Protein AF-A0A800KU73-F1 (afdb_monomer_lite)

pLDDT: mean 90.61, std 8.07, range [37.19, 97.31]

Foldseek 3Di:
DPPPPPPPDQDDLVVLVVVLVVLLVVCVVLLLLLLVLVVVCVVVVFFDPVCVVCSVVLSVQVVCVSVVVDPDHGPLQCLAPVNQLVGTDLVVQPADPVHNDHSSVSSSVVVVVSVGPNVSSVVSVVSVVVSVVNVVVVVVVCCVVVVVVVCVVVVHADPVNVLVVLLVCCVDPCVVVVLVVLCVVAQEDAAEQQQQDAPSRLSNLCSSAVDPSHYYHYHHDVVPNPNVVVHRDNVSVVVVVVVDPDDDDDQEDADDAQLVLVVVCVQQVDPCSDPDPVDHDDRHGYPDDNQAWFKAAQNHTDRPDDDDDDDQDPVRDDDPVRVLVVVLVVVLVVVVVQQDQRIWTQHHPDSDIGRDDLVNDDDDDDDPVSVVVSQVVNVVVVHHDDD

Secondary structure (DSSP, 8-state):
------SSPP--HHHHHHHHHHHHHHHHHHHHHHHHHHHHHGGG--B-HHHHHHHHHHHHHHHHHHTTS-SSPP-TTTTSHHHHHHHB-GGGG--BTTB-S-HHHHHHHHHHHTT--HHHHHHHHHHHHHHHHHHHHHHHHHHHHHHHHHHHHTT---HHHHHHHHHHHHHSTTHHHHHHHHHHH-SEEEESSGGG--HHHHHHHHHHH-STT-EEEE---GGG---GGGT--HHHHHHHHHH-S------EESSS-HHHHHHHHHHHTSSS-SS-TT------EE-S-TTTTEEEETTEEPPS-----PPPPTTSS--HHHHHHHHHHHHHHHHHHHTSTTEEEE-TTT--EEE--GGG-----SSHHHHHHHHHHHHHTT-----

Radius of gyration: 32.21 Å; chains: 1; bounding box: 73×72×78 Å

Structure (mmCIF, N/CA/C/O backbone):
data_AF-A0A800KU73-F1
#
_entry.id   AF-A0A800KU73-F1
#
loop_
_atom_site.group_PDB
_atom_site.id
_atom_site.type_symbol
_atom_site.label_atom_id
_atom_site.label_alt_id
_atom_site.label_comp_id
_atom_site.label_asym_id
_atom_site.label_entity_id
_atom_site.label_seq_id
_atom_site.pdbx_PDB_ins_code
_atom_site.Cartn_x
_atom_site.Cartn_y
_atom_site.Cartn_z
_atom_site.occupancy
_atom_site.B_iso_or_equiv
_atom_site.auth_seq_id
_atom_site.auth_comp_id
_atom_site.auth_asym_id
_atom_site.auth_atom_id
_atom_site.pdbx_PDB_model_num
ATOM 1 N N . PRO A 1 1 ? 16.342 0.662 18.238 1.00 37.19 1 PRO A N 1
ATOM 2 C CA . PRO A 1 1 ? 14.878 0.897 18.251 1.00 37.19 1 PRO A CA 1
ATOM 3 C C . PRO A 1 1 ? 14.402 1.139 19.687 1.00 37.19 1 PRO A C 1
ATOM 5 O O . PRO A 1 1 ? 14.493 0.238 20.511 1.00 37.19 1 PRO A O 1
ATOM 8 N N . ALA A 1 2 ? 13.988 2.369 20.007 1.00 38.19 2 ALA A N 1
ATOM 9 C CA . ALA A 1 2 ? 13.292 2.635 21.264 1.00 38.19 2 ALA A CA 1
ATOM 10 C C . ALA A 1 2 ? 12.072 1.706 21.350 1.00 38.19 2 ALA A C 1
ATOM 12 O O . ALA A 1 2 ? 11.377 1.555 20.343 1.00 38.19 2 ALA A O 1
ATOM 13 N N . ASP A 1 3 ? 11.861 1.071 22.506 1.00 43.56 3 ASP A N 1
ATOM 14 C CA . ASP A 1 3 ? 10.713 0.206 22.779 1.00 43.56 3 ASP A CA 1
ATOM 15 C C . ASP A 1 3 ? 9.432 0.885 22.297 1.00 43.56 3 ASP A C 1
ATOM 17 O O . ASP A 1 3 ? 8.939 1.843 22.901 1.00 43.56 3 ASP A O 1
ATOM 21 N N . VAL A 1 4 ? 8.892 0.409 21.174 1.00 47.22 4 VAL A N 1
ATOM 22 C CA . VAL A 1 4 ? 7.571 0.823 20.719 1.00 47.22 4 VAL A CA 1
ATOM 23 C C . VAL A 1 4 ? 6.603 0.249 21.739 1.00 47.22 4 VAL A C 1
ATOM 25 O O . VAL A 1 4 ? 6.223 -0.919 21.668 1.00 47.22 4 VAL A O 1
ATOM 28 N N . LYS A 1 5 ? 6.242 1.058 22.737 1.00 52.06 5 LYS A N 1
ATOM 29 C CA . LYS A 1 5 ? 5.246 0.681 23.732 1.00 52.06 5 LYS A CA 1
ATOM 30 C C . LYS A 1 5 ? 3.903 0.544 23.014 1.00 52.06 5 LYS A C 1
ATOM 32 O O . LYS A 1 5 ? 3.234 1.533 22.723 1.00 52.06 5 LYS A O 1
ATOM 37 N N . VAL A 1 6 ? 3.537 -0.693 22.682 1.00 56.97 6 VAL A N 1
ATOM 38 C CA . VAL A 1 6 ? 2.250 -1.022 22.062 1.00 56.97 6 VAL A CA 1
ATOM 39 C C . VAL A 1 6 ? 1.168 -0.847 23.121 1.00 56.97 6 VAL A C 1
ATOM 41 O O . VAL A 1 6 ? 0.961 -1.721 23.962 1.00 56.97 6 VAL A O 1
ATOM 44 N N . LEU A 1 7 ? 0.515 0.313 23.092 1.00 59.16 7 LEU A N 1
ATOM 45 C CA . LEU A 1 7 ? -0.646 0.614 23.920 1.00 59.16 7 LEU A CA 1
ATOM 46 C C . LEU A 1 7 ? -1.942 0.108 23.261 1.00 59.16 7 LEU A C 1
ATOM 48 O O . LEU A 1 7 ? -2.046 0.121 22.030 1.00 59.16 7 LEU A O 1
ATOM 52 N N . PRO A 1 8 ? -2.956 -0.270 24.059 1.00 62.25 8 PRO A N 1
ATOM 53 C CA . PRO A 1 8 ? -2.925 -0.402 25.525 1.00 62.25 8 PRO A CA 1
ATOM 54 C C . PRO A 1 8 ? -2.061 -1.592 25.958 1.00 62.25 8 PRO A C 1
ATOM 56 O O . PRO A 1 8 ? -1.872 -2.491 25.144 1.00 62.25 8 PRO A O 1
ATOM 59 N N . ASP A 1 9 ? -1.548 -1.596 27.199 1.00 68.06 9 ASP A N 1
ATOM 60 C CA . ASP A 1 9 ? -0.853 -2.746 27.810 1.00 68.06 9 ASP A CA 1
ATOM 61 C C . ASP A 1 9 ? -1.743 -4.015 27.756 1.00 68.06 9 ASP A C 1
ATOM 63 O O . ASP A 1 9 ? -2.925 -3.933 27.421 1.00 68.06 9 ASP A O 1
ATOM 67 N N . TYR A 1 10 ? -1.189 -5.219 27.976 1.00 69.44 10 TYR A N 1
ATOM 68 C CA . TYR A 1 10 ? -2.030 -6.426 27.950 1.00 69.44 10 TYR A CA 1
ATOM 69 C C . TYR A 1 10 ? -3.083 -6.313 29.050 1.00 69.44 10 TYR A C 1
ATOM 71 O O . TYR A 1 10 ? -2.748 -6.204 30.227 1.00 69.44 10 TYR A O 1
ATOM 79 N N . GLU A 1 11 ? -4.343 -6.361 28.644 1.00 78.38 11 GLU A N 1
ATOM 80 C CA . GLU A 1 11 ? -5.481 -6.396 29.542 1.00 78.38 11 GLU A CA 1
ATOM 81 C C . GLU A 1 11 ? -6.250 -7.689 29.291 1.00 78.38 11 GLU A C 1
ATOM 83 O O . GLU A 1 11 ? -6.378 -8.146 28.151 1.00 78.38 11 GLU A O 1
ATOM 88 N N . ASP A 1 12 ? -6.774 -8.274 30.359 1.00 84.50 12 ASP A N 1
ATOM 89 C CA . ASP A 1 12 ? -7.602 -9.464 30.262 1.00 84.50 12 ASP A CA 1
ATOM 90 C C . ASP A 1 12 ? -8.946 -9.116 29.589 1.00 84.50 12 ASP A C 1
ATOM 92 O O . ASP A 1 12 ? -9.645 -8.169 29.974 1.00 84.50 12 ASP A O 1
ATOM 96 N N . LEU A 1 13 ? -9.282 -9.854 28.527 1.00 87.88 13 LEU A N 1
ATOM 97 C CA . LEU A 1 13 ? -10.498 -9.635 27.747 1.00 87.88 13 LEU A CA 1
ATOM 98 C C . LEU A 1 13 ? -11.762 -9.987 28.543 1.00 87.88 13 LEU A C 1
ATOM 100 O O . LEU A 1 13 ? -12.761 -9.272 28.437 1.00 87.88 13 LEU A O 1
ATOM 104 N N . GLU A 1 14 ? -11.731 -11.068 29.324 1.00 89.25 14 GLU A N 1
ATOM 105 C CA . GLU A 1 14 ? -12.862 -11.499 30.147 1.00 89.25 14 GLU A CA 1
ATOM 106 C C . GLU A 1 14 ? -13.101 -10.510 31.286 1.00 89.25 14 GLU A C 1
ATOM 108 O O . GLU A 1 14 ? -14.248 -10.126 31.540 1.00 89.25 14 GLU A O 1
ATOM 113 N N . GLN A 1 15 ? -12.024 -10.017 31.903 1.00 89.81 15 GLN A N 1
ATOM 114 C CA . GLN A 1 15 ? -12.104 -8.983 32.929 1.00 89.81 15 GLN A CA 1
ATOM 115 C C . GLN A 1 15 ? -12.723 -7.696 32.372 1.00 89.81 15 GLN A C 1
ATOM 117 O O . GLN A 1 15 ? -13.691 -7.194 32.940 1.00 89.81 15 GLN A O 1
ATOM 122 N N . ASN A 1 16 ? -12.250 -7.203 31.223 1.00 89.94 16 ASN A N 1
ATOM 123 C CA . ASN A 1 16 ? -12.811 -6.009 30.583 1.00 89.94 16 ASN A CA 1
ATOM 124 C C . ASN A 1 16 ? -14.285 -6.183 30.180 1.00 89.94 16 ASN A C 1
ATOM 126 O O . ASN A 1 16 ? -15.074 -5.240 30.270 1.00 89.94 16 ASN A O 1
ATOM 130 N N . LEU A 1 17 ? -14.681 -7.382 29.740 1.00 91.06 17 LEU A N 1
ATOM 131 C CA . LEU A 1 17 ? -16.079 -7.683 29.432 1.00 91.06 17 LEU A CA 1
ATOM 132 C C . LEU A 1 17 ? -16.945 -7.673 30.702 1.00 91.06 17 LEU A C 1
ATOM 134 O O . LEU A 1 17 ? -18.062 -7.153 30.684 1.00 91.06 17 LEU A O 1
ATOM 138 N N . SER A 1 18 ? -16.431 -8.230 31.801 1.00 92.44 18 SER A N 1
ATOM 139 C CA . SER A 1 18 ? -17.083 -8.218 33.114 1.00 92.44 18 SER A CA 1
ATOM 140 C C . SER A 1 18 ? -17.219 -6.797 33.670 1.00 92.44 18 SER A C 1
ATOM 142 O O . SER A 1 18 ? -18.284 -6.415 34.160 1.00 92.44 18 SER A O 1
ATOM 144 N N . ASP A 1 19 ? -16.175 -5.980 33.528 1.00 92.00 19 ASP A N 1
ATOM 145 C CA . ASP A 1 19 ? -16.156 -4.579 33.951 1.00 92.00 19 ASP A CA 1
ATOM 146 C C . ASP A 1 19 ? -17.169 -3.747 33.169 1.00 92.00 19 ASP A C 1
ATOM 148 O O . ASP A 1 19 ? -17.976 -3.048 33.782 1.00 92.00 19 ASP A O 1
ATOM 152 N N . LEU A 1 20 ? -17.218 -3.905 31.840 1.00 92.56 20 LEU A N 1
ATOM 153 C CA . LEU A 1 20 ? -18.228 -3.250 31.009 1.00 92.56 20 LEU A CA 1
ATOM 154 C C . LEU A 1 20 ? -19.645 -3.638 31.449 1.00 92.56 20 LEU A C 1
ATOM 156 O O . LEU A 1 20 ? -20.498 -2.765 31.574 1.00 92.56 20 LEU A O 1
ATOM 160 N N . ARG A 1 21 ? -19.912 -4.924 31.714 1.00 92.25 21 ARG A N 1
ATOM 161 C CA . ARG A 1 21 ? -21.235 -5.370 32.186 1.00 92.25 21 ARG A CA 1
ATOM 162 C C . ARG A 1 21 ? -21.609 -4.722 33.516 1.00 92.25 21 ARG A C 1
ATOM 164 O O . ARG A 1 21 ? -22.712 -4.200 33.640 1.00 92.25 21 ARG A O 1
ATOM 171 N N . ARG A 1 22 ? -20.693 -4.712 34.491 1.00 94.00 22 ARG A N 1
ATOM 172 C CA . ARG A 1 22 ? -20.924 -4.063 35.793 1.00 94.00 22 ARG A CA 1
ATOM 173 C C . ARG A 1 22 ? -21.180 -2.565 35.649 1.00 94.00 22 ARG A C 1
ATOM 175 O O . ARG A 1 22 ? -22.069 -2.041 36.313 1.00 94.00 22 ARG A O 1
ATOM 182 N N . GLN A 1 23 ? -20.426 -1.899 34.782 1.00 94.06 23 GLN A N 1
ATOM 183 C CA . GLN A 1 23 ? -20.552 -0.467 34.529 1.00 94.06 23 GLN A CA 1
ATOM 184 C C . GLN A 1 23 ? -21.864 -0.117 33.820 1.00 94.06 23 GLN A C 1
ATOM 186 O O . GLN A 1 23 ? -22.532 0.839 34.201 1.00 94.06 23 GLN A O 1
ATOM 191 N N . VAL A 1 24 ? -22.280 -0.923 32.840 1.00 93.75 24 VAL A N 1
ATOM 192 C CA . VAL A 1 24 ? -23.581 -0.770 32.178 1.00 93.75 24 VAL A CA 1
ATOM 193 C C . VAL A 1 24 ? -24.715 -0.916 33.188 1.00 93.75 24 VAL A C 1
ATOM 195 O O . VAL A 1 24 ? -25.588 -0.056 33.229 1.00 93.75 24 VAL A O 1
ATOM 198 N N . GLU A 1 25 ? -24.695 -1.950 34.032 1.00 94.38 25 GLU A N 1
ATOM 199 C CA . GLU A 1 25 ? -25.745 -2.154 35.038 1.00 94.38 25 GLU A CA 1
ATOM 200 C C . GLU A 1 25 ? -25.792 -1.024 36.077 1.00 94.38 25 GLU A C 1
ATOM 202 O O . GLU A 1 25 ? -26.878 -0.565 36.431 1.00 94.38 25 GLU A O 1
ATOM 207 N N . SER A 1 26 ? -24.638 -0.516 36.530 1.00 95.50 26 SER A N 1
ATOM 208 C CA . SER A 1 26 ? -24.601 0.573 37.515 1.00 95.50 26 SER A CA 1
ATOM 209 C C . SER A 1 26 ? -25.032 1.927 36.939 1.00 95.50 26 SER A C 1
ATOM 211 O O . SER A 1 26 ? -25.673 2.710 37.639 1.00 95.50 26 SER A O 1
ATOM 213 N N . GLN A 1 27 ? -24.721 2.203 35.668 1.00 95.25 27 GLN A N 1
ATOM 214 C CA . GLN A 1 27 ? -24.991 3.491 35.017 1.00 95.25 27 GLN A CA 1
ATOM 215 C C . GLN A 1 27 ? -26.320 3.530 34.250 1.00 95.25 27 GLN A C 1
ATOM 217 O O . GLN A 1 27 ? -26.811 4.613 33.921 1.00 95.25 27 GLN A O 1
ATOM 222 N N . LYS A 1 28 ? -26.945 2.376 33.990 1.00 95.25 28 LYS A N 1
ATOM 223 C CA . LYS A 1 28 ? -28.211 2.263 33.249 1.00 95.25 28 LYS A CA 1
ATOM 224 C C . LYS A 1 28 ? -29.317 3.200 33.758 1.00 95.25 28 LYS A C 1
ATOM 226 O O . LYS A 1 28 ? -29.909 3.873 32.914 1.00 95.25 28 LYS A O 1
ATOM 231 N N . PRO A 1 29 ? -29.600 3.323 35.072 1.00 95.50 29 PRO A N 1
ATOM 232 C CA . PRO A 1 29 ? -30.630 4.248 35.550 1.00 95.50 29 PRO A CA 1
ATOM 233 C C . PRO A 1 29 ? -30.320 5.715 35.219 1.00 95.50 29 PRO A C 1
ATOM 235 O O . PRO A 1 29 ? -31.207 6.441 34.772 1.00 95.50 29 PRO A O 1
ATOM 238 N N . ALA A 1 30 ? -29.059 6.136 35.383 1.00 94.88 30 ALA A N 1
ATOM 239 C CA . ALA A 1 30 ? -28.617 7.498 35.085 1.00 94.88 30 ALA A CA 1
ATOM 240 C C . ALA A 1 30 ? -28.737 7.815 33.588 1.00 94.88 30 ALA A C 1
ATOM 242 O O . ALA A 1 30 ? -29.212 8.886 33.212 1.00 94.88 30 ALA A O 1
ATOM 243 N N . ILE A 1 31 ? -28.386 6.854 32.730 1.00 96.12 31 ILE A N 1
ATOM 244 C CA . ILE A 1 31 ? -28.495 6.994 31.276 1.00 96.12 31 ILE A CA 1
ATOM 245 C C . ILE A 1 31 ? -29.951 7.095 30.831 1.00 96.12 31 ILE A C 1
ATOM 247 O O . ILE A 1 31 ? -30.280 7.974 30.037 1.00 96.12 31 ILE A O 1
ATOM 251 N N . LEU A 1 32 ? -30.834 6.228 31.336 1.00 96.25 32 LEU A N 1
ATOM 252 C CA . LEU A 1 32 ? -32.256 6.274 30.988 1.00 96.25 32 LEU A CA 1
ATOM 253 C C . LEU A 1 32 ? -32.885 7.610 31.404 1.00 96.25 32 LEU A C 1
ATOM 255 O O . LEU A 1 32 ? -33.552 8.246 30.589 1.00 96.25 32 LEU A O 1
ATOM 259 N N . LEU A 1 33 ? -32.580 8.086 32.615 1.00 96.06 33 LEU A N 1
ATOM 260 C CA . LEU A 1 33 ? -33.028 9.395 33.087 1.00 96.06 33 LEU A CA 1
ATOM 261 C C . LEU A 1 33 ? -32.498 10.535 32.203 1.00 96.06 33 LEU A C 1
ATOM 263 O O . LEU A 1 33 ? -33.256 11.422 31.814 1.00 96.06 33 LEU A O 1
ATOM 267 N N . ALA A 1 34 ? -31.214 10.504 31.840 1.00 95.81 34 ALA A N 1
ATOM 268 C CA . ALA A 1 34 ? -30.622 11.511 30.967 1.00 95.81 34 ALA A CA 1
ATOM 269 C C . ALA A 1 34 ? -31.263 11.520 29.568 1.00 95.81 34 ALA A C 1
ATOM 271 O O . ALA A 1 34 ? -31.517 12.592 29.021 1.00 95.81 34 ALA A O 1
ATOM 272 N N . LEU A 1 35 ? -31.579 10.350 29.000 1.00 96.44 35 LEU A N 1
ATOM 273 C CA . LEU A 1 35 ? -32.292 10.238 27.723 1.00 96.44 35 LEU A CA 1
ATOM 274 C C . LEU A 1 35 ? -33.713 10.815 27.799 1.00 96.44 35 LEU A C 1
ATOM 276 O O . LEU A 1 35 ? -34.174 11.408 26.824 1.00 96.44 35 LEU A O 1
ATOM 280 N N . ASP A 1 36 ? -34.402 10.664 28.929 1.00 96.31 36 ASP A N 1
ATOM 281 C CA . ASP A 1 36 ? -35.738 11.233 29.141 1.00 96.31 36 ASP A CA 1
ATOM 282 C C . ASP A 1 36 ? -35.699 12.758 29.282 1.00 96.31 36 ASP A C 1
ATOM 284 O O . ASP A 1 36 ? -36.489 13.460 28.644 1.00 96.31 36 ASP A O 1
ATOM 288 N N . ILE A 1 37 ? -34.730 13.286 30.035 1.00 95.94 37 ILE A N 1
ATOM 289 C CA . ILE A 1 37 ? -34.502 14.732 30.160 1.00 95.94 37 ILE A CA 1
ATOM 290 C C . ILE A 1 37 ? -34.137 15.339 28.800 1.00 95.94 37 ILE A C 1
ATOM 292 O O . ILE A 1 37 ? -34.695 16.364 28.399 1.00 95.94 37 ILE A O 1
ATOM 296 N N . LEU A 1 38 ? -33.238 14.692 28.051 1.00 95.19 38 LEU A N 1
ATOM 297 C CA . LEU A 1 38 ? -32.865 15.139 26.710 1.00 95.19 38 LEU A CA 1
ATOM 298 C C . LEU A 1 38 ? -34.076 15.146 25.771 1.00 95.19 38 LEU A C 1
ATOM 300 O O . LEU A 1 38 ? -34.270 16.128 25.059 1.00 95.19 38 LEU A O 1
ATOM 304 N N . ASN A 1 39 ? -34.929 14.118 25.828 1.00 96.12 39 ASN A N 1
ATOM 305 C CA . ASN A 1 39 ? -36.162 14.061 25.045 1.00 96.12 39 ASN A CA 1
ATOM 306 C C . ASN A 1 39 ? -37.098 15.240 25.357 1.00 96.12 39 ASN A C 1
ATOM 308 O O . ASN A 1 39 ? -37.620 15.865 24.436 1.00 96.12 39 ASN A O 1
ATOM 312 N N . ALA A 1 40 ? -37.272 15.577 26.638 1.00 94.31 40 ALA A N 1
ATOM 313 C CA . ALA A 1 40 ? -38.081 16.722 27.054 1.00 94.31 40 ALA A CA 1
ATOM 314 C C . ALA A 1 40 ? -37.477 18.060 26.587 1.00 94.31 40 ALA A C 1
ATOM 316 O O . ALA A 1 40 ? -38.198 18.924 26.102 1.00 94.31 40 ALA A O 1
ATOM 317 N N . SER A 1 41 ? -36.152 18.219 26.657 1.00 93.56 41 SER A N 1
ATOM 318 C CA . SER A 1 41 ? -35.469 19.462 26.260 1.00 93.56 41 SER A CA 1
ATOM 319 C C . SER A 1 41 ? -35.432 19.727 24.749 1.00 93.56 41 SER A C 1
ATOM 321 O O . SER A 1 41 ? -35.116 20.842 24.328 1.00 93.56 41 SER A O 1
ATOM 323 N N . LEU A 1 42 ? -35.795 18.756 23.900 1.00 92.19 42 LEU A N 1
ATOM 324 C CA . LEU A 1 42 ? -35.903 18.984 22.454 1.00 92.19 42 LEU A CA 1
ATOM 325 C C . LEU A 1 42 ? -36.901 20.101 22.113 1.00 92.19 42 LEU A C 1
ATOM 327 O O . LEU A 1 42 ? -36.677 20.836 21.145 1.00 92.19 42 LEU A O 1
ATOM 331 N N . SER A 1 43 ? -37.956 20.280 22.921 1.00 90.81 43 SER A N 1
ATOM 332 C CA . SER A 1 43 ? -38.939 21.353 22.721 1.00 90.81 43 SER A CA 1
ATOM 333 C C . SER A 1 43 ? -38.357 22.758 22.888 1.00 90.81 43 SER A C 1
ATOM 335 O O . SER A 1 43 ? -38.935 23.714 22.377 1.00 90.81 43 SER A O 1
ATOM 337 N N . ASP A 1 44 ? -37.190 22.902 23.527 1.00 90.50 44 ASP A N 1
ATOM 338 C CA . ASP A 1 44 ? -36.521 24.196 23.697 1.00 90.50 44 ASP A CA 1
ATOM 339 C C . ASP A 1 44 ? -36.033 24.791 22.364 1.00 90.50 44 ASP A C 1
ATOM 341 O O . ASP A 1 44 ? -35.668 25.968 22.296 1.00 90.50 44 ASP A O 1
ATOM 345 N N . GLY A 1 45 ? -35.947 23.982 21.299 1.00 91.56 45 GLY A N 1
ATOM 346 C CA . GLY A 1 45 ? -35.486 24.429 19.980 1.00 91.56 45 GLY A CA 1
ATOM 347 C C . GLY A 1 45 ? -34.019 24.887 19.957 1.00 91.56 45 GLY A C 1
ATOM 348 O O . GLY A 1 45 ? -33.625 25.691 19.103 1.00 91.56 45 GLY A O 1
ATOM 349 N N . LYS A 1 46 ? -33.212 24.410 20.916 1.00 93.12 46 LYS A N 1
ATOM 350 C CA . LYS A 1 46 ? -31.791 24.763 21.096 1.00 93.12 46 LYS A CA 1
ATOM 351 C C . LYS A 1 46 ? -30.819 23.804 20.400 1.00 93.12 46 LYS A C 1
ATOM 353 O O . LYS A 1 46 ? -29.663 24.169 20.179 1.00 93.12 46 LYS A O 1
ATOM 358 N N . PHE A 1 47 ? -31.273 22.616 20.008 1.00 94.88 47 PHE A N 1
ATOM 359 C CA . PHE A 1 47 ? -30.477 21.631 19.272 1.00 94.88 47 PHE A CA 1
ATOM 360 C C . PHE A 1 47 ? -30.499 21.881 17.754 1.00 94.88 47 PHE A C 1
ATOM 362 O O . PHE A 1 47 ? -31.396 22.526 17.209 1.00 94.88 47 PHE A O 1
ATOM 369 N N . LYS A 1 48 ? -29.466 21.408 17.051 1.00 95.44 48 LYS A N 1
ATOM 370 C CA . LYS A 1 48 ? -29.409 21.395 15.583 1.00 95.44 48 LYS A CA 1
ATOM 371 C C . LYS A 1 48 ? -30.429 20.397 15.034 1.00 95.44 48 LYS A C 1
ATOM 373 O O . LYS A 1 48 ? -30.586 19.315 15.588 1.00 95.44 48 LYS A O 1
ATOM 378 N N . LYS A 1 49 ? -31.009 20.712 13.871 1.00 93.25 49 LYS A N 1
ATOM 379 C CA . LYS A 1 49 ? -31.997 19.857 13.194 1.00 93.25 49 LYS A CA 1
ATOM 380 C C . LYS A 1 49 ? -31.510 18.413 13.001 1.00 93.25 49 LYS A C 1
ATOM 382 O O . LYS A 1 49 ? -32.222 17.493 13.358 1.00 93.25 49 LYS A O 1
ATOM 387 N N . ILE A 1 50 ? -30.262 18.223 12.560 1.00 92.50 50 ILE A N 1
ATOM 388 C CA . ILE A 1 50 ? -29.653 16.890 12.374 1.00 92.50 50 ILE A CA 1
ATOM 389 C C . ILE A 1 50 ? -29.681 16.052 13.664 1.00 92.50 50 ILE A C 1
ATOM 391 O O . ILE A 1 50 ? -29.973 14.862 13.617 1.00 92.50 50 ILE A O 1
ATOM 395 N N . PHE A 1 51 ? -29.393 16.666 14.817 1.00 93.88 51 PHE A N 1
ATOM 396 C CA . PHE A 1 51 ? -29.427 15.965 16.101 1.00 93.88 51 PHE A CA 1
ATOM 397 C C . PHE A 1 51 ? -30.860 15.595 16.483 1.00 93.88 51 PHE A C 1
ATOM 399 O O . PHE A 1 51 ? -31.111 14.458 16.865 1.00 93.88 51 PHE A O 1
ATOM 406 N N . SER A 1 52 ? -31.796 16.540 16.351 1.00 93.50 52 SER A N 1
ATOM 407 C CA . SER A 1 52 ? -33.212 16.321 16.659 1.00 93.50 52 SER A CA 1
ATOM 408 C C . SER A 1 52 ? -33.834 15.233 15.780 1.00 93.50 52 SER A C 1
ATOM 410 O O . SER A 1 52 ? -34.487 14.337 16.305 1.00 93.50 52 SER A O 1
ATOM 412 N N . ASP A 1 53 ? -33.572 15.264 14.470 1.00 93.25 53 ASP A N 1
ATOM 413 C CA . ASP A 1 53 ? -34.086 14.287 13.504 1.00 93.25 53 ASP A CA 1
ATOM 414 C C . ASP A 1 53 ? -33.572 12.864 13.819 1.00 93.25 53 ASP A C 1
ATOM 416 O O . ASP A 1 53 ? -34.312 11.889 13.695 1.00 93.25 53 ASP A O 1
ATOM 420 N N . GLY A 1 54 ? -32.320 12.735 14.278 1.00 93.88 54 GLY A N 1
ATOM 421 C CA . GLY A 1 54 ? -31.706 11.454 14.650 1.00 93.88 54 GLY A CA 1
ATOM 422 C C . GLY A 1 54 ? -31.919 11.012 16.106 1.00 93.88 54 GLY A C 1
ATOM 423 O O . GLY A 1 54 ? -31.564 9.884 16.455 1.00 93.88 54 GLY A O 1
ATOM 424 N N . PHE A 1 55 ? -32.471 11.867 16.974 1.00 95.94 55 PHE A N 1
ATOM 425 C CA . PHE A 1 55 ? -32.502 11.635 18.421 1.00 95.94 55 PHE A CA 1
ATOM 426 C C . PHE A 1 55 ? -33.305 10.391 18.804 1.00 95.94 55 PHE A C 1
ATOM 428 O O . PHE A 1 55 ? -32.800 9.537 19.529 1.00 95.94 55 PHE A O 1
ATOM 435 N N . HIS A 1 56 ? -34.541 10.261 18.315 1.00 95.56 56 HIS A N 1
ATOM 436 C CA . HIS A 1 56 ? -35.427 9.167 18.726 1.00 95.56 56 HIS A CA 1
ATOM 437 C C . HIS A 1 56 ? -34.887 7.793 18.317 1.00 95.56 56 HIS A C 1
ATOM 439 O O . HIS A 1 56 ? -34.952 6.851 19.107 1.00 95.56 56 HIS A O 1
ATOM 445 N N . ALA A 1 57 ? -34.299 7.691 17.121 1.00 95.56 57 ALA A N 1
ATOM 446 C CA . ALA A 1 57 ? -33.662 6.465 16.652 1.00 95.56 57 ALA A CA 1
ATOM 447 C C . ALA A 1 57 ? -32.467 6.084 17.542 1.00 95.56 57 ALA A C 1
ATOM 449 O O . ALA A 1 57 ? -32.382 4.948 18.009 1.00 95.56 57 ALA A O 1
ATOM 450 N N . ASN A 1 58 ? -31.589 7.045 17.848 1.00 95.12 58 ASN A N 1
ATOM 451 C CA . ASN A 1 58 ? -30.431 6.817 18.713 1.00 95.12 58 ASN A CA 1
ATOM 452 C C . ASN A 1 58 ? -30.821 6.513 20.165 1.00 95.12 58 ASN A C 1
ATOM 454 O O . ASN A 1 58 ? -30.258 5.603 20.773 1.00 95.12 58 ASN A O 1
ATOM 458 N N . ARG A 1 59 ? -31.823 7.209 20.715 1.00 96.19 59 ARG A N 1
ATOM 459 C CA . ARG A 1 59 ? -32.391 6.918 22.038 1.00 96.19 59 ARG A CA 1
ATOM 460 C C . ARG A 1 59 ? -32.919 5.486 22.097 1.00 96.19 59 ARG A C 1
ATOM 462 O O . ARG A 1 59 ? -32.608 4.763 23.040 1.00 96.19 59 ARG A O 1
ATOM 469 N N . GLN A 1 60 ? -33.684 5.057 21.092 1.00 96.50 60 GLN A N 1
ATOM 470 C CA . GLN A 1 60 ? -34.211 3.694 21.053 1.00 96.50 60 GLN A CA 1
ATOM 471 C C . GLN A 1 60 ? -33.095 2.652 20.905 1.00 96.50 60 GLN A C 1
ATOM 473 O O . GLN A 1 60 ? -33.166 1.600 21.538 1.00 96.50 60 GLN A O 1
ATOM 478 N N . ALA A 1 61 ? -32.053 2.942 20.120 1.00 96.38 61 ALA A N 1
ATOM 479 C CA . ALA A 1 61 ? -30.883 2.075 20.003 1.00 96.38 61 ALA A CA 1
ATOM 480 C C . ALA A 1 61 ? -30.178 1.891 21.357 1.00 96.38 61 ALA A C 1
ATOM 482 O O . ALA A 1 61 ? -29.865 0.762 21.730 1.00 96.38 61 ALA A O 1
ATOM 483 N N . TRP A 1 62 ? -30.005 2.972 22.124 1.00 96.25 62 TRP A N 1
ATOM 484 C CA . TRP A 1 62 ? -29.462 2.915 23.482 1.00 96.25 62 TRP A CA 1
ATOM 485 C C . TRP A 1 62 ? -30.325 2.076 24.425 1.00 96.25 62 TRP A C 1
ATOM 487 O O . TRP A 1 62 ? -29.796 1.198 25.099 1.00 96.25 62 TRP A O 1
ATOM 497 N N . ILE A 1 63 ? -31.644 2.289 24.443 1.00 95.56 63 ILE A N 1
ATOM 498 C CA . ILE A 1 63 ? -32.565 1.514 25.290 1.00 95.56 63 ILE A CA 1
ATOM 499 C C . ILE A 1 63 ? -32.504 0.028 24.932 1.00 95.56 63 ILE A C 1
ATOM 501 O O . ILE A 1 63 ? -32.291 -0.807 25.806 1.00 95.56 63 ILE A O 1
ATOM 505 N N . ASN A 1 64 ? -32.617 -0.306 23.644 1.00 96.44 64 ASN A N 1
ATOM 506 C CA . ASN A 1 64 ? -32.554 -1.692 23.187 1.00 96.44 64 ASN A CA 1
ATOM 507 C C . ASN A 1 64 ? -31.222 -2.355 23.565 1.00 96.44 64 ASN A C 1
ATOM 509 O O . ASN A 1 64 ? -31.209 -3.531 23.922 1.00 96.44 64 ASN A O 1
ATOM 513 N N . TRP A 1 65 ? -30.112 -1.617 23.494 1.00 95.81 65 TRP A N 1
ATOM 514 C CA . TRP A 1 65 ? -28.790 -2.117 23.863 1.00 95.81 65 TRP A CA 1
ATOM 515 C C . TRP A 1 65 ? -28.649 -2.326 25.381 1.00 95.81 65 TRP A C 1
ATOM 517 O O . TRP A 1 65 ? -28.233 -3.399 25.810 1.00 95.81 65 TRP A O 1
ATOM 527 N N . LEU A 1 66 ? -29.082 -1.362 26.203 1.00 94.44 66 LEU A N 1
ATOM 528 C CA . LEU A 1 66 ? -29.089 -1.462 27.675 1.00 94.44 66 LEU A CA 1
ATOM 529 C C . LEU A 1 66 ? -30.030 -2.557 28.203 1.00 94.44 66 LEU A C 1
ATOM 531 O O . LEU A 1 66 ? -29.848 -3.077 29.306 1.00 94.44 66 LEU A O 1
ATOM 535 N N . GLU A 1 67 ? -31.073 -2.888 27.448 1.00 93.25 67 GLU A N 1
ATOM 536 C CA . GLU A 1 67 ? -32.004 -3.983 27.737 1.00 93.25 67 GLU A CA 1
ATOM 537 C C . GLU A 1 67 ? -31.584 -5.310 27.096 1.00 93.25 67 GLU A C 1
ATOM 539 O O . GLU A 1 67 ? -32.319 -6.289 27.196 1.00 93.25 67 GLU A O 1
ATOM 544 N N . GLN A 1 68 ? -30.417 -5.354 26.443 1.00 91.44 68 GLN A N 1
ATOM 545 C CA . GLN A 1 68 ? -29.870 -6.543 25.781 1.00 91.44 68 GLN A CA 1
ATOM 546 C C . GLN A 1 68 ? -30.805 -7.140 24.708 1.00 91.44 68 GLN A C 1
ATOM 548 O O . GLN A 1 68 ? -30.714 -8.316 24.364 1.00 91.44 68 GLN A O 1
ATOM 553 N N . LYS A 1 69 ? -31.688 -6.317 24.129 1.00 93.81 69 LYS A N 1
ATOM 554 C CA . LYS A 1 69 ? -32.583 -6.691 23.018 1.00 93.81 69 LYS A CA 1
ATOM 555 C C . LYS A 1 69 ? -31.863 -6.733 21.669 1.00 93.81 69 LYS A C 1
ATOM 557 O O . LYS A 1 69 ? -32.416 -7.225 20.691 1.00 93.81 69 LYS A O 1
ATOM 562 N N . THR A 1 70 ? -30.655 -6.177 21.590 1.00 92.25 70 THR A N 1
ATOM 563 C CA . THR A 1 70 ? -29.831 -6.143 20.378 1.00 92.25 70 THR A CA 1
ATOM 564 C C . THR A 1 70 ? -28.346 -6.199 20.719 1.00 92.25 70 THR A C 1
ATOM 566 O O . THR A 1 70 ? -27.915 -5.678 21.746 1.00 92.25 70 THR A O 1
ATOM 569 N N . SER A 1 71 ? -27.555 -6.796 19.827 1.00 86.25 71 SER A N 1
ATOM 570 C CA . SER A 1 71 ? -26.089 -6.727 19.845 1.00 86.25 71 SER A CA 1
ATOM 571 C C . SER A 1 71 ? -25.543 -5.548 19.032 1.00 86.25 71 SER A C 1
ATOM 573 O O . SER A 1 71 ? -24.344 -5.262 19.086 1.00 86.25 71 SER A O 1
ATOM 575 N N . HIS A 1 72 ? -26.400 -4.843 18.285 1.00 87.88 72 HIS A N 1
ATOM 576 C CA . HIS A 1 72 ? -26.001 -3.646 17.558 1.00 87.88 72 HIS A CA 1
ATOM 577 C C . HIS A 1 72 ? -25.711 -2.506 18.533 1.00 87.88 72 HIS A C 1
ATOM 579 O O . HIS A 1 72 ? -26.568 -2.091 19.312 1.00 87.88 72 HIS A O 1
ATOM 585 N N . ALA A 1 73 ? -24.481 -2.003 18.468 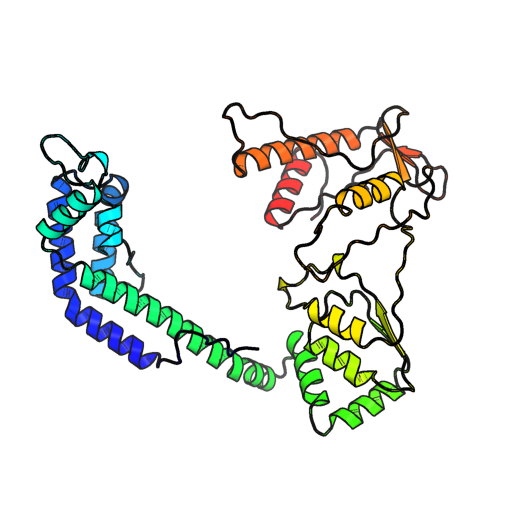1.00 87.50 73 ALA A N 1
ATOM 586 C CA . ALA A 1 73 ? -24.031 -0.882 19.272 1.00 87.50 73 ALA A CA 1
ATOM 587 C C . ALA A 1 73 ? -24.728 0.428 18.851 1.00 87.50 73 ALA A C 1
ATOM 589 O O . ALA A 1 73 ? -24.771 0.715 17.650 1.00 87.50 73 ALA A O 1
ATOM 590 N N . PRO A 1 74 ? -25.213 1.244 19.804 1.00 93.38 74 PRO A N 1
ATOM 591 C CA . PRO A 1 74 ? -25.693 2.590 19.515 1.00 93.38 74 PRO A CA 1
ATOM 592 C C . PRO A 1 74 ? -24.533 3.551 19.206 1.00 93.38 74 PRO A C 1
ATOM 594 O O . PRO A 1 74 ? -23.354 3.241 19.410 1.00 93.38 74 PRO A O 1
ATOM 597 N N . GLU A 1 75 ? -24.864 4.759 18.747 1.00 92.50 75 GLU A N 1
ATOM 598 C CA . GLU A 1 75 ? -23.891 5.842 18.620 1.00 92.50 75 GLU A CA 1
ATOM 599 C C . GLU A 1 75 ? -23.470 6.347 20.013 1.00 92.50 75 GLU A C 1
ATOM 601 O O . GLU A 1 75 ? -24.148 7.157 20.650 1.00 92.50 75 GLU A O 1
ATOM 606 N N . PHE A 1 76 ? -22.334 5.845 20.507 1.00 91.38 76 PHE A N 1
ATOM 607 C CA . PHE A 1 76 ? -21.868 6.122 21.870 1.00 91.38 76 PHE A CA 1
ATOM 608 C C . PHE A 1 76 ? -21.421 7.575 22.104 1.00 91.38 76 PHE A C 1
ATOM 610 O O . PHE A 1 76 ? -21.491 8.062 23.227 1.00 91.38 76 PHE A O 1
ATOM 617 N N . SER A 1 77 ? -20.981 8.284 21.061 1.00 92.31 77 SER A N 1
ATOM 618 C CA . SER A 1 77 ? -20.472 9.658 21.174 1.00 92.31 77 SER A CA 1
ATOM 619 C C . SER A 1 77 ? -21.565 10.716 21.311 1.00 92.31 77 SER A C 1
ATOM 621 O O . SER A 1 77 ? -21.300 11.784 21.862 1.00 92.31 77 SER A O 1
ATOM 623 N N . MET A 1 78 ? -22.777 10.440 20.815 1.00 93.38 78 MET A N 1
ATOM 624 C CA . MET A 1 78 ? -23.841 11.436 20.633 1.00 93.38 78 MET A CA 1
ATOM 625 C C . MET A 1 78 ? -24.243 12.141 21.936 1.00 93.38 78 MET A C 1
ATOM 627 O O . MET A 1 78 ? -24.453 13.353 21.939 1.00 93.38 78 MET A O 1
ATOM 631 N N . PHE A 1 79 ? -24.325 11.390 23.036 1.00 95.12 79 PHE A N 1
ATOM 632 C CA . PHE A 1 79 ? -24.813 11.874 24.333 1.00 95.12 79 PHE A CA 1
ATOM 633 C C . PHE A 1 79 ? -23.699 12.168 25.346 1.00 95.12 79 PHE A C 1
ATOM 635 O O . PHE A 1 79 ? -23.975 12.498 26.497 1.00 95.12 79 PHE A O 1
ATOM 642 N N . THR A 1 80 ? -22.435 12.100 24.923 1.00 94.81 80 THR A N 1
ATOM 643 C CA . THR A 1 80 ? -21.322 12.611 25.735 1.00 94.81 80 THR A CA 1
ATOM 644 C C . THR A 1 80 ? -21.373 14.132 25.840 1.00 94.81 80 THR A C 1
ATOM 646 O O . THR A 1 80 ? -21.982 14.800 25.003 1.00 94.81 80 THR A O 1
ATOM 649 N N . ALA A 1 81 ? -20.666 14.711 26.814 1.00 92.81 81 ALA A N 1
ATOM 650 C CA . ALA A 1 81 ? -20.576 16.166 26.954 1.00 92.81 81 ALA A CA 1
ATOM 651 C C . ALA A 1 81 ? -20.124 16.853 25.647 1.00 92.81 81 ALA A C 1
ATOM 653 O O . ALA A 1 81 ? -20.742 17.821 25.206 1.00 92.81 81 ALA A O 1
ATOM 654 N N . ALA A 1 82 ? -19.101 16.308 24.978 1.00 92.56 82 ALA A N 1
ATOM 655 C CA . ALA A 1 82 ? -18.623 16.822 23.695 1.00 92.56 82 ALA A CA 1
ATOM 656 C C . ALA A 1 82 ? -19.674 16.676 22.578 1.00 92.56 82 ALA A C 1
ATOM 658 O O . ALA A 1 82 ? -19.898 17.621 21.816 1.00 92.56 82 ALA A O 1
ATOM 659 N N . GLY A 1 83 ? -20.350 15.523 22.507 1.00 93.94 83 GLY A N 1
ATOM 660 C CA . GLY A 1 83 ? -21.426 15.273 21.544 1.00 93.94 83 GLY A CA 1
ATOM 661 C C . GLY A 1 83 ? -22.583 16.260 21.695 1.00 93.94 83 GLY A C 1
ATOM 662 O O . GLY A 1 83 ? -22.996 16.896 20.723 1.00 93.94 83 GLY A O 1
ATOM 663 N N . LEU A 1 84 ? -23.036 16.479 22.930 1.00 94.75 84 LEU A N 1
ATOM 664 C CA . LEU A 1 84 ? -24.121 17.403 23.250 1.00 94.75 84 LEU A CA 1
ATOM 665 C C . LEU A 1 84 ? -23.749 18.866 22.970 1.00 94.75 84 LEU A C 1
ATOM 667 O O . LEU A 1 84 ? -24.529 19.588 22.348 1.00 94.75 84 LEU A O 1
ATOM 671 N N . LEU A 1 85 ? -22.540 19.310 23.334 1.00 93.75 85 LEU A N 1
ATOM 672 C CA . LEU A 1 85 ? -22.053 20.658 23.000 1.00 93.75 85 LEU A CA 1
ATOM 673 C C . LEU A 1 85 ? -21.992 20.891 21.479 1.00 93.75 85 LEU A C 1
ATOM 675 O O . LEU A 1 85 ? -22.353 21.971 20.983 1.00 93.75 85 LEU A O 1
ATOM 679 N N . GLY A 1 86 ? -21.570 19.867 20.731 1.00 93.06 86 GLY A N 1
ATOM 680 C CA . GLY A 1 86 ? -21.558 19.858 19.269 1.00 93.06 86 GLY A CA 1
ATOM 681 C C . GLY A 1 86 ? -22.961 19.863 18.652 1.00 93.06 86 GLY A C 1
ATOM 682 O O . GLY A 1 86 ? -23.162 20.457 17.585 1.00 93.06 86 GLY A O 1
ATOM 683 N N . ALA A 1 87 ? -23.938 19.266 19.334 1.00 93.81 87 ALA A N 1
ATOM 684 C CA . ALA A 1 87 ? -25.331 19.194 18.912 1.00 93.81 87 ALA A CA 1
ATOM 685 C C . ALA A 1 87 ? -26.106 20.510 19.086 1.00 93.81 87 ALA A C 1
ATOM 687 O O . ALA A 1 87 ? -27.101 20.724 18.392 1.00 93.81 87 ALA A O 1
ATOM 688 N N . LEU A 1 88 ? -25.659 21.418 19.959 1.00 95.06 88 LEU A N 1
ATOM 689 C CA . LEU A 1 88 ? -26.320 22.708 20.181 1.00 95.06 88 LEU A CA 1
ATOM 690 C C . LEU A 1 88 ? -26.157 23.674 18.998 1.00 95.06 88 LEU A C 1
ATOM 692 O O . LEU A 1 88 ? -25.082 23.831 18.403 1.00 95.06 88 LEU A O 1
ATOM 696 N N . ASN A 1 89 ? -27.241 24.378 18.671 1.00 91.62 89 ASN A N 1
ATOM 697 C CA . ASN A 1 89 ? -27.288 25.347 17.584 1.00 91.62 89 ASN A CA 1
ATOM 698 C C . ASN A 1 89 ? -26.596 26.654 17.995 1.00 91.62 89 ASN A C 1
ATOM 700 O O . ASN A 1 89 ? -27.146 27.435 18.765 1.00 91.62 89 ASN A O 1
ATOM 704 N N . GLY A 1 90 ? -25.414 26.934 17.437 1.00 88.12 90 GLY A N 1
ATOM 705 C CA . GLY A 1 90 ? -24.626 28.126 17.780 1.00 88.12 90 GLY A CA 1
ATOM 706 C C . GLY A 1 90 ? -25.373 29.455 17.614 1.00 88.12 90 GLY A C 1
ATOM 707 O O . GLY A 1 90 ? -25.122 30.389 18.369 1.00 88.12 90 GLY A O 1
ATOM 708 N N . ASN A 1 91 ? -26.357 29.540 16.710 1.00 87.19 91 ASN A N 1
ATOM 709 C CA 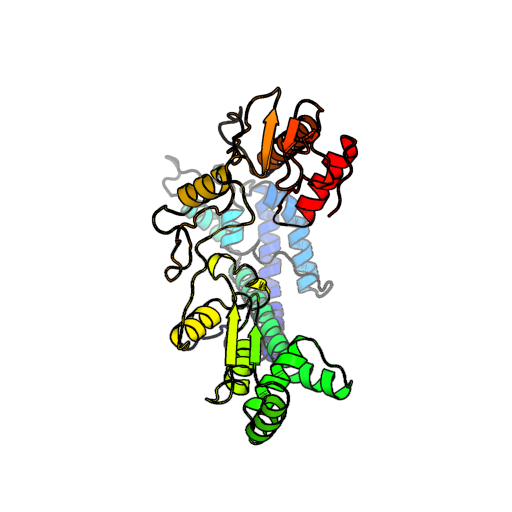. ASN A 1 91 ? -27.159 30.756 16.540 1.00 87.19 91 ASN A CA 1
ATOM 710 C C . ASN A 1 91 ? -28.060 31.058 17.749 1.00 87.19 91 ASN A C 1
ATOM 712 O O . ASN A 1 91 ? -28.427 32.212 17.948 1.00 87.19 91 ASN A O 1
ATOM 716 N N . LYS A 1 92 ? -28.403 30.047 18.558 1.00 87.69 92 LYS A N 1
ATOM 717 C CA . LYS A 1 92 ? -29.210 30.192 19.781 1.00 87.69 92 LYS A CA 1
ATOM 718 C C . LYS A 1 92 ? -28.386 30.604 21.007 1.00 87.69 92 LYS A C 1
ATOM 720 O O . LYS A 1 92 ? -28.970 30.967 22.018 1.00 87.69 92 LYS A O 1
ATOM 725 N N . PHE A 1 93 ? -27.057 30.579 20.895 1.00 88.75 93 PHE A N 1
ATOM 726 C CA . PHE A 1 93 ? -26.101 30.869 21.969 1.00 88.75 93 PHE A CA 1
ATOM 727 C C . PHE A 1 93 ? -25.077 31.918 21.515 1.00 88.75 93 PHE A C 1
ATOM 729 O O . PHE A 1 93 ? -23.879 31.772 21.744 1.00 88.75 93 PHE A O 1
ATOM 736 N N . ARG A 1 94 ? -25.517 32.937 20.766 1.00 86.06 94 ARG A N 1
ATOM 737 C CA . ARG A 1 94 ? -24.640 34.035 20.338 1.00 86.06 94 ARG A CA 1
ATOM 738 C C . ARG A 1 94 ? -24.412 35.015 21.486 1.00 86.06 94 ARG A C 1
ATOM 740 O O . ARG A 1 94 ? -25.337 35.341 22.228 1.00 86.06 94 ARG A O 1
ATOM 747 N N . THR A 1 95 ? -23.193 35.530 21.585 1.00 85.69 95 THR A N 1
ATOM 748 C CA . THR A 1 95 ? -22.863 36.636 22.489 1.00 85.69 95 THR A CA 1
ATOM 749 C C . THR A 1 95 ? -23.689 37.869 22.122 1.00 85.69 95 THR A C 1
ATOM 751 O O . THR A 1 95 ? -23.848 38.198 20.944 1.00 85.69 95 THR A O 1
ATOM 754 N N . SER A 1 96 ? -24.258 38.533 23.124 1.00 82.94 96 SER A N 1
ATOM 755 C CA . SER A 1 96 ? -25.080 39.734 22.951 1.00 82.94 96 SER A CA 1
ATOM 756 C C . SER A 1 96 ? -24.891 40.684 24.131 1.00 82.94 96 SER A C 1
ATOM 758 O O . SER A 1 96 ? -24.372 40.287 25.168 1.00 82.94 96 SER A O 1
ATOM 760 N N . GLN A 1 97 ? -25.379 41.923 24.026 1.00 73.00 97 GLN A N 1
ATOM 761 C CA . GLN A 1 97 ? -25.373 42.856 25.164 1.00 73.00 97 GLN A CA 1
ATOM 762 C C . GLN A 1 97 ? -26.112 42.306 26.399 1.00 73.00 97 GLN A C 1
ATOM 764 O O . GLN A 1 97 ? -25.796 42.697 27.516 1.00 73.00 97 GLN A O 1
ATOM 769 N N . LYS A 1 98 ? -27.078 41.393 26.207 1.00 73.06 98 LYS A N 1
ATOM 770 C CA . LYS A 1 98 ? -27.858 40.776 27.290 1.00 73.06 98 LYS A CA 1
ATOM 771 C C . LYS A 1 98 ? -27.181 39.531 27.885 1.00 73.06 98 LYS A C 1
ATOM 773 O O . LYS A 1 98 ? -27.441 39.221 29.037 1.00 73.06 98 LYS A O 1
ATOM 778 N N . ASN A 1 99 ? -26.311 38.867 27.115 1.00 76.69 99 ASN A N 1
ATOM 779 C CA . ASN A 1 99 ? -25.505 37.705 27.512 1.00 76.69 99 ASN A CA 1
ATOM 780 C C . ASN A 1 99 ? -24.055 37.901 27.018 1.00 76.69 99 ASN A C 1
ATOM 782 O O . ASN A 1 99 ? -23.756 37.531 25.874 1.00 76.69 99 ASN A O 1
ATOM 786 N N . PRO A 1 100 ? -23.169 38.493 27.841 1.00 79.25 100 PRO A N 1
ATOM 787 C CA . PRO A 1 100 ? -21.800 38.835 27.443 1.00 79.25 100 PRO A CA 1
ATOM 788 C C . PRO A 1 100 ? -20.856 37.624 27.348 1.00 79.25 100 PRO A C 1
ATOM 790 O O . PRO A 1 100 ? -19.759 37.747 26.812 1.00 79.25 100 PRO A O 1
ATOM 793 N N . GLU A 1 101 ? -21.272 36.458 27.843 1.00 85.88 101 GLU A N 1
ATOM 794 C CA . GLU A 1 101 ? -20.480 35.226 27.813 1.00 85.88 101 GLU A CA 1
ATOM 795 C C . GLU A 1 101 ? -20.251 34.691 26.390 1.00 85.88 101 GLU A C 1
ATOM 797 O O . GLU A 1 101 ? -21.032 34.935 25.456 1.00 85.88 101 GLU A O 1
ATOM 802 N N . SER A 1 102 ? -19.181 33.911 26.219 1.00 88.25 102 SER A N 1
ATOM 803 C CA . SER A 1 102 ? -18.878 33.247 24.951 1.00 88.25 102 SER A CA 1
ATOM 804 C C . SER A 1 102 ? -19.940 32.197 24.600 1.00 88.25 102 SER A C 1
ATOM 806 O O . SER A 1 102 ? -20.627 31.654 25.466 1.00 88.25 102 SER A O 1
ATOM 808 N N . SER A 1 103 ? -20.067 31.867 23.311 1.00 86.81 103 SER A N 1
ATOM 809 C CA . SER A 1 103 ? -21.020 30.841 22.865 1.00 86.81 103 SER A CA 1
ATOM 810 C C . SER A 1 103 ? -20.783 29.482 23.534 1.00 86.81 103 SER A C 1
ATOM 812 O O . SER A 1 103 ? -21.733 28.778 23.869 1.00 86.81 103 SER A O 1
ATOM 814 N N . GLU A 1 104 ? -19.521 29.118 23.770 1.00 87.69 104 GLU A N 1
ATOM 815 C CA . GLU A 1 104 ? -19.155 27.864 24.437 1.00 87.69 104 GLU A CA 1
ATOM 816 C C . GLU A 1 104 ? -19.531 27.853 25.921 1.00 87.69 104 GLU A C 1
ATOM 818 O O . GLU A 1 104 ? -20.052 26.847 26.408 1.00 87.69 104 GLU A O 1
ATOM 823 N N . GLN A 1 105 ? -19.344 28.974 26.626 1.00 89.69 105 GLN A N 1
ATOM 824 C CA . GLN A 1 105 ? -19.764 29.126 28.022 1.00 89.69 105 GLN A CA 1
ATOM 825 C C . GLN A 1 105 ? -21.284 28.989 28.149 1.00 89.69 105 GLN A C 1
ATOM 827 O O . GLN A 1 105 ? -21.764 28.172 28.933 1.00 89.69 105 GLN A O 1
ATOM 832 N N . GLN A 1 106 ? -22.039 29.680 27.289 1.00 92.06 106 GLN A N 1
ATOM 833 C CA . GLN A 1 106 ? -23.503 29.616 27.293 1.00 92.06 106 GLN A CA 1
ATOM 834 C C . GLN A 1 106 ? -24.034 28.204 26.988 1.00 92.06 106 GLN A C 1
ATOM 836 O O . GLN A 1 106 ? -24.997 27.746 27.605 1.00 92.06 106 GLN A O 1
ATOM 841 N N . LYS A 1 107 ? -23.406 27.487 26.045 1.00 91.81 107 LYS A N 1
ATOM 842 C CA . LYS A 1 107 ? -23.744 26.088 25.738 1.00 91.81 107 LYS A CA 1
ATOM 843 C C . LYS A 1 107 ? -23.470 25.160 26.918 1.00 91.81 107 LYS A C 1
ATOM 845 O O . LYS A 1 107 ? -24.308 24.321 27.239 1.00 91.81 107 LYS A O 1
ATOM 850 N N . THR A 1 108 ? -22.316 25.323 27.559 1.00 90.94 108 THR A N 1
ATOM 851 C CA . THR A 1 108 ? -21.915 24.5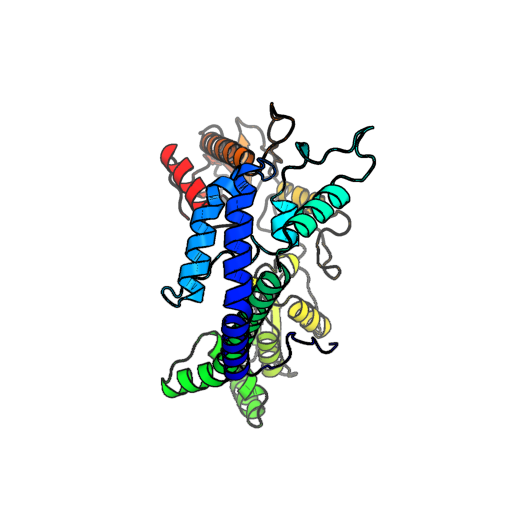24 28.723 1.00 90.94 108 THR A CA 1
ATOM 852 C C . THR A 1 108 ? -22.876 24.745 29.886 1.00 90.94 108 THR A C 1
ATOM 854 O O . THR A 1 108 ? -23.376 23.774 30.449 1.00 90.94 108 THR A O 1
ATOM 857 N N . ALA A 1 109 ? -23.221 26.004 30.172 1.00 91.94 109 ALA A N 1
ATOM 858 C CA . ALA A 1 109 ? -24.200 26.358 31.193 1.00 91.94 109 ALA A CA 1
ATOM 859 C C . ALA A 1 109 ? -25.570 25.726 30.908 1.00 91.94 109 ALA A C 1
ATOM 861 O O . ALA A 1 109 ? -26.174 25.142 31.802 1.00 91.94 109 ALA A O 1
ATOM 862 N N . TYR A 1 110 ? -26.046 25.759 29.656 1.00 92.88 110 TYR A N 1
ATOM 863 C CA . TYR A 1 110 ? -27.312 25.117 29.297 1.00 92.88 110 TYR A CA 1
ATOM 864 C C . TYR A 1 110 ? -27.293 23.604 29.538 1.00 92.88 110 TYR A C 1
ATOM 866 O O . TYR A 1 110 ? -28.214 23.090 30.165 1.00 92.88 110 TYR A O 1
ATOM 874 N N . ILE A 1 111 ? -26.246 22.888 29.116 1.00 92.12 111 ILE A N 1
ATOM 875 C CA . ILE A 1 111 ? -26.136 21.447 29.397 1.00 92.12 111 ILE A CA 1
ATOM 876 C C . ILE A 1 111 ? -26.111 21.176 30.909 1.00 92.12 111 ILE A C 1
ATOM 878 O O . ILE A 1 111 ? -26.780 20.253 31.366 1.00 92.12 111 ILE A O 1
ATOM 882 N N . GLN A 1 112 ? -25.425 22.009 31.698 1.00 91.81 112 GLN A N 1
ATOM 883 C CA . GLN A 1 112 ? -25.444 21.911 33.162 1.00 91.81 112 GLN A CA 1
ATOM 884 C C . GLN A 1 112 ? -26.850 22.130 33.743 1.00 91.81 112 GLN A C 1
ATOM 886 O O . GLN A 1 112 ? -27.235 21.413 34.663 1.00 91.81 112 GLN A O 1
ATOM 891 N N . THR A 1 113 ? -27.649 23.050 33.183 1.00 93.31 113 THR A N 1
ATOM 892 C CA . THR A 1 113 ? -29.040 23.263 33.633 1.00 93.31 113 THR A CA 1
ATOM 893 C C . THR A 1 113 ? -29.953 22.063 33.395 1.00 93.31 113 THR A C 1
ATOM 895 O O . THR A 1 113 ? -30.946 21.921 34.102 1.00 93.31 113 THR A O 1
ATOM 898 N N . LEU A 1 114 ? -29.618 21.184 32.444 1.00 91.50 114 LEU A N 1
ATOM 899 C CA . LEU A 1 114 ? -30.369 19.948 32.221 1.00 91.50 114 LEU A CA 1
ATOM 900 C C . LEU A 1 114 ? -30.139 18.924 33.343 1.00 91.50 114 LEU A C 1
ATOM 902 O O . LEU A 1 114 ? -30.927 17.996 33.474 1.00 91.50 114 LEU A O 1
ATOM 906 N N . GLY A 1 115 ? -29.081 19.066 34.153 1.00 90.50 115 GLY A N 1
ATOM 907 C CA . GLY A 1 115 ? -28.806 18.156 35.271 1.00 90.50 115 GLY A CA 1
ATOM 908 C C . GLY A 1 115 ? -28.542 16.707 34.844 1.00 90.50 115 GLY A C 1
ATOM 909 O O . GLY A 1 115 ? -28.765 15.786 35.625 1.00 90.50 115 GLY A O 1
ATOM 910 N N . ILE A 1 116 ? -28.107 16.496 33.599 1.00 91.38 116 ILE A N 1
ATOM 911 C CA . ILE A 1 116 ? -27.830 15.167 33.048 1.00 91.38 116 ILE A CA 1
ATOM 912 C C . ILE A 1 116 ? -26.419 14.700 33.403 1.00 91.38 116 ILE A C 1
ATOM 914 O O . ILE A 1 116 ? -25.450 15.454 33.292 1.00 91.38 116 ILE A O 1
ATOM 918 N N . ASP A 1 117 ? -26.290 13.422 33.752 1.00 90.19 117 ASP A N 1
ATOM 919 C CA . ASP A 1 117 ? -24.991 12.779 33.917 1.00 90.19 117 ASP A CA 1
ATOM 920 C C . ASP A 1 117 ? -24.433 12.340 32.553 1.00 90.19 117 ASP A C 1
ATOM 922 O O . ASP A 1 117 ? -24.569 11.197 32.115 1.00 90.19 117 ASP A O 1
ATOM 926 N N . ALA A 1 118 ? -23.811 13.286 31.848 1.00 91.06 118 ALA A N 1
ATOM 927 C CA . ALA A 1 118 ? -23.141 13.003 30.581 1.00 91.06 118 ALA A CA 1
ATOM 928 C C . ALA A 1 118 ? -21.871 12.140 30.750 1.00 91.06 118 ALA A C 1
ATOM 930 O O . ALA A 1 118 ? -21.361 11.615 29.753 1.00 91.06 118 ALA A O 1
ATOM 931 N N . ALA A 1 119 ? -21.352 11.995 31.979 1.00 92.69 119 ALA A N 1
ATOM 932 C CA . ALA A 1 119 ? -20.167 11.186 32.250 1.00 92.69 119 ALA A CA 1
ATOM 933 C C . ALA A 1 119 ? -20.477 9.697 32.074 1.00 92.69 119 ALA A C 1
ATOM 935 O O . ALA A 1 119 ? -19.682 9.005 31.450 1.00 92.69 119 ALA A O 1
ATOM 936 N N . ALA A 1 120 ? -21.671 9.239 32.464 1.00 93.81 120 ALA A N 1
ATOM 937 C CA . ALA A 1 120 ? -22.120 7.862 32.239 1.00 93.81 120 ALA A CA 1
ATOM 938 C C . ALA A 1 120 ? -22.043 7.422 30.757 1.00 93.81 120 ALA A C 1
ATOM 940 O O . ALA A 1 120 ? -21.624 6.309 30.439 1.00 93.81 120 ALA A O 1
ATOM 941 N N . PHE A 1 121 ? -22.382 8.306 29.811 1.00 95.06 121 PHE A N 1
ATOM 942 C CA . PHE A 1 121 ? -22.236 8.001 28.380 1.00 95.06 121 PHE A CA 1
ATOM 943 C C . PHE A 1 121 ? -20.768 7.914 27.948 1.00 95.06 121 PHE A C 1
ATOM 945 O O . PHE A 1 121 ? -20.402 7.021 27.181 1.00 95.06 121 PHE A O 1
ATOM 952 N N . ALA A 1 122 ? -19.931 8.838 28.430 1.00 93.81 122 ALA A N 1
ATOM 953 C CA . ALA A 1 122 ? -18.503 8.869 28.113 1.00 93.81 122 ALA A CA 1
ATOM 954 C C . ALA A 1 122 ? -17.768 7.650 28.689 1.00 93.81 122 ALA A C 1
ATOM 956 O O . ALA A 1 122 ? -16.916 7.062 28.024 1.00 93.81 122 ALA A O 1
ATOM 957 N N . ASP A 1 123 ? -18.157 7.235 29.885 1.00 94.00 123 ASP A N 1
ATOM 958 C CA . ASP A 1 123 ? -17.675 6.064 30.599 1.00 94.00 123 ASP A CA 1
ATOM 959 C C . ASP A 1 123 ? -17.952 4.768 29.829 1.00 94.00 123 ASP A C 1
ATOM 961 O O . ASP A 1 123 ? -17.024 4.005 29.543 1.00 94.00 123 ASP A O 1
ATOM 965 N N . ILE A 1 124 ? -19.200 4.551 29.390 1.00 94.19 124 ILE A N 1
ATOM 966 C CA . ILE A 1 124 ? -19.543 3.407 28.532 1.00 94.19 124 ILE A CA 1
ATOM 967 C C . ILE A 1 124 ? -18.804 3.485 27.193 1.00 94.19 124 ILE A C 1
ATOM 969 O O . ILE A 1 124 ? -18.273 2.474 26.727 1.00 94.19 124 ILE A O 1
ATOM 973 N N . GLN A 1 125 ? -18.727 4.664 26.566 1.00 93.50 125 GLN A N 1
ATOM 974 C CA . GLN A 1 125 ? -17.986 4.832 25.314 1.00 93.50 125 GLN A CA 1
ATOM 975 C C . GLN A 1 125 ? -16.512 4.434 25.480 1.00 93.50 125 GLN A C 1
ATOM 977 O O . GLN A 1 125 ? -15.956 3.734 24.622 1.00 93.50 125 GLN A O 1
ATOM 982 N N . ALA A 1 126 ? -15.877 4.867 26.569 1.00 92.19 126 ALA A N 1
ATOM 983 C CA . ALA A 1 126 ? -14.491 4.557 26.882 1.00 92.19 126 ALA A CA 1
ATOM 984 C C . ALA A 1 126 ? -14.303 3.056 27.135 1.00 92.19 126 ALA A C 1
ATOM 986 O O . ALA A 1 126 ? -13.402 2.455 26.546 1.00 92.19 126 ALA A O 1
ATOM 987 N N . ALA A 1 127 ? -15.183 2.432 27.921 1.00 92.00 127 ALA A N 1
ATOM 988 C CA . ALA A 1 127 ? -15.145 0.999 28.203 1.00 92.00 127 ALA A CA 1
ATOM 989 C C . ALA A 1 127 ? -15.328 0.150 26.933 1.00 92.00 127 ALA A C 1
ATOM 991 O O . ALA A 1 127 ? -14.560 -0.780 26.689 1.00 92.00 127 ALA A O 1
ATOM 992 N N . VAL A 1 128 ? -16.271 0.509 26.053 1.00 91.62 128 VAL A N 1
ATOM 993 C CA . VAL A 1 128 ? -16.461 -0.170 24.758 1.00 91.62 128 VAL A CA 1
ATOM 994 C C . VAL A 1 128 ? -15.252 0.022 23.840 1.00 91.62 128 VAL A C 1
ATOM 996 O O . VAL A 1 128 ? -14.841 -0.912 23.146 1.00 91.62 128 VAL A O 1
ATOM 999 N N . THR A 1 129 ? -14.668 1.221 23.814 1.00 90.62 129 THR A N 1
ATOM 1000 C CA . THR A 1 129 ? -13.463 1.500 23.018 1.00 90.62 129 THR A CA 1
ATOM 1001 C C . THR A 1 129 ? -12.282 0.670 23.515 1.00 90.62 129 THR A C 1
ATOM 1003 O O . THR A 1 129 ? -11.613 0.028 22.704 1.00 90.62 129 THR A O 1
ATOM 1006 N N . ARG A 1 130 ? -12.076 0.610 24.837 1.00 89.06 130 ARG A N 1
ATOM 1007 C CA . ARG A 1 130 ? -11.064 -0.236 25.478 1.00 89.06 130 ARG A CA 1
ATOM 1008 C C . ARG A 1 130 ? -11.280 -1.703 25.134 1.00 89.06 130 ARG A C 1
ATOM 1010 O O . ARG A 1 130 ? -10.377 -2.319 24.587 1.00 89.06 130 ARG A O 1
ATOM 1017 N N . LEU A 1 131 ? -12.495 -2.225 25.312 1.00 90.19 131 LEU A N 1
ATOM 1018 C CA . LEU A 1 131 ? -12.826 -3.615 24.993 1.00 90.19 131 LEU A CA 1
ATOM 1019 C C . LEU A 1 131 ? -12.513 -3.969 23.531 1.00 90.19 131 LEU A C 1
ATOM 1021 O O . LEU A 1 131 ? -11.939 -5.022 23.262 1.00 90.19 131 LEU A O 1
ATOM 1025 N N . LYS A 1 132 ? -12.837 -3.085 22.574 1.00 90.12 132 LYS A N 1
ATOM 1026 C CA . LYS A 1 132 ? -12.497 -3.286 21.153 1.00 90.12 132 LYS A CA 1
ATOM 1027 C C . LYS A 1 132 ? -10.986 -3.367 20.927 1.00 90.12 132 LYS A C 1
ATOM 1029 O O . LYS A 1 132 ? -10.543 -4.173 20.109 1.00 90.12 132 LYS A O 1
ATOM 1034 N N . LEU A 1 133 ? -10.202 -2.534 21.610 1.00 89.62 133 LEU A N 1
ATOM 1035 C CA . LEU A 1 133 ? -8.741 -2.554 21.520 1.00 89.62 133 LEU A CA 1
ATOM 1036 C C . LEU A 1 133 ? -8.162 -3.820 22.161 1.00 89.62 133 LEU A C 1
ATOM 1038 O O . LEU A 1 133 ? -7.363 -4.503 21.520 1.00 89.62 133 LEU A O 1
ATOM 1042 N N . THR A 1 134 ? -8.626 -4.181 23.358 1.00 89.62 134 THR A N 1
ATOM 1043 C CA . THR A 1 134 ? -8.228 -5.404 24.065 1.00 89.62 134 THR A CA 1
ATOM 1044 C C . THR A 1 134 ? -8.546 -6.645 23.239 1.00 89.62 134 THR A C 1
ATOM 1046 O O . THR A 1 134 ? -7.674 -7.486 23.037 1.00 89.62 134 THR A O 1
ATOM 1049 N N . PHE A 1 135 ? -9.748 -6.725 22.660 1.00 90.44 135 PHE A N 1
ATOM 1050 C CA . PHE A 1 135 ? -10.138 -7.816 21.767 1.00 90.44 135 PHE A CA 1
ATOM 1051 C C . PHE A 1 135 ? -9.219 -7.919 20.545 1.00 90.44 135 PHE A C 1
ATOM 1053 O O . PHE A 1 135 ? -8.732 -9.002 20.233 1.00 90.44 135 PHE A O 1
ATOM 1060 N N . ARG A 1 136 ? -8.936 -6.798 19.864 1.00 91.00 136 ARG A N 1
ATOM 1061 C CA . ARG A 1 136 ? -8.019 -6.780 18.710 1.00 91.00 136 ARG A CA 1
ATOM 1062 C C . ARG A 1 136 ? -6.618 -7.252 19.094 1.00 91.00 136 ARG A C 1
ATOM 1064 O O . ARG A 1 136 ? -6.028 -8.030 18.352 1.00 91.00 136 ARG A O 1
ATOM 1071 N N . ARG A 1 137 ? -6.093 -6.815 20.243 1.00 86.69 137 ARG A N 1
ATOM 1072 C CA . ARG A 1 137 ? -4.779 -7.239 20.746 1.00 86.69 137 ARG A CA 1
ATOM 1073 C C . ARG A 1 137 ? -4.760 -8.730 21.087 1.00 86.69 137 ARG A C 1
ATOM 1075 O O . ARG A 1 137 ? -3.846 -9.423 20.649 1.00 86.69 137 ARG A O 1
ATOM 1082 N N . ALA A 1 138 ? -5.759 -9.217 21.824 1.00 87.12 138 ALA A N 1
ATOM 1083 C CA . ALA A 1 138 ? -5.894 -10.632 22.168 1.00 87.12 138 ALA A CA 1
ATOM 1084 C C . ALA A 1 138 ? -5.971 -11.498 20.903 1.00 87.12 138 ALA A C 1
ATOM 1086 O O . ALA A 1 138 ? -5.212 -12.452 20.765 1.00 87.12 138 ALA A O 1
ATOM 1087 N N . LEU A 1 139 ? -6.795 -11.098 19.928 1.00 90.56 139 LEU A N 1
ATOM 1088 C CA . LEU A 1 139 ? -6.891 -11.772 18.636 1.00 90.56 139 LEU A CA 1
ATOM 1089 C C . LEU A 1 139 ? -5.546 -11.789 17.900 1.00 90.56 139 LEU A C 1
ATOM 1091 O O . LEU A 1 139 ? -5.141 -12.842 17.425 1.00 90.56 139 LEU A O 1
ATOM 1095 N N . LEU A 1 140 ? -4.834 -10.660 17.819 1.00 89.75 140 LEU A N 1
ATOM 1096 C CA . LEU A 1 140 ? -3.512 -10.602 17.183 1.00 89.75 140 LEU A CA 1
ATOM 1097 C C . LEU A 1 140 ? -2.503 -11.537 17.859 1.00 89.75 140 LEU A C 1
ATOM 1099 O O . LEU A 1 140 ? -1.737 -12.199 17.163 1.00 89.75 140 LEU A O 1
ATOM 1103 N N . HIS A 1 141 ? -2.511 -11.610 19.192 1.00 85.75 141 HIS A N 1
ATOM 1104 C CA . HIS A 1 141 ? -1.662 -12.533 19.944 1.00 85.75 141 HIS A CA 1
ATOM 1105 C C . HIS A 1 141 ? -1.999 -13.988 19.612 1.00 85.75 141 HIS A C 1
ATOM 1107 O O . HIS A 1 141 ? -1.127 -14.748 19.197 1.00 85.75 141 HIS A O 1
ATOM 1113 N N . THR A 1 142 ? -3.279 -14.358 19.705 1.00 88.69 142 THR A N 1
ATOM 1114 C CA . THR A 1 142 ? -3.743 -15.705 19.361 1.00 88.69 142 THR A CA 1
ATOM 1115 C C . THR A 1 142 ? -3.411 -16.062 17.915 1.00 88.69 142 THR A C 1
ATOM 1117 O O . THR A 1 142 ? -2.943 -17.165 17.660 1.00 88.69 142 THR A O 1
ATOM 1120 N N . LEU A 1 143 ? -3.613 -15.148 16.962 1.00 90.56 143 LEU A N 1
ATOM 1121 C CA . LEU A 1 143 ? -3.285 -15.384 15.557 1.00 90.56 143 LEU A CA 1
ATOM 1122 C C . LEU A 1 143 ? -1.785 -15.638 15.372 1.00 90.56 143 LEU A C 1
ATOM 1124 O O . LEU A 1 143 ? -1.428 -16.627 14.743 1.00 90.56 143 LEU A O 1
ATOM 1128 N N . ARG A 1 144 ? -0.916 -14.815 15.971 1.00 85.62 144 ARG A N 1
ATOM 1129 C CA . ARG A 1 144 ? 0.543 -15.003 15.898 1.00 85.62 144 ARG A CA 1
ATOM 1130 C C . ARG A 1 144 ? 1.000 -16.355 16.445 1.00 85.62 144 ARG A C 1
ATOM 1132 O O . ARG A 1 144 ? 1.912 -16.948 15.893 1.00 85.62 144 ARG A O 1
ATOM 1139 N N . GLU A 1 145 ? 0.372 -16.852 17.507 1.00 86.69 145 GLU A N 1
ATOM 1140 C CA . GLU A 1 145 ? 0.768 -18.126 18.119 1.00 86.69 145 GLU A CA 1
ATOM 1141 C C . GLU A 1 145 ? 0.149 -19.363 17.461 1.00 86.69 145 GLU A C 1
ATOM 1143 O O . GLU A 1 145 ? 0.713 -20.456 17.551 1.00 86.69 145 GLU A O 1
ATOM 1148 N N . GLN A 1 146 ? -1.052 -19.231 16.892 1.00 91.62 146 GLN A N 1
ATOM 1149 C CA . GLN A 1 146 ? -1.875 -20.373 16.483 1.00 91.62 146 GLN A CA 1
ATOM 1150 C C . GLN A 1 146 ? -1.945 -20.564 14.971 1.00 91.62 146 GLN A C 1
ATOM 1152 O O . GLN A 1 146 ? -2.207 -21.685 14.539 1.00 91.62 146 GLN A O 1
ATOM 1157 N N . VAL A 1 147 ? -1.748 -19.516 14.162 1.00 90.25 147 VAL A N 1
ATOM 1158 C CA . VAL A 1 147 ? -1.832 -19.626 12.694 1.00 90.25 147 VAL A CA 1
ATOM 1159 C C . VAL A 1 147 ? -0.804 -20.628 12.180 1.00 90.25 147 VAL A C 1
ATOM 1161 O O . VAL A 1 147 ? -1.185 -21.573 11.491 1.00 90.25 147 VAL A O 1
ATOM 1164 N N . ASP A 1 148 ? 0.455 -20.491 12.593 1.00 84.12 148 ASP A N 1
ATOM 1165 C CA . ASP A 1 148 ? 1.537 -21.372 12.145 1.00 84.12 148 ASP A CA 1
ATOM 1166 C C . ASP A 1 148 ? 1.294 -22.817 12.584 1.00 84.12 148 ASP A C 1
ATOM 1168 O O . ASP A 1 148 ? 1.289 -23.720 11.752 1.00 84.12 148 ASP A O 1
ATOM 1172 N N . LYS A 1 149 ? 0.947 -23.032 13.861 1.00 88.88 149 LYS A N 1
ATOM 1173 C CA . LYS A 1 149 ? 0.622 -24.365 14.401 1.00 88.88 149 LYS A CA 1
ATOM 1174 C C . LYS A 1 149 ? -0.522 -25.038 13.644 1.00 88.88 149 LYS A C 1
ATOM 1176 O O . LYS A 1 149 ? -0.490 -26.244 13.414 1.00 88.88 149 LYS A O 1
ATOM 1181 N N . ARG A 1 150 ? -1.553 -24.279 13.265 1.00 91.62 150 ARG A N 1
ATOM 1182 C CA . ARG A 1 150 ? -2.694 -24.811 12.508 1.00 91.62 150 ARG A CA 1
ATOM 1183 C C . ARG A 1 150 ? -2.321 -25.120 11.065 1.00 91.62 150 ARG A C 1
ATOM 1185 O O . ARG A 1 150 ? -2.733 -26.156 10.558 1.00 91.62 150 ARG A O 1
ATOM 1192 N N . LEU A 1 151 ? -1.550 -24.255 10.410 1.00 89.50 151 LEU A N 1
ATOM 1193 C CA . LEU A 1 151 ? -1.066 -24.503 9.050 1.00 89.50 151 LEU A CA 1
ATOM 1194 C C . LEU A 1 151 ? -0.160 -25.743 9.004 1.00 89.50 151 LEU A C 1
ATOM 1196 O O . LEU A 1 151 ? -0.313 -26.573 8.110 1.00 89.50 151 LEU A O 1
ATOM 1200 N N . GLU A 1 152 ? 0.666 -25.946 10.030 1.00 88.19 152 GLU A N 1
ATOM 1201 C CA . GLU A 1 152 ? 1.461 -27.163 10.224 1.00 88.19 152 GLU A CA 1
ATOM 1202 C C . GLU A 1 152 ? 0.606 -28.415 10.408 1.00 88.19 152 GLU A C 1
ATOM 1204 O O . GLU A 1 152 ? 0.815 -29.404 9.711 1.00 88.19 152 GLU A O 1
ATOM 1209 N N . GLN A 1 153 ? -0.394 -28.373 11.294 1.00 93.25 153 GLN A N 1
ATOM 1210 C CA . GLN A 1 153 ? -1.330 -29.488 11.494 1.00 93.25 153 GLN A CA 1
ATOM 1211 C C . GLN A 1 153 ? -2.077 -29.866 10.208 1.00 93.25 153 GLN A C 1
ATOM 1213 O O . GLN A 1 153 ? -2.423 -31.030 10.011 1.00 93.25 153 GLN A O 1
ATOM 1218 N N . LEU A 1 154 ? -2.321 -28.887 9.336 1.00 94.81 154 LEU A N 1
ATOM 1219 C CA . LEU A 1 154 ? -2.977 -29.077 8.045 1.00 94.81 154 LEU A CA 1
ATOM 1220 C C . LEU A 1 154 ? -2.006 -29.456 6.915 1.00 94.81 154 LEU A C 1
ATOM 1222 O O . LEU A 1 154 ? -2.470 -29.747 5.815 1.00 94.81 154 LEU A O 1
ATOM 1226 N N . ASN A 1 155 ? -0.690 -29.470 7.156 1.00 92.31 155 ASN A N 1
ATOM 1227 C CA . ASN A 1 155 ? 0.350 -29.621 6.131 1.00 92.31 155 ASN A CA 1
ATOM 1228 C C . ASN A 1 155 ? 0.213 -28.612 4.972 1.00 92.31 155 ASN A C 1
ATOM 1230 O O . ASN A 1 155 ? 0.427 -28.949 3.807 1.00 92.31 155 ASN A O 1
ATOM 1234 N N . VAL A 1 156 ? -0.154 -27.366 5.286 1.00 93.88 156 VAL A N 1
ATOM 1235 C CA . VAL A 1 156 ? -0.301 -26.276 4.312 1.00 93.88 156 VAL A CA 1
ATOM 1236 C C . VAL A 1 156 ? 0.834 -25.274 4.490 1.00 93.88 156 VAL A C 1
ATOM 1238 O O . VAL A 1 156 ? 1.123 -24.848 5.605 1.00 93.88 156 VAL A O 1
ATOM 1241 N N . LEU A 1 157 ? 1.445 -24.858 3.379 1.00 89.44 157 LEU A N 1
ATOM 1242 C CA . LEU A 1 157 ? 2.435 -23.783 3.346 1.00 89.44 157 LEU A CA 1
ATOM 1243 C C . LEU A 1 157 ? 1.864 -22.576 2.604 1.00 89.44 157 LEU A C 1
ATOM 1245 O O . LEU A 1 157 ? 1.431 -22.687 1.458 1.00 89.44 157 LEU A O 1
ATOM 1249 N N . SER A 1 158 ? 1.869 -21.423 3.270 1.00 90.44 158 SER A N 1
ATOM 1250 C CA . SER A 1 158 ? 1.613 -20.131 2.629 1.00 90.44 158 SER A CA 1
ATOM 1251 C C . SER A 1 158 ? 2.887 -19.590 1.965 1.00 90.44 158 SER A C 1
ATOM 1253 O O . SER A 1 158 ? 3.987 -20.049 2.271 1.00 90.44 158 SER A O 1
ATOM 1255 N N . PHE A 1 159 ? 2.764 -18.594 1.083 1.00 90.38 159 PHE A N 1
ATOM 1256 C CA . PHE A 1 159 ? 3.937 -17.940 0.485 1.00 90.38 159 PHE A CA 1
ATOM 1257 C C . PHE A 1 159 ? 4.844 -17.295 1.542 1.00 90.38 159 PHE A C 1
ATOM 1259 O O . PHE A 1 159 ? 6.058 -17.481 1.489 1.00 90.38 159 PHE A O 1
ATOM 1266 N N . ASP A 1 160 ? 4.263 -16.632 2.546 1.00 88.25 160 ASP A N 1
ATOM 1267 C CA . ASP A 1 160 ? 5.019 -16.021 3.646 1.00 88.25 160 ASP A CA 1
ATOM 1268 C C . ASP A 1 160 ? 5.765 -17.082 4.468 1.00 88.25 160 ASP A C 1
ATOM 1270 O O . ASP A 1 160 ? 6.899 -16.867 4.893 1.00 88.25 160 ASP A O 1
ATOM 1274 N N . HIS A 1 161 ? 5.168 -18.268 4.634 1.00 88.50 161 HIS A N 1
ATOM 1275 C CA . HIS A 1 161 ? 5.806 -19.391 5.325 1.00 88.50 161 HIS A CA 1
ATOM 1276 C C . HIS A 1 161 ? 6.993 -19.981 4.587 1.00 88.50 161 HIS A C 1
ATOM 1278 O O . HIS A 1 161 ? 7.907 -20.472 5.244 1.00 88.50 161 HIS A O 1
ATOM 1284 N N . LEU A 1 162 ? 7.004 -19.951 3.254 1.00 91.31 162 LEU A N 1
ATOM 1285 C CA . LEU A 1 162 ? 8.174 -20.402 2.498 1.00 91.31 162 LEU A CA 1
ATOM 1286 C C . LEU A 1 162 ? 9.400 -19.554 2.856 1.00 91.31 162 LEU A C 1
ATOM 1288 O O . LEU A 1 162 ? 10.481 -20.100 3.069 1.00 91.31 162 LEU A O 1
ATOM 1292 N N . ILE A 1 163 ? 9.208 -18.240 2.984 1.00 92.56 163 ILE A N 1
ATOM 1293 C CA . ILE A 1 163 ? 10.264 -17.298 3.359 1.00 92.56 163 ILE A CA 1
ATOM 1294 C C . ILE A 1 163 ? 10.607 -17.435 4.844 1.00 92.56 163 ILE A C 1
ATOM 1296 O O . ILE A 1 163 ? 11.765 -17.674 5.179 1.00 92.56 163 ILE A O 1
ATOM 1300 N N . SER A 1 164 ? 9.620 -17.354 5.742 1.00 90.06 164 SER A N 1
ATOM 1301 C CA . SER A 1 164 ? 9.884 -17.342 7.187 1.00 90.06 164 SER A CA 1
ATOM 1302 C C . SER A 1 164 ? 10.484 -18.651 7.703 1.00 90.06 164 SER A C 1
ATOM 1304 O O . SER A 1 164 ? 11.339 -18.629 8.587 1.00 90.06 164 SER A O 1
ATOM 1306 N N . ARG A 1 165 ? 10.103 -19.804 7.134 1.00 89.88 165 ARG A N 1
ATOM 1307 C CA . ARG A 1 165 ? 10.714 -21.091 7.494 1.00 89.88 165 ARG A CA 1
ATOM 1308 C C . ARG A 1 165 ? 12.146 -21.203 7.001 1.00 89.88 165 ARG A C 1
ATOM 1310 O O . ARG A 1 165 ? 12.980 -21.729 7.733 1.00 89.88 165 ARG A O 1
ATOM 1317 N N . LEU A 1 166 ? 12.440 -20.720 5.793 1.00 93.88 166 LEU A N 1
ATOM 1318 C CA . LEU A 1 166 ? 13.811 -20.707 5.291 1.00 93.88 166 LEU A CA 1
ATOM 1319 C C . LEU A 1 166 ? 14.694 -19.789 6.146 1.00 93.88 166 LEU A C 1
ATOM 1321 O O . LEU A 1 166 ? 15.768 -20.216 6.560 1.00 93.88 166 LEU A O 1
ATOM 1325 N N . ASP A 1 167 ? 14.216 -18.588 6.483 1.00 94.44 167 ASP A N 1
ATOM 1326 C CA . ASP A 1 167 ? 14.885 -17.681 7.427 1.00 94.44 167 ASP A CA 1
ATOM 1327 C C . ASP A 1 167 ? 15.161 -18.385 8.771 1.00 94.44 167 ASP A C 1
ATOM 1329 O O . ASP A 1 167 ? 16.312 -18.454 9.210 1.00 94.44 167 ASP A O 1
ATOM 1333 N N . ALA A 1 168 ? 14.143 -19.013 9.373 1.00 92.12 168 ALA A N 1
ATOM 1334 C CA . ALA A 1 168 ? 14.275 -19.707 10.653 1.00 92.12 168 ALA A CA 1
ATOM 1335 C C . ALA A 1 168 ? 15.279 -20.874 10.608 1.00 92.12 168 ALA A C 1
ATOM 1337 O O . ALA A 1 168 ? 16.087 -21.028 11.525 1.00 92.12 168 ALA A O 1
ATOM 1338 N N . VAL A 1 169 ? 15.268 -21.682 9.541 1.00 93.75 169 VAL A N 1
ATOM 1339 C CA . VAL A 1 169 ? 16.220 -22.792 9.360 1.00 93.75 169 VAL A CA 1
ATOM 1340 C C . VAL A 1 169 ? 17.647 -22.274 9.200 1.00 93.75 169 VAL A C 1
ATOM 1342 O O . VAL A 1 169 ? 18.568 -22.849 9.777 1.00 93.75 169 VAL A O 1
ATOM 1345 N N . LEU A 1 170 ? 17.844 -21.177 8.465 1.00 94.88 170 LEU A N 1
ATOM 1346 C CA . LEU A 1 170 ? 19.164 -20.568 8.287 1.00 94.88 170 LEU A CA 1
ATOM 1347 C C . LEU A 1 170 ? 19.717 -19.957 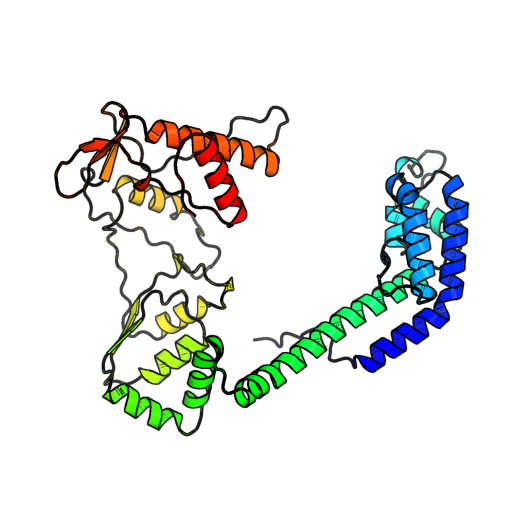9.581 1.00 94.88 170 LEU A C 1
ATOM 1349 O O . LEU A 1 170 ? 20.934 -19.926 9.759 1.00 94.88 170 LEU A O 1
ATOM 1353 N N . ARG A 1 171 ? 18.846 -19.518 10.498 1.00 93.62 171 ARG A N 1
ATOM 1354 C CA . ARG A 1 171 ? 19.229 -19.054 11.845 1.00 93.62 171 ARG A CA 1
ATOM 1355 C C . ARG A 1 171 ? 19.494 -20.189 12.836 1.00 93.62 171 ARG A C 1
ATOM 1357 O O . ARG A 1 171 ? 20.119 -19.950 13.868 1.00 93.62 171 ARG A O 1
ATOM 1364 N N . ALA A 1 172 ? 19.000 -21.393 12.561 1.00 93.88 172 ALA A N 1
ATOM 1365 C CA . ALA A 1 172 ? 19.167 -22.553 13.426 1.00 93.88 172 ALA A CA 1
ATOM 1366 C C . ALA A 1 172 ? 20.541 -23.225 13.246 1.00 93.88 172 ALA A C 1
ATOM 1368 O O . ALA A 1 172 ? 21.289 -22.940 12.312 1.00 93.88 172 ALA A O 1
ATOM 1369 N N . GLU A 1 173 ? 20.859 -24.178 14.127 1.00 88.31 173 GLU A N 1
ATOM 1370 C CA . GLU A 1 173 ? 22.140 -24.904 14.141 1.00 88.31 173 GLU A CA 1
ATOM 1371 C C . GLU A 1 173 ? 22.469 -25.579 12.793 1.00 88.31 173 GLU A C 1
ATOM 1373 O O . GLU A 1 173 ? 23.617 -25.588 12.351 1.00 88.31 173 GLU A O 1
ATOM 1378 N N . HIS A 1 174 ? 21.452 -26.079 12.085 1.00 85.12 174 HIS A N 1
ATOM 1379 C CA . HIS A 1 174 ? 21.612 -26.749 10.790 1.00 85.12 174 HIS A CA 1
ATOM 1380 C C . HIS A 1 174 ? 21.722 -25.798 9.586 1.00 85.12 174 HIS A C 1
ATOM 1382 O O . HIS A 1 174 ? 21.925 -26.263 8.462 1.00 85.12 174 HIS A O 1
ATOM 1388 N N . GLY A 1 175 ? 21.633 -24.479 9.789 1.00 91.44 175 GLY A N 1
ATOM 1389 C CA . GLY A 1 175 ? 21.660 -23.494 8.705 1.00 91.44 175 GLY A CA 1
ATOM 1390 C C . GLY A 1 175 ? 22.930 -23.558 7.850 1.00 91.44 175 GLY A C 1
ATOM 1391 O O . GLY A 1 175 ? 22.866 -23.409 6.630 1.00 91.44 175 GLY A O 1
ATOM 1392 N N . GLN A 1 176 ? 24.080 -23.870 8.459 1.00 91.12 176 GLN A N 1
ATOM 1393 C CA . GLN A 1 176 ? 25.359 -23.986 7.743 1.00 91.12 176 GLN A CA 1
ATOM 1394 C C . GLN A 1 176 ? 25.400 -25.170 6.772 1.00 91.12 176 GLN A C 1
ATOM 1396 O O . GLN A 1 176 ? 25.944 -25.040 5.676 1.00 91.12 176 GLN A O 1
ATOM 1401 N N . ALA A 1 177 ? 24.802 -26.307 7.142 1.00 94.00 177 ALA A N 1
ATOM 1402 C CA . ALA A 1 177 ? 24.723 -27.469 6.261 1.00 94.00 177 ALA A CA 1
ATOM 1403 C C . ALA A 1 177 ? 23.859 -27.155 5.032 1.00 94.00 177 ALA A C 1
ATOM 1405 O O . ALA A 1 177 ? 24.280 -27.399 3.905 1.00 94.00 177 ALA A O 1
ATOM 1406 N N . LEU A 1 178 ? 22.704 -26.511 5.236 1.00 93.88 178 LEU A N 1
ATOM 1407 C CA . LEU A 1 178 ? 21.843 -26.072 4.136 1.00 93.88 178 LEU A CA 1
ATOM 1408 C C . LEU A 1 178 ? 22.548 -25.060 3.219 1.00 93.88 178 LEU A C 1
ATOM 1410 O O . LEU A 1 178 ? 22.480 -25.185 1.997 1.00 93.88 178 LEU A O 1
ATOM 1414 N N . CYS A 1 179 ? 23.262 -24.086 3.795 1.00 94.06 179 CYS A N 1
ATOM 1415 C CA . CYS A 1 179 ? 24.067 -23.145 3.017 1.00 94.06 179 CYS A CA 1
ATOM 1416 C C . CYS A 1 179 ? 25.102 -23.872 2.155 1.00 94.06 179 CYS A C 1
ATOM 1418 O O . CYS A 1 179 ? 25.296 -23.499 1.003 1.00 94.06 179 CYS A O 1
ATOM 1420 N N . HIS A 1 180 ? 25.778 -24.888 2.701 1.00 92.88 180 HIS A N 1
ATOM 1421 C CA . HIS A 1 180 ? 26.780 -25.653 1.965 1.00 92.88 180 HIS A CA 1
ATOM 1422 C C . HIS A 1 180 ? 26.179 -26.343 0.737 1.00 92.88 180 HIS A C 1
ATOM 1424 O O . HIS A 1 180 ? 26.690 -26.149 -0.363 1.00 92.88 180 HIS A O 1
ATOM 1430 N N . GLU A 1 181 ? 25.068 -27.061 0.907 1.00 94.25 181 GLU A N 1
ATOM 1431 C CA . GLU A 1 181 ? 24.372 -27.748 -0.189 1.00 94.25 181 GLU A CA 1
ATOM 1432 C C . GLU A 1 181 ? 23.913 -26.766 -1.278 1.00 94.25 181 GLU A C 1
ATOM 1434 O O . GLU A 1 181 ? 24.199 -26.951 -2.460 1.00 94.25 181 GLU A O 1
ATOM 1439 N N . ILE A 1 182 ? 23.278 -25.653 -0.891 1.00 94.38 182 ILE A N 1
ATOM 1440 C CA . ILE A 1 182 ? 22.800 -24.644 -1.851 1.00 94.38 182 ILE A CA 1
ATOM 1441 C C . ILE A 1 182 ? 23.966 -24.033 -2.636 1.00 94.38 182 ILE A C 1
ATOM 1443 O O . ILE A 1 182 ? 23.876 -23.878 -3.853 1.00 94.38 182 ILE A O 1
ATOM 1447 N N . ARG A 1 183 ? 25.079 -23.727 -1.964 1.00 94.56 183 ARG A N 1
ATOM 1448 C CA . ARG A 1 183 ? 26.288 -23.157 -2.581 1.00 94.56 183 ARG A CA 1
ATOM 1449 C C . ARG A 1 183 ? 26.995 -24.121 -3.535 1.00 94.56 183 ARG A C 1
ATOM 1451 O O . ARG A 1 183 ? 27.704 -23.662 -4.430 1.00 94.56 183 ARG A O 1
ATOM 1458 N N . GLN A 1 184 ? 26.837 -25.434 -3.350 1.00 93.19 184 GLN A N 1
ATOM 1459 C CA . GLN A 1 184 ? 27.323 -26.426 -4.313 1.00 93.19 184 GLN A CA 1
ATOM 1460 C C . GLN A 1 184 ? 26.481 -26.424 -5.593 1.00 93.19 184 GLN A C 1
ATOM 1462 O O . GLN A 1 184 ? 27.025 -26.593 -6.683 1.00 93.19 184 GLN A O 1
ATOM 1467 N N . CYS A 1 185 ? 25.168 -26.210 -5.473 1.00 94.69 185 CYS A N 1
ATOM 1468 C CA . CYS A 1 185 ? 24.269 -26.131 -6.623 1.00 94.69 185 CYS A CA 1
ATOM 1469 C C . CYS A 1 185 ? 24.389 -24.801 -7.377 1.00 94.69 185 CYS A C 1
ATOM 1471 O O . CYS A 1 185 ? 24.345 -24.784 -8.607 1.00 94.69 185 CYS A O 1
ATOM 1473 N N . TYR A 1 186 ? 24.537 -23.693 -6.651 1.00 95.06 186 TYR A N 1
ATOM 1474 C CA . TYR A 1 186 ? 24.524 -22.345 -7.208 1.00 95.06 186 TYR A CA 1
ATOM 1475 C C . TYR A 1 186 ? 25.779 -21.592 -6.786 1.00 95.06 186 TYR A C 1
ATOM 1477 O O . TYR A 1 186 ? 25.928 -21.258 -5.617 1.00 95.06 186 TYR A O 1
ATOM 1485 N N . GLN A 1 187 ? 26.657 -21.306 -7.751 1.00 94.06 187 GLN A N 1
ATOM 1486 C CA . GLN A 1 187 ? 27.851 -20.469 -7.554 1.00 94.06 187 GLN A CA 1
ATOM 1487 C C . GLN A 1 187 ? 27.561 -18.965 -7.692 1.00 94.06 187 GLN A C 1
ATOM 1489 O O . GLN A 1 187 ? 28.352 -18.118 -7.274 1.00 94.06 187 GLN A O 1
ATOM 1494 N N . VAL A 1 188 ? 26.451 -18.632 -8.356 1.00 95.94 188 VAL A N 1
ATOM 1495 C CA . VAL A 1 188 ? 26.070 -17.265 -8.707 1.00 95.94 188 VAL A CA 1
ATOM 1496 C C . VAL A 1 188 ? 24.577 -17.084 -8.455 1.00 95.94 188 VAL A C 1
ATOM 1498 O O . VAL A 1 188 ? 23.776 -17.906 -8.901 1.00 95.94 188 VAL A O 1
ATOM 1501 N N . ALA A 1 189 ? 24.208 -15.990 -7.793 1.00 96.06 189 ALA A N 1
ATOM 1502 C CA . ALA A 1 189 ? 22.832 -15.534 -7.636 1.00 96.06 189 ALA A CA 1
ATOM 1503 C C . ALA A 1 189 ? 22.649 -14.150 -8.266 1.00 96.06 189 ALA A C 1
ATOM 1505 O O . ALA A 1 189 ? 23.439 -13.237 -8.024 1.00 96.06 189 ALA A O 1
ATOM 1506 N N . LEU A 1 190 ? 21.593 -14.005 -9.069 1.00 96.88 190 LEU A N 1
ATOM 1507 C CA . LEU A 1 190 ? 21.163 -12.740 -9.655 1.00 96.88 190 LEU A CA 1
ATOM 1508 C C . LEU A 1 190 ? 19.771 -12.433 -9.114 1.00 96.88 190 LEU A C 1
ATOM 1510 O O . LEU A 1 190 ? 18.833 -13.187 -9.370 1.00 96.88 190 LEU A O 1
ATOM 1514 N N . ILE A 1 191 ? 19.655 -11.347 -8.360 1.00 96.50 191 ILE A N 1
ATOM 1515 C CA . ILE A 1 191 ? 18.401 -10.902 -7.760 1.00 96.50 191 ILE A CA 1
ATOM 1516 C C . ILE A 1 191 ? 17.976 -9.628 -8.477 1.00 96.50 191 ILE A C 1
ATOM 1518 O O . ILE A 1 191 ? 18.638 -8.602 -8.336 1.00 96.50 191 ILE A O 1
ATOM 1522 N N . ASP A 1 192 ? 16.911 -9.717 -9.266 1.00 96.69 192 ASP A N 1
ATOM 1523 C CA . ASP A 1 192 ? 16.287 -8.566 -9.922 1.00 96.69 192 ASP A CA 1
ATOM 1524 C C . ASP A 1 192 ? 15.217 -7.937 -9.017 1.00 96.69 192 ASP A C 1
ATOM 1526 O O . ASP A 1 192 ? 14.740 -8.580 -8.080 1.00 96.69 192 ASP A O 1
ATOM 1530 N N . GLU A 1 193 ? 14.856 -6.684 -9.293 1.00 96.00 193 GLU A N 1
ATOM 1531 C CA . GLU A 1 193 ? 13.897 -5.887 -8.510 1.00 96.00 193 GLU A CA 1
ATOM 1532 C C . GLU A 1 193 ? 14.205 -5.859 -6.997 1.00 96.00 193 GLU A C 1
ATOM 1534 O O . GLU A 1 193 ? 13.316 -5.889 -6.142 1.00 96.00 193 GLU A O 1
ATOM 1539 N N . PHE A 1 194 ? 15.491 -5.787 -6.636 1.00 95.88 194 PHE A N 1
ATOM 1540 C CA . PHE A 1 194 ? 15.945 -5.903 -5.247 1.00 95.88 194 PHE A CA 1
ATOM 1541 C C . PHE A 1 194 ? 15.376 -4.815 -4.315 1.00 95.88 194 PHE A C 1
ATOM 1543 O O . PHE A 1 194 ? 15.280 -5.020 -3.104 1.00 95.88 194 PHE A O 1
ATOM 1550 N N . GLN A 1 195 ? 14.948 -3.669 -4.855 1.00 94.12 195 GLN A N 1
ATOM 1551 C CA . GLN A 1 195 ? 14.288 -2.619 -4.072 1.00 94.12 195 GLN A CA 1
ATOM 1552 C C . GLN A 1 195 ? 12.951 -3.051 -3.446 1.00 94.12 195 GLN A C 1
ATOM 1554 O O . GLN A 1 195 ? 12.486 -2.392 -2.517 1.00 94.12 195 GLN A O 1
ATOM 1559 N N . ASP A 1 196 ? 12.336 -4.124 -3.952 1.00 93.81 196 ASP A N 1
ATOM 1560 C CA . ASP A 1 196 ? 11.054 -4.647 -3.474 1.00 93.81 196 ASP A CA 1
ATOM 1561 C C . ASP A 1 196 ? 11.219 -5.820 -2.489 1.00 93.81 196 ASP A C 1
ATOM 1563 O O . ASP A 1 196 ? 10.251 -6.520 -2.186 1.00 93.81 196 ASP A O 1
ATOM 1567 N N . THR A 1 197 ? 12.432 -6.017 -1.961 1.00 93.12 197 THR A N 1
ATOM 1568 C CA . THR A 1 197 ? 12.726 -7.034 -0.943 1.00 93.12 197 THR A CA 1
ATOM 1569 C C . THR A 1 197 ? 12.528 -6.530 0.487 1.00 93.12 197 THR A C 1
ATOM 1571 O O . THR A 1 197 ? 12.517 -5.326 0.757 1.00 93.12 197 THR A O 1
ATOM 1574 N N . ASP A 1 198 ? 12.347 -7.465 1.420 1.00 92.81 198 ASP A N 1
ATOM 1575 C CA . ASP A 1 198 ? 12.264 -7.202 2.861 1.00 92.81 198 ASP A CA 1
ATOM 1576 C C . ASP A 1 198 ? 13.514 -7.680 3.629 1.00 92.81 198 ASP A C 1
ATOM 1578 O O . ASP A 1 198 ? 14.418 -8.314 3.075 1.00 92.81 198 ASP A O 1
ATOM 1582 N N . GLU A 1 199 ? 13.566 -7.378 4.930 1.00 92.69 199 GLU A N 1
ATOM 1583 C CA . GLU A 1 199 ? 14.696 -7.726 5.805 1.00 92.69 199 GLU A CA 1
ATOM 1584 C C . GLU A 1 199 ? 14.951 -9.243 5.873 1.00 92.69 199 GLU A C 1
ATOM 1586 O O . GLU A 1 199 ? 16.105 -9.676 5.905 1.00 92.69 199 GLU A O 1
ATOM 1591 N N . SER A 1 200 ? 13.894 -10.063 5.865 1.00 93.19 200 SER A N 1
ATOM 1592 C CA . SER A 1 200 ? 14.021 -11.526 5.943 1.00 93.19 200 SER A CA 1
ATOM 1593 C C . SER A 1 200 ? 14.576 -12.087 4.637 1.00 93.19 200 SER A C 1
ATOM 1595 O O . SER A 1 200 ? 15.482 -12.920 4.644 1.00 93.19 200 SER A O 1
ATOM 1597 N N . GLN A 1 201 ? 14.093 -11.592 3.498 1.00 95.12 201 GLN A N 1
ATOM 1598 C CA . GLN A 1 201 ? 14.625 -11.955 2.186 1.00 95.12 201 GLN A CA 1
ATOM 1599 C C . GLN A 1 201 ? 16.091 -11.546 2.045 1.00 95.12 201 GLN A C 1
ATOM 1601 O O . GLN A 1 201 ? 16.911 -12.356 1.604 1.00 95.12 201 GLN A O 1
ATOM 1606 N N . TRP A 1 202 ? 16.450 -10.332 2.473 1.00 95.19 202 TRP A N 1
ATOM 1607 C CA . TRP A 1 202 ? 17.844 -9.899 2.489 1.00 95.19 202 TRP A CA 1
ATOM 1608 C C . TRP A 1 202 ? 18.708 -10.793 3.384 1.00 95.19 202 TRP A C 1
ATOM 1610 O O . TRP A 1 202 ? 19.784 -11.222 2.959 1.00 95.19 202 TRP A O 1
ATOM 1620 N N . PHE A 1 203 ? 18.240 -11.138 4.587 1.00 95.38 203 PHE A N 1
ATOM 1621 C CA . PHE A 1 203 ? 18.949 -12.059 5.474 1.00 95.38 203 PHE A CA 1
ATOM 1622 C C . PHE A 1 203 ? 19.180 -13.425 4.818 1.00 95.38 203 PHE A C 1
ATOM 1624 O O . PHE A 1 203 ? 20.301 -13.932 4.854 1.00 95.38 203 PHE A O 1
ATOM 1631 N N . ILE A 1 204 ? 18.159 -14.009 4.185 1.00 96.00 204 ILE A N 1
ATOM 1632 C CA . ILE A 1 204 ? 18.271 -15.295 3.484 1.00 96.00 204 ILE A CA 1
ATOM 1633 C C . ILE A 1 204 ? 19.314 -15.203 2.367 1.00 96.00 204 ILE A C 1
ATOM 1635 O O . ILE A 1 204 ? 20.247 -16.003 2.329 1.00 96.00 204 ILE A O 1
ATOM 1639 N N . ILE A 1 205 ? 19.175 -14.225 1.467 1.00 95.62 205 ILE A N 1
ATOM 1640 C CA . ILE A 1 205 ? 20.035 -14.077 0.285 1.00 95.62 205 ILE A CA 1
ATOM 1641 C C . ILE A 1 205 ? 21.484 -13.837 0.710 1.00 95.62 205 ILE A C 1
ATOM 1643 O O . ILE A 1 205 ? 22.391 -14.532 0.246 1.00 95.62 205 ILE A O 1
ATOM 1647 N N . SER A 1 206 ? 21.702 -12.885 1.619 1.00 93.88 206 SER A N 1
ATOM 1648 C CA . SER A 1 206 ? 23.035 -12.588 2.135 1.00 93.88 206 SER A CA 1
ATOM 1649 C C . SER A 1 206 ? 23.622 -13.810 2.835 1.00 93.88 206 SER A C 1
ATOM 1651 O O . SER A 1 206 ? 24.719 -14.222 2.487 1.00 93.88 206 SER A O 1
ATOM 1653 N N . THR A 1 207 ? 22.891 -14.492 3.717 1.00 94.56 207 THR A N 1
ATOM 1654 C CA . THR A 1 207 ? 23.397 -15.691 4.409 1.00 94.56 207 THR A CA 1
ATOM 1655 C C . THR A 1 207 ? 23.761 -16.809 3.431 1.00 94.56 207 THR A C 1
ATOM 1657 O O . THR A 1 207 ? 24.838 -17.401 3.541 1.00 94.56 207 THR A O 1
ATOM 1660 N N . LEU A 1 208 ? 22.920 -17.079 2.431 1.00 94.94 208 LEU A N 1
ATOM 1661 C CA . LEU A 1 208 ? 23.174 -18.127 1.444 1.00 94.94 208 LEU A CA 1
ATOM 1662 C C . LEU A 1 208 ? 24.393 -17.830 0.566 1.00 94.94 208 LEU A C 1
ATOM 1664 O O . LEU A 1 208 ? 25.130 -18.761 0.253 1.00 94.94 208 LEU A O 1
ATOM 1668 N N . PHE A 1 209 ? 24.667 -16.568 0.231 1.00 93.44 209 PHE A N 1
ATOM 1669 C CA . PHE A 1 209 ? 25.724 -16.210 -0.726 1.00 93.44 209 PHE A CA 1
ATOM 1670 C C . PHE A 1 209 ? 26.899 -15.415 -0.133 1.00 93.44 209 PHE A C 1
ATOM 1672 O O . PHE A 1 209 ? 27.825 -15.066 -0.860 1.00 93.44 209 PHE A O 1
ATOM 1679 N N . HIS A 1 210 ? 26.946 -15.193 1.185 1.00 85.25 210 HIS A N 1
ATOM 1680 C CA . HIS A 1 210 ? 28.072 -14.544 1.869 1.00 85.25 210 HIS A CA 1
ATOM 1681 C C . HIS A 1 210 ? 29.276 -15.495 2.003 1.00 85.25 210 HIS A C 1
ATOM 1683 O O . HIS A 1 210 ? 29.566 -16.045 3.067 1.00 85.25 210 HIS A O 1
ATOM 1689 N N . SER A 1 211 ? 29.970 -15.731 0.889 1.00 85.75 211 SER A N 1
ATOM 1690 C CA . SER A 1 211 ? 31.190 -16.538 0.805 1.00 85.75 211 SER A CA 1
ATOM 1691 C C . SER A 1 211 ? 32.085 -16.035 -0.325 1.00 85.75 211 SER A C 1
ATOM 1693 O O . SER A 1 211 ? 31.599 -15.653 -1.381 1.00 85.75 211 SER A O 1
ATOM 1695 N N . ARG A 1 212 ? 33.411 -16.114 -0.151 1.00 83.88 212 ARG A N 1
ATOM 1696 C CA . ARG A 1 212 ? 34.391 -15.725 -1.189 1.00 83.88 212 ARG A CA 1
ATOM 1697 C C . ARG A 1 212 ? 34.341 -16.582 -2.458 1.00 83.88 212 ARG A C 1
ATOM 1699 O O . ARG A 1 212 ? 34.950 -16.218 -3.454 1.00 83.88 212 ARG A O 1
ATOM 1706 N N . GLN A 1 213 ? 33.689 -17.740 -2.399 1.00 88.31 213 GLN A N 1
ATOM 1707 C CA . GLN A 1 213 ? 33.530 -18.649 -3.539 1.00 88.31 213 GLN A CA 1
ATOM 1708 C C . GLN A 1 213 ? 32.211 -18.427 -4.292 1.00 88.31 213 GLN A C 1
ATOM 1710 O O . GLN A 1 213 ? 31.891 -19.197 -5.190 1.00 88.31 213 GLN A O 1
ATOM 1715 N N . GLN A 1 214 ? 31.427 -17.432 -3.880 1.00 93.00 214 GLN A N 1
ATOM 1716 C CA . GLN A 1 214 ? 30.076 -17.184 -4.355 1.00 93.00 214 GLN A CA 1
ATOM 1717 C C . GLN A 1 214 ? 29.974 -15.769 -4.914 1.00 93.00 214 GLN A C 1
ATOM 1719 O O . GLN A 1 214 ? 30.635 -14.855 -4.423 1.00 93.00 214 GLN A O 1
ATOM 1724 N N . TYR A 1 215 ? 29.129 -15.592 -5.926 1.00 94.75 215 TYR A N 1
ATOM 1725 C CA . TYR A 1 215 ? 28.867 -14.290 -6.532 1.00 94.75 215 TYR A CA 1
ATOM 1726 C C . TYR A 1 215 ? 27.402 -13.909 -6.343 1.00 94.75 215 TYR A C 1
ATOM 1728 O O . TYR A 1 215 ? 26.504 -14.648 -6.744 1.00 94.75 215 TYR A O 1
ATOM 1736 N N . LEU A 1 216 ? 27.157 -12.738 -5.759 1.00 95.81 216 LEU A N 1
ATOM 1737 C CA . LEU A 1 216 ? 25.819 -12.194 -5.560 1.00 95.81 216 LEU A CA 1
ATOM 1738 C C . LEU A 1 216 ? 25.688 -10.869 -6.310 1.00 95.81 216 LEU A C 1
ATOM 1740 O O . LEU A 1 216 ? 26.370 -9.898 -5.987 1.00 95.81 216 LEU A O 1
ATOM 1744 N N . TYR A 1 217 ? 24.791 -10.834 -7.290 1.00 96.38 217 TYR A N 1
ATOM 1745 C CA . TYR A 1 217 ? 24.439 -9.633 -8.037 1.00 96.38 217 TYR A CA 1
ATOM 1746 C C . TYR A 1 217 ? 23.036 -9.192 -7.645 1.00 96.38 217 TYR A C 1
ATOM 1748 O O . TYR A 1 217 ? 22.071 -9.933 -7.826 1.00 96.38 217 TYR A O 1
ATOM 1756 N N . LEU A 1 218 ? 22.936 -7.976 -7.119 1.00 96.62 218 LEU A N 1
ATOM 1757 C CA . LEU A 1 218 ? 21.677 -7.343 -6.750 1.00 96.62 218 LEU A CA 1
ATOM 1758 C C . LEU A 1 218 ? 21.397 -6.236 -7.761 1.00 96.62 218 LEU A C 1
ATOM 1760 O O . LEU A 1 218 ? 22.208 -5.325 -7.936 1.00 96.62 218 LEU A O 1
ATOM 1764 N N . ILE A 1 219 ? 20.271 -6.345 -8.450 1.00 96.81 219 ILE A N 1
ATOM 1765 C CA . ILE A 1 219 ? 19.835 -5.429 -9.494 1.00 96.81 219 ILE A CA 1
ATOM 1766 C C . ILE A 1 219 ? 18.536 -4.805 -9.006 1.00 96.81 219 ILE A C 1
ATOM 1768 O O . ILE A 1 219 ? 17.624 -5.496 -8.562 1.00 96.81 219 ILE A O 1
ATOM 1772 N N . GLY A 1 220 ? 18.467 -3.482 -9.047 1.00 94.81 220 GLY A N 1
ATOM 1773 C CA . GLY A 1 220 ? 17.280 -2.768 -8.620 1.00 94.81 220 GLY A CA 1
ATOM 1774 C C . GLY A 1 220 ? 17.433 -1.265 -8.747 1.00 94.81 220 GLY A C 1
ATOM 1775 O O . GLY A 1 220 ? 18.511 -0.741 -9.042 1.00 94.81 220 GLY A O 1
ATOM 1776 N N . ASP A 1 221 ? 16.329 -0.568 -8.514 1.00 94.06 221 ASP A N 1
ATOM 1777 C CA . ASP A 1 221 ? 16.278 0.884 -8.485 1.00 94.06 221 ASP A CA 1
ATOM 1778 C C . ASP A 1 221 ? 15.490 1.356 -7.254 1.00 94.06 221 ASP A C 1
ATOM 1780 O O . ASP A 1 221 ? 14.262 1.256 -7.240 1.00 94.06 221 ASP A O 1
ATOM 1784 N N . PRO A 1 222 ? 16.140 1.955 -6.239 1.00 92.62 222 PRO A N 1
ATOM 1785 C CA . PRO A 1 222 ? 15.449 2.402 -5.032 1.00 92.62 222 PRO A CA 1
ATOM 1786 C C . PRO A 1 222 ? 14.436 3.525 -5.320 1.00 92.62 222 PRO A C 1
ATOM 1788 O O . PRO A 1 222 ? 13.520 3.742 -4.530 1.00 92.62 222 PRO A O 1
ATOM 1791 N N . LYS A 1 223 ? 14.532 4.202 -6.478 1.00 91.88 223 LYS A N 1
ATOM 1792 C CA . LYS A 1 223 ? 13.537 5.186 -6.940 1.00 91.88 223 LYS A CA 1
ATOM 1793 C C . LYS A 1 223 ? 12.209 4.542 -7.354 1.00 91.88 223 LYS A C 1
ATOM 1795 O O . LYS A 1 223 ? 11.217 5.255 -7.486 1.00 91.88 223 LYS A O 1
ATOM 1800 N N . GLN A 1 224 ? 12.188 3.226 -7.571 1.00 91.69 224 GLN A N 1
ATOM 1801 C CA . GLN A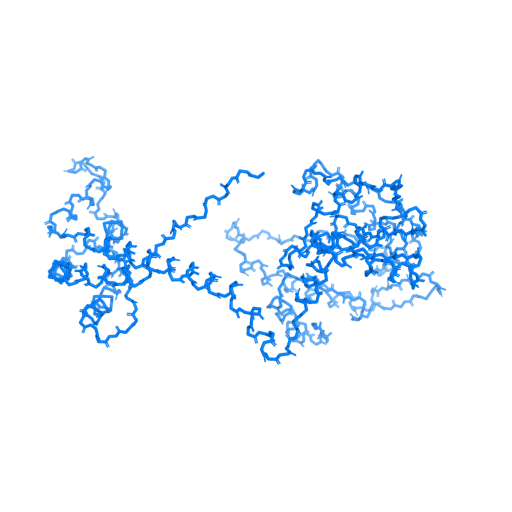 1 224 ? 11.020 2.453 -8.003 1.00 91.69 224 GLN A CA 1
ATOM 1802 C C . GLN A 1 224 ? 10.407 1.611 -6.872 1.00 91.69 224 GLN A C 1
ATOM 1804 O O . GLN A 1 224 ? 9.451 0.882 -7.115 1.00 91.69 224 GLN A O 1
ATOM 1809 N N . ALA A 1 225 ? 10.889 1.753 -5.631 1.00 91.81 225 ALA A N 1
ATOM 1810 C CA . ALA A 1 225 ? 10.366 1.041 -4.466 1.00 91.81 225 ALA A CA 1
ATOM 1811 C C . ALA A 1 225 ? 8.933 1.496 -4.114 1.00 91.81 225 ALA A C 1
ATOM 1813 O O . ALA A 1 225 ? 8.724 2.458 -3.368 1.00 91.81 225 ALA A O 1
ATOM 1814 N N . ILE A 1 226 ? 7.926 0.804 -4.657 1.00 88.69 226 ILE A N 1
ATOM 1815 C CA . ILE A 1 226 ? 6.498 1.137 -4.483 1.00 88.69 226 ILE A CA 1
ATOM 1816 C C . ILE A 1 226 ? 5.691 0.039 -3.769 1.00 88.69 226 ILE A C 1
ATOM 1818 O O . ILE A 1 226 ? 4.511 0.243 -3.470 1.00 88.69 226 ILE A O 1
ATOM 1822 N N . TYR A 1 227 ? 6.311 -1.095 -3.422 1.00 89.31 227 TYR A N 1
ATOM 1823 C CA . TYR A 1 227 ? 5.645 -2.256 -2.815 1.00 89.31 227 TYR A CA 1
ATOM 1824 C C . TYR A 1 227 ? 5.640 -2.289 -1.277 1.00 89.31 227 TYR A C 1
ATOM 1826 O O . TYR A 1 227 ? 5.392 -3.335 -0.678 1.00 89.31 227 TYR A O 1
ATOM 1834 N N . LYS A 1 228 ? 5.791 -1.141 -0.597 1.00 87.69 228 LYS A N 1
ATOM 1835 C CA . LYS A 1 228 ? 5.767 -1.058 0.883 1.00 87.69 228 LYS A CA 1
ATOM 1836 C C . LYS A 1 228 ? 4.527 -1.702 1.525 1.00 87.69 228 LYS A C 1
ATOM 1838 O O . LYS A 1 228 ? 4.595 -2.235 2.627 1.00 87.69 228 LYS A O 1
ATOM 1843 N N . PHE A 1 229 ? 3.382 -1.683 0.840 1.00 85.44 229 PHE A N 1
ATOM 1844 C CA . PHE A 1 229 ? 2.145 -2.316 1.320 1.00 85.44 229 PHE A CA 1
ATOM 1845 C C . PHE A 1 229 ? 2.216 -3.855 1.389 1.00 85.44 229 PHE A C 1
ATOM 1847 O O . PHE A 1 229 ? 1.365 -4.458 2.037 1.00 85.44 229 PHE A O 1
ATOM 1854 N N . ARG A 1 230 ? 3.207 -4.479 0.735 1.00 82.56 230 ARG A N 1
ATOM 1855 C CA . ARG A 1 230 ? 3.514 -5.917 0.809 1.00 82.56 230 ARG A CA 1
ATOM 1856 C C . ARG A 1 230 ? 4.665 -6.249 1.763 1.00 82.56 230 ARG A C 1
ATOM 1858 O O . ARG A 1 230 ? 5.056 -7.403 1.827 1.00 82.56 230 ARG A O 1
ATOM 1865 N N . GLY A 1 231 ? 5.192 -5.269 2.497 1.00 84.62 231 GLY A N 1
ATOM 1866 C CA . GLY A 1 231 ? 6.284 -5.481 3.450 1.00 84.62 231 GLY A CA 1
ATOM 1867 C C . GLY A 1 231 ? 7.685 -5.192 2.910 1.00 84.62 231 GLY A C 1
ATOM 1868 O O . GLY A 1 231 ? 8.621 -5.235 3.700 1.00 84.62 231 GLY A O 1
ATOM 1869 N N . ALA A 1 232 ? 7.827 -4.828 1.628 1.00 87.75 232 ALA A N 1
ATOM 1870 C CA . ALA A 1 232 ? 9.106 -4.390 1.070 1.00 87.75 232 ALA A CA 1
ATOM 1871 C C . ALA A 1 232 ? 9.693 -3.223 1.880 1.00 87.75 232 ALA A C 1
ATOM 1873 O O . ALA A 1 232 ? 8.979 -2.264 2.218 1.00 87.75 232 ALA A O 1
ATOM 1874 N N . ASP A 1 233 ? 10.992 -3.298 2.158 1.00 89.81 233 ASP A N 1
ATOM 1875 C CA . ASP A 1 233 ? 11.712 -2.322 2.962 1.00 89.81 233 ASP A CA 1
ATOM 1876 C C . ASP A 1 233 ? 12.933 -1.779 2.216 1.00 89.81 233 ASP A C 1
ATOM 1878 O O . ASP A 1 233 ? 13.972 -2.428 2.098 1.00 89.81 233 ASP A O 1
ATOM 1882 N N . ILE A 1 234 ? 12.832 -0.517 1.793 1.00 90.38 234 ILE A N 1
ATOM 1883 C CA . ILE A 1 234 ? 13.921 0.212 1.136 1.00 90.38 234 ILE A CA 1
ATOM 1884 C C . ILE A 1 234 ? 15.192 0.291 2.005 1.00 90.38 234 ILE A C 1
ATOM 1886 O O . ILE A 1 234 ? 16.291 0.438 1.475 1.00 90.38 234 ILE A O 1
ATOM 1890 N N . HIS A 1 235 ? 15.092 0.151 3.333 1.00 90.69 235 HIS A N 1
ATOM 1891 C CA . HIS A 1 235 ? 16.275 0.094 4.194 1.00 90.69 235 HIS A CA 1
ATOM 1892 C C . HIS A 1 235 ? 17.096 -1.186 3.994 1.00 90.69 235 HIS A C 1
ATOM 1894 O O . HIS A 1 235 ? 18.318 -1.144 4.164 1.00 90.69 235 HIS A O 1
ATOM 1900 N N . SER A 1 236 ? 16.477 -2.288 3.561 1.00 90.12 236 SER A N 1
ATOM 1901 C CA . SER A 1 236 ? 17.195 -3.508 3.167 1.00 90.12 236 SER A CA 1
ATOM 1902 C C . SER A 1 236 ? 18.053 -3.251 1.930 1.00 90.12 236 SER A C 1
ATOM 1904 O O . SER A 1 236 ? 19.222 -3.637 1.902 1.00 90.12 236 SER A O 1
ATOM 1906 N N . TYR A 1 237 ? 17.528 -2.479 0.969 1.00 93.31 237 TYR A N 1
ATOM 1907 C CA . TYR A 1 237 ? 18.291 -2.021 -0.192 1.00 93.31 237 TYR A CA 1
ATOM 1908 C C . TYR A 1 237 ? 19.536 -1.225 0.223 1.00 93.31 237 TYR A C 1
ATOM 1910 O O . TYR A 1 237 ? 20.650 -1.551 -0.187 1.00 93.31 237 TYR A O 1
ATOM 1918 N N . PHE A 1 238 ? 19.373 -0.207 1.076 1.00 92.69 238 PHE A N 1
ATOM 1919 C CA . PHE A 1 238 ? 20.501 0.616 1.530 1.00 92.69 238 PHE A CA 1
ATOM 1920 C C . PHE A 1 238 ? 21.515 -0.175 2.360 1.00 92.69 238 PHE A C 1
ATOM 1922 O O . PHE A 1 238 ? 22.719 0.041 2.232 1.00 92.69 238 PHE A O 1
ATOM 1929 N N . THR A 1 239 ? 21.045 -1.117 3.178 1.00 92.75 239 THR A N 1
ATOM 1930 C CA . THR A 1 239 ? 21.917 -2.006 3.954 1.00 92.75 239 THR A CA 1
ATOM 1931 C C . THR A 1 239 ? 22.775 -2.866 3.032 1.00 92.75 239 THR A C 1
ATOM 1933 O O . THR A 1 239 ? 23.991 -2.928 3.205 1.00 92.75 239 THR A O 1
ATOM 1936 N N . ALA A 1 240 ? 22.174 -3.481 2.012 1.00 92.94 240 ALA A N 1
ATOM 1937 C CA . ALA A 1 240 ? 22.915 -4.268 1.035 1.00 92.94 240 ALA A CA 1
ATOM 1938 C C . ALA A 1 240 ? 23.890 -3.407 0.224 1.00 92.94 240 ALA A C 1
ATOM 1940 O O . ALA A 1 240 ? 25.028 -3.814 0.012 1.00 92.94 240 ALA A O 1
ATOM 1941 N N . GLN A 1 241 ? 23.485 -2.194 -0.171 1.00 92.69 241 GLN A N 1
ATOM 1942 C CA . GLN A 1 241 ? 24.352 -1.247 -0.874 1.00 92.69 241 GLN A CA 1
ATOM 1943 C C . GLN A 1 241 ? 25.601 -0.896 -0.051 1.00 92.69 241 GLN A C 1
ATOM 1945 O O . GLN A 1 241 ? 26.695 -0.828 -0.602 1.00 92.69 241 GLN A O 1
ATOM 1950 N N . GLN A 1 242 ? 25.459 -0.708 1.265 1.00 92.44 242 GLN A N 1
ATOM 1951 C CA . GLN A 1 242 ? 26.589 -0.447 2.167 1.00 92.44 242 GLN A CA 1
ATOM 1952 C C . GLN A 1 242 ? 27.510 -1.661 2.351 1.00 92.44 242 GLN A C 1
ATOM 1954 O O . GLN A 1 242 ? 28.693 -1.489 2.638 1.00 92.44 242 GLN A O 1
ATOM 1959 N N . GLN A 1 243 ? 26.977 -2.877 2.215 1.00 92.25 243 GLN A N 1
ATOM 1960 C CA . GLN A 1 243 ? 27.731 -4.127 2.354 1.00 92.25 243 GLN A CA 1
ATOM 1961 C C . GLN A 1 243 ? 28.339 -4.622 1.033 1.00 92.25 243 GLN A C 1
ATOM 1963 O O . GLN A 1 243 ? 29.191 -5.511 1.051 1.00 92.25 243 GLN A O 1
ATOM 1968 N N . ALA A 1 244 ? 27.909 -4.076 -0.104 1.00 92.00 244 ALA A N 1
ATOM 1969 C CA . ALA A 1 244 ? 28.379 -4.479 -1.420 1.00 92.00 244 ALA A CA 1
ATOM 1970 C C . ALA A 1 244 ? 29.837 -4.053 -1.659 1.00 92.00 244 ALA A C 1
ATOM 1972 O O . ALA A 1 244 ? 30.220 -2.911 -1.414 1.00 92.00 244 ALA A O 1
ATOM 1973 N N . GLU A 1 245 ? 30.645 -4.961 -2.213 1.00 92.44 245 GLU A N 1
ATOM 1974 C CA . GLU A 1 245 ? 32.033 -4.670 -2.605 1.00 92.44 245 GLU A CA 1
ATOM 1975 C C . GLU A 1 245 ? 32.101 -3.690 -3.788 1.00 92.44 245 GLU A C 1
ATOM 1977 O O . GLU A 1 245 ? 32.987 -2.835 -3.869 1.00 92.44 245 GLU A O 1
ATOM 1982 N N . HIS A 1 246 ? 31.134 -3.791 -4.701 1.00 94.00 246 HIS A N 1
ATOM 1983 C CA . HIS A 1 246 ? 31.037 -2.953 -5.886 1.00 94.00 246 HIS A CA 1
ATOM 1984 C C . HIS A 1 246 ? 29.604 -2.465 -6.091 1.00 94.00 246 HIS A C 1
ATOM 1986 O O . HIS A 1 246 ? 28.657 -3.246 -6.033 1.00 94.00 246 HIS A O 1
ATOM 1992 N N . CYS A 1 247 ? 29.460 -1.174 -6.387 1.00 94.19 247 CYS A N 1
ATOM 1993 C CA . CYS A 1 247 ? 28.197 -0.552 -6.769 1.00 94.19 247 CYS A CA 1
ATOM 1994 C C . CYS A 1 247 ? 28.322 0.015 -8.183 1.00 94.19 247 CYS A C 1
ATOM 1996 O O . CYS A 1 247 ? 29.238 0.788 -8.468 1.00 94.19 247 CYS A O 1
ATOM 1998 N N . PHE A 1 248 ? 27.384 -0.343 -9.057 1.00 94.06 248 PHE A N 1
ATOM 1999 C CA . PHE A 1 248 ? 27.346 0.117 -10.443 1.00 94.06 248 PHE A CA 1
ATOM 2000 C C . PHE A 1 248 ? 26.033 0.845 -10.721 1.00 94.06 248 PHE A C 1
ATOM 2002 O O . PHE A 1 248 ? 24.980 0.441 -10.235 1.00 94.06 248 PHE A O 1
ATOM 2009 N N . THR A 1 249 ? 26.093 1.884 -11.554 1.00 92.81 249 THR A N 1
ATOM 2010 C CA . THR A 1 249 ? 24.913 2.641 -11.987 1.00 92.81 249 THR A CA 1
ATOM 2011 C C . THR A 1 249 ? 24.839 2.637 -13.505 1.00 92.81 249 THR A C 1
ATOM 2013 O O . THR A 1 249 ? 25.780 3.053 -14.181 1.00 92.81 249 THR A O 1
ATOM 2016 N N . LEU A 1 250 ? 23.702 2.208 -14.052 1.00 94.19 250 LEU A N 1
ATOM 2017 C CA . LEU A 1 250 ? 23.427 2.309 -15.482 1.00 94.19 250 LEU A CA 1
ATOM 2018 C C . LEU A 1 250 ? 22.935 3.723 -15.806 1.00 94.19 250 LEU A C 1
ATOM 2020 O O . LEU A 1 250 ? 21.846 4.125 -15.407 1.00 94.19 250 LEU A O 1
ATOM 2024 N N . THR A 1 251 ? 23.745 4.489 -16.532 1.00 94.94 251 THR A N 1
ATOM 2025 C CA . THR A 1 251 ? 23.464 5.902 -16.840 1.00 94.94 251 THR A CA 1
ATOM 2026 C C . THR A 1 251 ? 22.731 6.106 -18.163 1.00 94.94 251 THR A C 1
ATOM 2028 O O . THR A 1 251 ? 22.319 7.227 -18.459 1.00 94.94 251 THR A O 1
ATOM 2031 N N . GLN A 1 252 ? 22.558 5.050 -18.963 1.00 96.12 252 GLN A N 1
ATOM 2032 C CA . GLN A 1 252 ? 21.941 5.114 -20.285 1.00 96.12 252 GLN A CA 1
ATOM 2033 C C . GLN A 1 252 ? 20.533 4.512 -20.301 1.00 96.12 252 GLN A C 1
ATOM 2035 O O . GLN A 1 252 ? 20.328 3.342 -19.984 1.00 96.12 252 GLN A O 1
ATOM 2040 N N . ASN A 1 253 ? 19.560 5.309 -20.736 1.00 95.44 253 ASN A N 1
ATOM 2041 C CA . ASN A 1 253 ? 18.192 4.886 -20.988 1.00 95.44 253 ASN A CA 1
ATOM 2042 C C . ASN A 1 253 ? 18.028 4.480 -22.460 1.00 95.44 253 ASN A C 1
ATOM 2044 O O . ASN A 1 253 ? 18.093 5.313 -23.364 1.00 95.44 253 ASN A O 1
ATOM 2048 N N . TRP A 1 254 ? 17.763 3.195 -22.682 1.00 93.44 254 TRP A N 1
ATOM 2049 C CA . TRP A 1 254 ? 17.545 2.604 -24.008 1.00 93.44 254 TRP A CA 1
ATOM 2050 C C . TRP A 1 254 ? 16.062 2.470 -24.381 1.00 93.44 254 TRP A C 1
ATOM 2052 O O . TRP A 1 254 ? 15.732 2.019 -25.479 1.00 93.44 254 TRP A O 1
ATOM 2062 N N . ARG A 1 255 ? 15.151 2.841 -23.473 1.00 91.56 255 ARG A N 1
ATOM 2063 C CA . ARG A 1 255 ? 13.706 2.593 -23.588 1.00 91.56 255 ARG A CA 1
ATOM 2064 C C . ARG A 1 255 ? 12.935 3.792 -24.140 1.00 91.56 255 ARG A C 1
ATOM 2066 O O . ARG A 1 255 ? 11.952 3.598 -24.844 1.00 91.56 255 ARG A O 1
ATOM 2073 N N . SER A 1 256 ? 13.378 5.008 -23.835 1.00 93.00 256 SER A N 1
ATOM 2074 C CA . SER A 1 256 ? 12.578 6.222 -24.002 1.00 93.00 256 SER A CA 1
ATOM 2075 C C . SER A 1 256 ? 13.227 7.240 -24.936 1.00 93.00 256 SER A C 1
ATOM 2077 O O . SER A 1 256 ? 14.448 7.414 -24.945 1.00 93.00 256 SER A O 1
ATOM 2079 N N . HIS A 1 257 ? 12.384 7.955 -25.688 1.00 92.69 257 HIS A N 1
ATOM 2080 C CA . HIS A 1 257 ? 12.784 9.063 -26.557 1.00 92.69 257 HIS A CA 1
ATOM 2081 C C . HIS A 1 257 ? 13.582 10.133 -25.773 1.00 92.69 257 HIS A C 1
ATOM 2083 O O . HIS A 1 257 ? 13.212 10.434 -24.629 1.00 92.69 257 HIS A O 1
ATOM 2089 N N . PRO A 1 258 ? 14.627 10.761 -26.356 1.00 93.56 258 PRO A N 1
ATOM 2090 C CA . PRO A 1 258 ? 15.473 11.733 -25.654 1.00 93.56 258 PRO A CA 1
ATOM 2091 C C . PRO A 1 258 ? 14.711 12.886 -25.002 1.00 93.56 258 PRO A C 1
ATOM 2093 O O . PRO A 1 258 ? 15.035 13.290 -23.885 1.00 93.56 258 PRO A O 1
ATOM 2096 N N . GLY A 1 259 ? 13.654 13.379 -25.654 1.00 94.00 259 GLY A N 1
ATOM 2097 C CA . GLY A 1 259 ? 12.824 14.444 -25.092 1.00 94.00 259 GLY A CA 1
ATOM 2098 C C . GLY A 1 259 ? 12.084 14.025 -23.814 1.00 94.00 259 GLY A C 1
ATOM 2099 O O . GLY A 1 259 ? 11.965 14.832 -22.896 1.00 94.00 259 GLY A O 1
ATOM 2100 N N . LEU A 1 260 ? 11.645 12.761 -23.710 1.00 94.88 260 LEU A N 1
ATOM 2101 C CA . LEU A 1 260 ? 11.001 12.253 -22.493 1.00 94.88 260 LEU A CA 1
ATOM 2102 C C . LEU A 1 260 ? 12.021 12.135 -21.359 1.00 94.88 260 LEU A C 1
ATOM 2104 O O . LEU A 1 260 ? 11.758 12.585 -20.247 1.00 94.88 260 LEU A O 1
ATOM 2108 N N . VAL A 1 261 ? 13.201 11.578 -21.656 1.00 96.12 261 VAL A N 1
ATOM 2109 C CA . VAL A 1 261 ? 14.304 11.467 -20.690 1.00 96.12 261 VAL A CA 1
ATOM 2110 C C . VAL A 1 261 ? 14.681 12.847 -20.152 1.00 96.12 261 VAL A C 1
ATOM 2112 O O . VAL A 1 261 ? 14.776 13.030 -18.941 1.00 96.12 261 VAL A O 1
ATOM 2115 N N . SER A 1 262 ? 14.813 13.841 -21.034 1.00 95.56 262 SER A N 1
ATOM 2116 C CA . SER A 1 262 ? 15.100 15.214 -20.624 1.00 95.56 262 SER A CA 1
ATOM 2117 C C . SER A 1 262 ? 13.990 15.806 -19.754 1.00 95.56 262 SER A C 1
ATOM 2119 O O . SER A 1 262 ? 14.299 16.432 -18.743 1.00 95.56 262 SER A O 1
ATOM 2121 N N . GLY A 1 263 ? 12.717 15.609 -20.112 1.00 95.06 263 GLY A N 1
ATOM 2122 C CA . GLY A 1 263 ? 11.586 16.109 -19.326 1.00 95.06 263 GLY A CA 1
ATOM 2123 C C . GLY A 1 263 ? 11.546 15.525 -17.911 1.00 95.06 263 GLY A C 1
ATOM 2124 O O . GLY A 1 263 ? 11.421 16.270 -16.938 1.00 95.06 263 GLY A O 1
ATOM 2125 N N . ILE A 1 264 ? 11.733 14.208 -17.782 1.00 95.56 264 ILE A N 1
ATOM 2126 C CA . ILE A 1 264 ? 11.797 13.527 -16.480 1.00 95.56 264 ILE A CA 1
ATOM 2127 C C . ILE A 1 264 ? 13.014 13.993 -15.676 1.00 95.56 264 ILE A C 1
ATOM 2129 O O . ILE A 1 264 ? 12.868 14.333 -14.502 1.00 95.56 264 ILE A O 1
ATOM 2133 N N . ASN A 1 265 ? 14.191 14.104 -16.301 1.00 96.19 265 ASN A N 1
ATOM 2134 C CA . ASN A 1 265 ? 15.375 14.641 -15.633 1.00 96.19 265 ASN A CA 1
ATOM 2135 C C . ASN A 1 265 ? 15.115 16.050 -15.080 1.00 96.19 265 ASN A C 1
ATOM 2137 O O . ASN A 1 265 ? 15.454 16.326 -13.932 1.00 96.19 265 ASN A O 1
ATOM 2141 N N . SER A 1 266 ? 14.480 16.938 -15.851 1.00 94.62 266 SER A N 1
ATOM 2142 C CA . SER A 1 266 ? 14.147 18.294 -15.395 1.00 94.62 266 SER A CA 1
ATOM 2143 C C . SER A 1 266 ? 13.146 18.318 -14.237 1.00 94.62 266 SER A C 1
ATOM 2145 O O . SER A 1 266 ? 13.263 19.176 -13.358 1.00 94.62 266 SER A O 1
ATOM 2147 N N . LEU A 1 267 ? 12.182 17.392 -14.216 1.00 93.31 267 LEU A N 1
ATOM 2148 C CA . LEU A 1 267 ? 11.199 17.281 -13.137 1.00 93.31 267 LEU A CA 1
ATOM 2149 C C . LEU A 1 267 ? 11.845 16.825 -11.821 1.00 93.31 267 LEU A C 1
ATOM 2151 O O . LEU A 1 267 ? 11.598 17.430 -10.780 1.00 93.31 267 LEU A O 1
ATOM 2155 N N . PHE A 1 268 ? 12.694 15.797 -11.871 1.00 94.38 268 PHE A N 1
ATOM 2156 C CA . PHE A 1 268 ? 13.280 15.182 -10.675 1.00 94.38 268 PHE A CA 1
ATOM 2157 C C . PHE A 1 268 ? 14.624 15.787 -10.242 1.00 94.38 268 PHE A C 1
ATOM 2159 O O . PHE A 1 268 ? 15.087 15.501 -9.146 1.00 94.38 268 PHE A O 1
ATOM 2166 N N . SER A 1 269 ? 15.230 16.688 -11.021 1.00 94.25 269 SER A N 1
ATOM 2167 C CA . SER A 1 269 ? 16.439 17.429 -10.599 1.00 94.25 269 SER A CA 1
ATOM 2168 C C . SER A 1 269 ? 16.146 18.586 -9.625 1.00 94.25 269 SER A C 1
ATOM 2170 O O . SER A 1 269 ? 16.998 19.443 -9.390 1.00 94.25 269 SER A O 1
ATOM 2172 N N . LYS A 1 270 ? 14.925 18.672 -9.083 1.00 90.19 270 LYS A N 1
ATOM 2173 C CA . LYS A 1 270 ? 14.552 19.665 -8.065 1.00 90.19 270 LYS A CA 1
ATOM 2174 C C . LYS A 1 270 ? 15.114 19.270 -6.690 1.00 90.19 270 LYS A C 1
ATOM 2176 O O . LYS A 1 270 ? 15.333 18.087 -6.451 1.00 90.19 270 LYS A O 1
ATOM 2181 N N . PRO A 1 271 ? 15.323 20.227 -5.764 1.00 87.81 271 PRO A N 1
ATOM 2182 C CA . PRO A 1 271 ? 15.746 19.903 -4.404 1.00 87.81 271 PRO A CA 1
ATOM 2183 C C . PRO A 1 271 ? 14.746 18.964 -3.722 1.00 87.81 271 PRO A C 1
ATOM 2185 O O . PRO A 1 271 ? 13.546 19.227 -3.767 1.00 87.81 271 PRO A O 1
ATOM 2188 N N . LYS A 1 272 ? 15.252 17.912 -3.064 1.00 86.19 272 LYS A N 1
ATOM 2189 C CA . LYS A 1 272 ? 14.452 16.893 -2.359 1.00 86.19 272 LYS A CA 1
ATOM 2190 C C . LYS A 1 272 ? 13.321 16.316 -3.232 1.00 86.19 272 LYS A C 1
ATOM 2192 O O . LYS A 1 272 ? 12.145 16.469 -2.901 1.00 86.19 272 LYS A O 1
ATOM 2197 N N . PRO A 1 273 ? 13.659 15.653 -4.352 1.00 89.38 273 PRO A N 1
ATOM 2198 C CA . PRO A 1 273 ? 12.655 15.134 -5.278 1.00 89.38 273 PRO A CA 1
ATOM 2199 C C . PRO A 1 273 ? 11.888 13.929 -4.712 1.00 89.38 273 PRO A C 1
ATOM 2201 O O . PRO A 1 273 ? 10.829 13.573 -5.227 1.00 89.38 273 PRO A O 1
ATOM 2204 N N . PHE A 1 274 ? 12.400 13.318 -3.640 1.00 90.62 274 PHE A N 1
ATOM 2205 C CA . PHE A 1 274 ? 11.806 12.174 -2.965 1.00 90.62 274 PHE A CA 1
ATOM 2206 C C . PHE A 1 274 ? 11.557 12.464 -1.484 1.00 90.62 274 PHE A C 1
ATOM 2208 O O . PHE A 1 274 ? 12.231 13.285 -0.865 1.00 90.62 274 PHE A O 1
ATOM 2215 N N . TYR A 1 275 ? 10.591 11.745 -0.906 1.00 86.88 275 TYR A N 1
ATOM 2216 C CA . TYR A 1 275 ? 10.314 11.787 0.533 1.00 86.88 275 TYR A CA 1
ATOM 2217 C C . TYR A 1 275 ? 11.412 11.095 1.361 1.00 86.88 275 TYR A C 1
ATOM 2219 O O . TYR A 1 275 ? 11.634 11.442 2.517 1.00 86.88 275 TYR A O 1
ATOM 2227 N N . CYS A 1 276 ? 12.095 10.106 0.779 1.00 85.94 276 CYS A N 1
ATOM 2228 C CA . CYS A 1 276 ? 13.219 9.429 1.416 1.00 85.94 276 CYS A CA 1
ATOM 2229 C C . CYS A 1 276 ? 14.478 10.298 1.299 1.00 85.94 276 CYS A C 1
ATOM 2231 O O . CYS A 1 276 ? 14.961 10.526 0.195 1.00 85.94 276 CYS A O 1
ATOM 2233 N N . GLU A 1 277 ? 15.019 10.763 2.428 1.00 85.19 277 GLU A N 1
ATOM 2234 C CA . GLU A 1 277 ? 16.193 11.653 2.443 1.00 85.19 277 GLU A CA 1
ATOM 2235 C C . GLU A 1 277 ? 17.488 10.974 1.979 1.00 85.19 277 GLU A C 1
ATOM 2237 O O . GLU A 1 277 ? 18.409 11.654 1.545 1.00 85.19 277 GLU A O 1
ATOM 2242 N N . GLN A 1 278 ? 17.557 9.643 2.056 1.00 85.69 278 GLN A N 1
ATOM 2243 C CA . GLN A 1 278 ? 18.700 8.846 1.596 1.00 85.69 278 GLN A CA 1
ATOM 2244 C C . GLN A 1 278 ? 18.683 8.604 0.079 1.00 85.69 278 GLN A C 1
ATOM 2246 O O . GLN A 1 278 ? 19.598 7.979 -0.452 1.00 85.69 278 GLN A O 1
ATOM 2251 N N . LEU A 1 279 ? 17.629 9.047 -0.615 1.00 88.88 279 LEU A N 1
ATOM 2252 C CA . LEU A 1 279 ? 17.430 8.789 -2.031 1.00 88.88 279 LEU A CA 1
ATOM 2253 C C . LEU A 1 279 ? 17.743 10.035 -2.863 1.00 88.88 279 LEU A C 1
ATOM 2255 O O . LEU A 1 279 ? 16.996 11.014 -2.847 1.00 88.88 279 LEU A O 1
ATOM 2259 N N . ASP A 1 280 ? 18.808 9.946 -3.654 1.00 86.94 280 ASP A N 1
ATOM 2260 C CA . ASP A 1 280 ? 19.185 10.969 -4.624 1.00 86.94 280 ASP A CA 1
ATOM 2261 C C . ASP A 1 280 ? 18.653 10.656 -6.029 1.00 86.94 280 ASP A C 1
ATOM 2263 O O . ASP A 1 280 ? 18.466 9.502 -6.431 1.00 86.94 280 ASP A O 1
ATOM 2267 N N . PHE A 1 281 ? 18.420 11.710 -6.814 1.00 92.12 281 PHE A N 1
ATOM 2268 C CA . PHE A 1 281 ? 18.124 11.585 -8.237 1.00 92.12 281 PHE A CA 1
ATOM 2269 C C . PHE A 1 281 ? 19.385 11.835 -9.067 1.00 92.12 281 PHE A C 1
ATOM 2271 O O . PHE A 1 281 ? 19.922 12.942 -9.082 1.00 92.12 281 PHE A O 1
ATOM 2278 N N . HIS A 1 282 ? 19.815 10.821 -9.817 1.00 90.94 282 HIS A N 1
ATOM 2279 C CA . HIS A 1 282 ? 20.886 10.947 -10.801 1.00 90.94 282 HIS A CA 1
ATOM 2280 C C . HIS A 1 282 ? 20.290 10.975 -12.215 1.00 90.94 282 HIS A C 1
ATOM 2282 O O . HIS A 1 282 ? 19.697 9.977 -12.636 1.00 90.94 282 HIS A O 1
ATOM 2288 N N . PRO A 1 283 ? 20.432 12.089 -12.958 1.00 93.81 283 PRO A N 1
ATOM 2289 C CA . PRO A 1 283 ? 19.964 12.176 -14.335 1.00 93.81 283 PRO A CA 1
ATOM 2290 C C . PRO A 1 283 ? 20.606 11.111 -15.229 1.00 93.81 283 PRO A C 1
ATOM 2292 O O . PRO A 1 283 ? 21.804 10.842 -15.133 1.00 93.81 283 PRO A O 1
ATOM 2295 N N . VAL A 1 284 ? 19.815 10.552 -16.144 1.00 95.31 284 VAL A N 1
ATOM 2296 C CA . VAL A 1 284 ? 20.280 9.568 -17.136 1.00 95.31 284 VAL A CA 1
ATOM 2297 C C . VAL A 1 284 ? 20.339 10.179 -18.533 1.00 95.31 284 VAL A C 1
ATOM 2299 O O . VAL A 1 284 ? 19.607 11.117 -18.851 1.00 95.31 284 VAL A O 1
ATOM 2302 N N . GLN A 1 285 ? 21.204 9.643 -19.387 1.00 96.25 285 GLN A N 1
ATOM 2303 C CA . GLN A 1 285 ? 21.307 10.015 -20.796 1.00 96.25 285 GLN A CA 1
ATOM 2304 C C . GLN A 1 285 ? 20.450 9.075 -21.641 1.00 96.25 285 GLN A C 1
ATOM 2306 O O . GLN A 1 285 ? 20.377 7.882 -21.361 1.00 96.25 285 GLN A O 1
ATOM 2311 N N . SER A 1 286 ? 19.800 9.582 -22.686 1.00 94.38 286 SER A N 1
ATOM 2312 C CA . SER A 1 286 ? 19.156 8.692 -23.654 1.00 94.38 286 SER A CA 1
ATOM 2313 C C . SER A 1 286 ? 20.217 8.098 -24.576 1.00 94.38 286 SER A C 1
ATOM 2315 O O . SER A 1 286 ? 21.056 8.826 -25.101 1.00 94.38 286 SER A O 1
ATOM 2317 N N . ALA A 1 287 ? 20.166 6.784 -24.777 1.00 93.12 287 ALA A N 1
ATOM 2318 C CA . ALA A 1 287 ? 20.956 6.102 -25.800 1.00 93.12 287 ALA A CA 1
ATOM 2319 C C . ALA A 1 287 ? 20.260 6.101 -27.172 1.00 93.12 287 ALA A C 1
ATOM 2321 O O . ALA A 1 287 ? 20.842 5.681 -28.170 1.00 93.12 287 ALA A O 1
ATOM 2322 N N . ARG A 1 288 ? 19.005 6.566 -27.228 1.00 90.12 288 ARG A N 1
ATOM 2323 C CA . ARG A 1 288 ? 18.246 6.719 -28.468 1.00 90.12 288 ARG A CA 1
ATOM 2324 C C . ARG A 1 288 ? 18.565 8.051 -29.134 1.00 90.12 288 ARG A C 1
ATOM 2326 O O . ARG A 1 288 ? 18.923 9.031 -28.488 1.00 90.12 288 ARG A O 1
ATOM 2333 N N . THR A 1 289 ? 18.361 8.102 -30.440 1.00 87.19 289 THR A N 1
ATOM 2334 C CA . THR A 1 289 ? 18.342 9.353 -31.204 1.00 87.19 289 THR A CA 1
ATOM 2335 C C . THR A 1 289 ? 16.940 9.963 -31.187 1.00 87.19 289 THR A C 1
ATOM 2337 O O . THR A 1 289 ? 15.953 9.256 -30.983 1.00 87.19 289 THR A O 1
ATOM 2340 N N . SER A 1 290 ? 16.815 11.262 -31.476 1.00 83.56 290 SER A N 1
ATOM 2341 C CA . SER A 1 290 ? 15.499 11.903 -31.658 1.00 83.56 290 SER A CA 1
ATOM 2342 C C . SER A 1 290 ? 14.703 11.299 -32.819 1.00 83.56 290 SER A C 1
ATOM 2344 O O . SER A 1 290 ? 13.508 11.536 -32.954 1.00 83.56 290 SER A O 1
ATOM 2346 N N . ALA A 1 291 ? 15.354 10.495 -33.670 1.00 80.12 291 ALA A N 1
ATOM 2347 C CA . ALA A 1 291 ? 14.663 9.793 -34.729 1.00 80.12 291 ALA A CA 1
ATOM 2348 C C . ALA A 1 291 ? 13.859 8.570 -34.219 1.00 80.12 291 ALA A C 1
ATOM 2350 O O . ALA A 1 291 ? 12.951 8.086 -34.895 1.00 80.12 291 ALA A O 1
ATOM 2351 N N . GLN A 1 292 ? 14.166 8.057 -33.031 1.00 84.12 292 GLN A N 1
ATOM 2352 C CA . GLN A 1 292 ? 13.684 6.770 -32.529 1.00 84.12 292 GLN A CA 1
ATOM 2353 C C . GLN A 1 292 ? 12.540 6.950 -31.521 1.00 84.12 292 GLN A C 1
ATOM 2355 O O . GLN A 1 292 ? 12.760 7.402 -30.395 1.00 84.12 292 GLN A O 1
ATOM 2360 N N . GLY A 1 293 ? 11.314 6.589 -31.920 1.00 82.25 293 GLY A N 1
ATOM 2361 C CA . GLY A 1 293 ? 10.116 6.711 -31.080 1.00 82.25 293 GLY A CA 1
ATOM 2362 C C . GLY A 1 293 ? 9.436 8.081 -31.146 1.00 82.25 293 GLY A C 1
ATOM 2363 O O . GLY A 1 293 ? 8.844 8.513 -30.161 1.00 82.25 293 GLY A O 1
ATOM 2364 N N . GLU A 1 294 ? 9.543 8.774 -32.283 1.00 88.62 294 GLU A N 1
ATOM 2365 C CA . GLU A 1 294 ? 8.903 10.074 -32.518 1.00 88.62 294 GLU A CA 1
ATOM 2366 C C . GLU A 1 294 ? 7.398 9.917 -32.793 1.00 88.62 294 GLU A C 1
ATOM 2368 O O . GLU A 1 294 ? 6.980 8.997 -33.507 1.00 88.62 294 GLU A O 1
ATOM 2373 N N . ILE A 1 295 ? 6.601 10.846 -32.256 1.00 92.31 295 ILE A N 1
ATOM 2374 C CA . ILE A 1 295 ? 5.178 11.007 -32.566 1.00 92.31 295 ILE A CA 1
ATOM 2375 C C . ILE A 1 295 ? 4.996 12.333 -33.303 1.00 92.31 295 ILE A C 1
ATOM 2377 O O . ILE A 1 295 ? 5.446 13.375 -32.826 1.00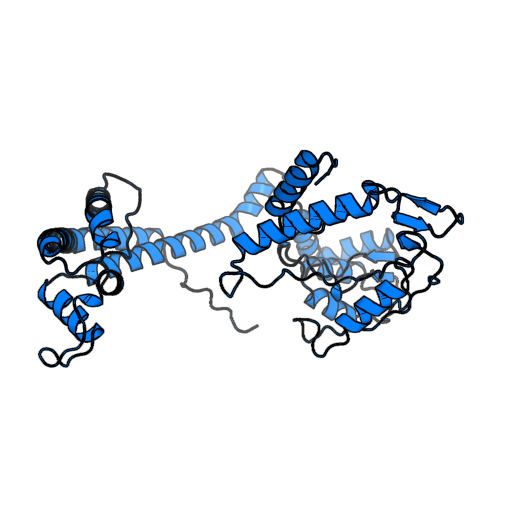 92.31 295 ILE A O 1
ATOM 2381 N N . ASN A 1 296 ? 4.306 12.293 -34.442 1.00 93.56 296 ASN A N 1
ATOM 2382 C CA . ASN A 1 296 ? 3.993 13.469 -35.245 1.00 93.56 296 ASN A CA 1
ATOM 2383 C C . ASN A 1 296 ? 2.483 13.644 -35.387 1.00 93.56 296 ASN A C 1
ATOM 2385 O O . ASN A 1 296 ? 1.780 12.671 -35.642 1.00 93.56 296 ASN A O 1
ATOM 2389 N N . TYR A 1 297 ? 2.016 14.887 -35.299 1.00 95.25 297 TYR A N 1
ATOM 2390 C CA . TYR A 1 297 ? 0.656 15.308 -35.622 1.00 95.25 297 TYR A CA 1
ATOM 2391 C C . TYR A 1 297 ? 0.699 16.227 -36.841 1.00 95.25 297 TYR A C 1
ATOM 2393 O O . TYR A 1 297 ? 1.358 17.270 -36.805 1.00 95.25 297 TYR A O 1
ATOM 2401 N N . GLN A 1 298 ? 0.061 15.824 -37.944 1.00 93.94 298 GLN A N 1
ATOM 2402 C CA . GLN A 1 298 ? 0.050 16.589 -39.205 1.00 93.94 298 GLN A CA 1
ATOM 2403 C C . GLN A 1 298 ? 1.462 17.024 -39.663 1.00 93.94 298 GLN A C 1
ATOM 2405 O O . GLN A 1 298 ? 1.694 18.155 -40.092 1.00 93.94 298 GLN A O 1
ATOM 2410 N N . GLY A 1 299 ? 2.438 16.120 -39.519 1.00 89.56 299 GLY A N 1
ATOM 2411 C CA . GLY A 1 299 ? 3.839 16.351 -39.893 1.00 89.56 299 GLY A CA 1
ATOM 2412 C C . GLY A 1 299 ? 4.664 17.180 -38.900 1.00 89.56 299 GLY A C 1
ATOM 2413 O O . GLY A 1 299 ? 5.824 17.466 -39.185 1.00 89.56 299 GLY A O 1
ATOM 2414 N N . LYS A 1 300 ? 4.106 17.559 -37.742 1.00 92.31 300 LYS A N 1
ATOM 2415 C CA . LYS A 1 300 ? 4.820 18.281 -36.678 1.00 92.31 300 LYS A CA 1
ATOM 2416 C C . LYS A 1 300 ? 5.083 17.381 -35.475 1.00 92.31 300 LYS A C 1
ATOM 2418 O O . LYS A 1 300 ? 4.181 16.679 -35.029 1.00 92.31 300 LYS A O 1
ATOM 2423 N N . HIS A 1 301 ? 6.287 17.473 -34.918 1.00 90.62 301 HIS A N 1
ATOM 2424 C CA . HIS A 1 301 ? 6.688 16.735 -33.720 1.00 90.62 301 HIS A CA 1
ATOM 2425 C C . HIS A 1 301 ? 5.822 17.096 -32.504 1.00 90.62 301 HIS A C 1
ATOM 2427 O O . HIS A 1 301 ? 5.680 18.271 -32.151 1.00 90.62 301 HIS A O 1
ATOM 2433 N N . VAL A 1 302 ? 5.309 16.072 -31.822 1.00 92.19 302 VAL A N 1
ATOM 2434 C CA . VAL A 1 302 ? 4.528 16.191 -30.584 1.00 92.19 302 VAL A CA 1
ATOM 2435 C C . VAL A 1 302 ? 5.463 16.107 -29.371 1.00 92.19 302 VAL A C 1
ATOM 2437 O O . VAL A 1 302 ? 6.247 15.162 -29.268 1.00 92.19 302 VAL A O 1
ATOM 2440 N N . PRO A 1 303 ? 5.419 17.066 -28.426 1.00 91.69 303 PRO A N 1
ATOM 2441 C CA . PRO A 1 303 ? 6.217 16.995 -27.205 1.00 91.69 303 PRO A CA 1
ATOM 2442 C C . PRO A 1 303 ? 5.939 15.706 -26.409 1.00 91.69 303 PRO A C 1
ATOM 2444 O O . PRO A 1 303 ? 4.780 15.393 -26.150 1.00 91.69 303 PRO A O 1
ATOM 2447 N N . PRO A 1 304 ? 6.973 14.971 -25.960 1.00 89.75 304 PRO A N 1
ATOM 2448 C CA . PRO A 1 304 ? 6.789 13.675 -25.302 1.00 89.75 304 PRO A CA 1
ATOM 2449 C C . PRO A 1 304 ? 6.313 13.771 -23.844 1.00 89.75 304 PRO A C 1
ATOM 2451 O O . PRO A 1 304 ? 5.972 12.753 -23.248 1.00 89.75 304 PRO A O 1
ATOM 2454 N N . LEU A 1 305 ? 6.323 14.968 -23.251 1.00 92.75 305 LEU A N 1
ATOM 2455 C CA . LEU A 1 305 ? 5.786 15.239 -21.921 1.00 92.75 305 LEU A CA 1
ATOM 2456 C C . LEU A 1 305 ? 4.890 16.473 -22.005 1.00 92.75 305 LEU A C 1
ATOM 2458 O O . LEU A 1 305 ? 5.365 17.566 -22.315 1.00 92.75 305 LEU A O 1
ATOM 2462 N N . VAL A 1 306 ? 3.606 16.287 -21.713 1.00 92.50 306 VAL A N 1
ATOM 2463 C CA . VAL A 1 306 ? 2.592 17.344 -21.725 1.00 92.50 306 VAL A CA 1
ATOM 2464 C C . VAL A 1 306 ? 1.983 17.438 -20.333 1.00 92.50 306 VAL A C 1
ATOM 2466 O O . VAL A 1 306 ? 1.528 16.440 -19.779 1.00 92.50 306 VAL A O 1
ATOM 2469 N N . ILE A 1 307 ? 1.986 18.641 -19.760 1.00 92.38 307 ILE A N 1
ATOM 2470 C CA . ILE A 1 307 ? 1.262 18.940 -18.523 1.00 92.38 307 ILE A CA 1
ATOM 2471 C C . ILE A 1 307 ? -0.063 19.572 -18.933 1.00 92.38 307 ILE A C 1
ATOM 2473 O O . ILE A 1 307 ? -0.085 20.691 -19.443 1.00 92.38 307 ILE A O 1
ATOM 2477 N N . TRP A 1 308 ? -1.153 18.840 -18.728 1.00 93.56 308 TRP A N 1
ATOM 2478 C CA . TRP A 1 308 ? -2.503 19.330 -18.973 1.00 93.56 308 TRP A CA 1
ATOM 2479 C C . TRP A 1 308 ? -3.115 19.871 -17.680 1.00 93.56 308 TRP A C 1
ATOM 2481 O O . TRP A 1 308 ? -2.953 19.277 -16.611 1.00 93.56 308 TRP A O 1
ATOM 2491 N N . GLN A 1 309 ? -3.813 20.999 -17.774 1.00 90.75 309 GLN A N 1
ATOM 2492 C CA . GLN A 1 309 ? -4.438 21.668 -16.640 1.00 90.75 309 GLN A CA 1
ATOM 2493 C C . GLN A 1 309 ? -5.912 21.927 -16.950 1.00 90.75 309 GLN A C 1
ATOM 2495 O O . GLN A 1 309 ? -6.245 22.375 -18.044 1.00 90.75 309 GLN A O 1
ATOM 2500 N N . LEU A 1 310 ? -6.777 21.674 -15.965 1.00 90.06 310 LEU A N 1
ATOM 2501 C CA . LEU A 1 310 ? -8.178 22.079 -16.032 1.00 90.06 310 LEU A CA 1
ATOM 2502 C C . LEU A 1 310 ? -8.293 23.602 -16.111 1.00 90.06 310 LEU A C 1
ATOM 2504 O O . LEU A 1 310 ? -7.576 24.324 -15.413 1.00 90.06 310 LEU A O 1
ATOM 2508 N N . GLU A 1 311 ? -9.252 24.081 -16.896 1.00 86.94 311 GLU A N 1
ATOM 2509 C CA . GLU A 1 311 ? -9.626 25.491 -16.887 1.00 86.94 311 GLU A CA 1
ATOM 2510 C C . GLU A 1 311 ? -10.153 25.922 -15.506 1.00 86.94 311 GLU A C 1
ATOM 2512 O O . GLU A 1 311 ? -10.492 25.107 -14.635 1.00 86.94 311 GLU A O 1
ATOM 2517 N N . ASN A 1 312 ? -10.194 27.236 -15.282 1.00 83.62 312 ASN A N 1
ATOM 2518 C CA . ASN A 1 312 ? -10.682 27.788 -14.025 1.00 83.62 312 ASN A CA 1
ATOM 2519 C C . ASN A 1 312 ? -12.147 27.393 -13.802 1.00 83.62 312 ASN A C 1
ATOM 2521 O O . ASN A 1 312 ? -13.002 27.618 -14.652 1.00 83.62 312 ASN A O 1
ATOM 2525 N N . SER A 1 313 ? -12.433 26.836 -12.625 1.00 79.88 313 SER A N 1
ATOM 2526 C CA . SER A 1 313 ? -13.799 26.509 -12.215 1.00 79.88 313 SER A CA 1
ATOM 2527 C C . SER A 1 313 ? -14.630 27.780 -12.028 1.00 79.88 313 SER A C 1
ATOM 2529 O O . SER A 1 313 ? -14.166 28.740 -11.406 1.00 79.88 313 SER A O 1
ATOM 2531 N N . GLU A 1 314 ? -15.895 27.745 -12.451 1.00 75.62 314 GLU A N 1
ATOM 2532 C CA . GLU A 1 314 ? -16.882 28.796 -12.163 1.00 75.62 314 GLU A CA 1
ATOM 2533 C C . GLU A 1 314 ? -17.050 29.045 -10.651 1.00 75.62 314 GLU A C 1
ATOM 2535 O O . GLU A 1 314 ? -17.358 30.156 -10.227 1.00 75.62 314 GLU A O 1
ATOM 2540 N N . SER A 1 315 ? -16.803 28.030 -9.809 1.00 70.12 315 SER A N 1
ATOM 2541 C CA . SER A 1 315 ? -16.948 28.098 -8.347 1.00 70.12 315 SER A CA 1
ATOM 2542 C C . SER A 1 315 ? -15.649 28.433 -7.594 1.00 70.12 315 SER A C 1
ATOM 2544 O O . SER A 1 315 ? -15.509 28.057 -6.431 1.00 70.12 315 SER A O 1
ATOM 2546 N N . ALA A 1 316 ? -14.687 29.101 -8.243 1.00 75.44 316 ALA A N 1
ATOM 2547 C CA . ALA A 1 316 ? -13.363 29.504 -7.730 1.00 75.44 316 ALA A CA 1
ATOM 2548 C C . ALA A 1 316 ? -12.387 28.367 -7.348 1.00 75.44 316 ALA A C 1
ATOM 2550 O O . ALA A 1 316 ? -11.181 28.596 -7.290 1.00 75.44 316 ALA A O 1
ATOM 2551 N N . TYR A 1 317 ? -12.865 27.141 -7.122 1.00 82.50 317 TYR A N 1
ATOM 2552 C CA . TYR A 1 317 ? -12.031 25.955 -6.921 1.00 82.50 317 TYR A CA 1
ATOM 2553 C C . TYR A 1 317 ? -12.705 24.683 -7.445 1.00 82.50 317 TYR A C 1
ATOM 2555 O O . TYR A 1 317 ? -13.930 24.594 -7.575 1.00 82.50 317 TYR A O 1
ATOM 2563 N N . TRP A 1 318 ? -11.879 23.678 -7.730 1.00 87.12 318 TRP A N 1
ATOM 2564 C CA . TRP A 1 318 ? -12.313 22.340 -8.100 1.00 87.12 318 TRP A CA 1
ATOM 2565 C C . TRP A 1 318 ? -12.410 21.443 -6.863 1.00 87.12 318 TRP A C 1
ATOM 2567 O O . TRP A 1 318 ? -11.438 21.262 -6.132 1.00 87.12 318 TRP A O 1
ATOM 2577 N N . THR A 1 319 ? -13.568 20.821 -6.635 1.00 89.69 319 THR A N 1
ATOM 2578 C CA . THR A 1 319 ? -13.649 19.674 -5.714 1.00 89.69 319 THR A CA 1
ATOM 2579 C C . THR A 1 319 ? -13.034 18.443 -6.379 1.00 89.69 319 THR A C 1
ATOM 2581 O O . THR A 1 319 ? -13.243 18.258 -7.579 1.00 89.69 319 THR A O 1
ATOM 2584 N N . ALA A 1 320 ? -12.388 17.554 -5.616 1.00 88.56 320 ALA A N 1
ATOM 2585 C CA . ALA A 1 320 ? -11.750 16.346 -6.157 1.00 88.56 320 ALA A CA 1
ATOM 2586 C C . ALA A 1 320 ? -12.693 15.479 -7.017 1.00 88.56 320 ALA A C 1
ATOM 2588 O O . ALA A 1 320 ? -12.292 15.010 -8.077 1.00 88.56 320 ALA A O 1
ATOM 2589 N N . GLY A 1 321 ? -13.957 15.317 -6.601 1.00 89.44 321 GLY A N 1
ATOM 2590 C CA . GLY A 1 321 ? -14.955 14.556 -7.361 1.00 89.44 321 GLY A CA 1
ATOM 2591 C C . GLY A 1 321 ? -15.253 15.171 -8.730 1.00 89.44 321 GLY A C 1
ATOM 2592 O O . GLY A 1 321 ? -15.108 14.496 -9.742 1.00 89.44 321 GLY A O 1
ATOM 2593 N N . LYS A 1 322 ? -15.597 16.468 -8.774 1.00 89.81 322 LYS A N 1
ATOM 2594 C CA . LYS A 1 322 ? -15.840 17.185 -10.040 1.00 89.81 322 LYS A CA 1
ATOM 2595 C C . LYS A 1 322 ? -14.603 17.203 -10.944 1.00 89.81 322 LYS A C 1
ATOM 2597 O O . LYS A 1 322 ? -14.720 16.880 -12.115 1.00 89.81 322 LYS A O 1
ATOM 2602 N N . ALA A 1 323 ? -13.422 17.496 -10.390 1.00 91.94 323 ALA A N 1
ATOM 2603 C CA . ALA A 1 323 ? -12.172 17.487 -11.154 1.00 91.94 323 ALA A CA 1
ATOM 2604 C C . ALA A 1 323 ? -11.907 16.125 -11.797 1.00 91.94 323 ALA A C 1
ATOM 2606 O O . ALA A 1 323 ? -11.515 16.055 -12.954 1.00 91.94 323 ALA A O 1
ATOM 2607 N N . SER A 1 324 ? -12.137 15.038 -11.053 1.00 92.06 324 SER A N 1
ATOM 2608 C CA . SER A 1 324 ? -11.917 13.682 -11.554 1.00 92.06 324 SER A CA 1
ATOM 2609 C C . SER A 1 324 ? -12.798 13.354 -12.758 1.00 92.06 324 SER A C 1
ATOM 2611 O O . SER A 1 324 ? -12.344 12.623 -13.633 1.00 92.06 324 SER A O 1
ATOM 2613 N N . VAL A 1 325 ? -14.031 13.868 -12.801 1.00 92.19 325 VAL A N 1
ATOM 2614 C CA . VAL A 1 325 ? -14.948 13.667 -13.932 1.00 92.19 325 VAL A CA 1
ATOM 2615 C C . VAL A 1 325 ? -14.449 14.420 -15.165 1.00 92.19 325 VAL A C 1
ATOM 2617 O O . VAL A 1 325 ? -14.323 13.822 -16.229 1.00 92.19 325 VAL A O 1
ATOM 2620 N N . GLU A 1 326 ? -14.081 15.693 -15.018 1.00 93.38 326 GLU A N 1
ATOM 2621 C CA . GLU A 1 326 ? -13.562 16.499 -16.133 1.00 93.38 326 GLU A CA 1
ATOM 2622 C C . GLU A 1 326 ? -12.228 15.969 -16.670 1.00 93.38 326 GLU A C 1
ATOM 2624 O O . GLU A 1 326 ? -12.032 15.870 -17.878 1.00 93.38 326 GLU A O 1
ATOM 2629 N N . ILE A 1 327 ? -11.315 15.560 -15.779 1.00 95.00 327 ILE A N 1
ATOM 2630 C CA . ILE A 1 327 ? -10.046 14.929 -16.168 1.00 95.00 327 ILE A CA 1
ATOM 2631 C C . ILE A 1 327 ? -10.323 13.651 -16.960 1.00 95.00 327 ILE A C 1
ATOM 2633 O O . ILE A 1 327 ? -9.701 13.430 -17.996 1.00 95.00 327 ILE A O 1
ATOM 2637 N N . GLN A 1 328 ? -11.260 12.816 -16.502 1.00 95.56 328 GLN A N 1
ATOM 2638 C CA . GLN A 1 328 ? -11.603 11.583 -17.203 1.00 95.56 328 GLN A CA 1
ATOM 2639 C C . GLN A 1 328 ? -12.122 11.864 -18.616 1.00 95.56 328 GLN A C 1
ATOM 2641 O O . GLN A 1 328 ? -11.669 11.227 -19.567 1.00 95.56 328 GLN A O 1
ATOM 2646 N N . GLN A 1 329 ? -13.032 12.829 -18.766 1.00 94.44 329 GLN A N 1
ATOM 2647 C CA . GLN A 1 329 ? -13.556 13.226 -20.073 1.00 94.44 329 GLN A CA 1
ATOM 2648 C C . GLN A 1 329 ? -12.452 13.781 -20.982 1.00 94.44 329 GLN A C 1
ATOM 2650 O O . GLN A 1 329 ? -12.355 13.375 -22.141 1.00 94.44 329 GLN A O 1
ATOM 2655 N N . GLY A 1 330 ? -11.578 14.640 -20.448 1.00 95.56 330 GLY A N 1
ATOM 2656 C CA . GLY A 1 330 ? -10.428 15.184 -21.171 1.00 95.56 330 GLY A CA 1
ATOM 2657 C C . GLY A 1 330 ? -9.467 14.097 -21.657 1.00 95.56 330 GLY A C 1
ATOM 2658 O O . GLY A 1 330 ? -9.067 14.101 -22.817 1.00 95.56 330 GLY A O 1
ATOM 2659 N N . VAL A 1 331 ? -9.158 13.110 -20.812 1.00 96.50 331 VAL A N 1
ATOM 2660 C CA . VAL A 1 331 ? -8.308 11.965 -21.180 1.00 96.50 331 VAL A CA 1
ATOM 2661 C C . VAL A 1 331 ? -8.961 11.106 -22.264 1.00 96.50 331 VAL A C 1
ATOM 2663 O O . VAL A 1 331 ? -8.291 10.727 -23.220 1.00 96.50 331 VAL A O 1
ATOM 2666 N N . VAL A 1 332 ? -10.261 10.809 -22.164 1.00 96.81 332 VAL A N 1
ATOM 2667 C CA . VAL A 1 332 ? -10.977 10.040 -23.201 1.00 96.81 332 VAL A CA 1
ATOM 2668 C C . VAL A 1 332 ? -10.985 10.791 -24.535 1.00 96.81 332 VAL A C 1
ATOM 2670 O O . VAL A 1 332 ? -10.752 10.184 -25.583 1.00 96.81 332 VAL A O 1
ATOM 2673 N N . HIS A 1 333 ? -11.201 12.109 -24.504 1.00 95.81 333 HIS A N 1
ATOM 2674 C CA . HIS A 1 333 ? -11.129 12.956 -25.691 1.00 95.81 333 HIS A CA 1
ATOM 2675 C C . HIS A 1 333 ? -9.730 12.942 -26.315 1.00 95.81 333 HIS A C 1
ATOM 2677 O O . HIS A 1 333 ? -9.604 12.734 -27.522 1.00 95.81 333 HIS A O 1
ATOM 2683 N N . GLU A 1 334 ? -8.685 13.087 -25.500 1.00 95.88 334 GLU A N 1
ATOM 2684 C CA . GLU A 1 334 ? -7.301 13.059 -25.970 1.00 95.88 334 GLU A CA 1
ATOM 2685 C C . GLU A 1 334 ? -6.939 11.702 -26.577 1.00 95.88 334 GLU A C 1
ATOM 2687 O O . GLU A 1 334 ? -6.355 11.643 -27.652 1.00 95.88 334 GLU A O 1
ATOM 2692 N N . ILE A 1 335 ? -7.357 10.589 -25.970 1.00 96.94 335 ILE A N 1
ATOM 2693 C CA . ILE A 1 335 ? -7.127 9.253 -26.540 1.00 96.94 335 ILE A CA 1
ATOM 2694 C C . ILE A 1 335 ? -7.834 9.111 -27.887 1.00 96.94 335 ILE A C 1
ATOM 2696 O O . ILE A 1 335 ? -7.247 8.603 -28.842 1.00 96.94 335 ILE A O 1
ATOM 2700 N N . ARG A 1 336 ? -9.077 9.587 -28.003 1.00 96.31 336 ARG A N 1
ATOM 2701 C CA . ARG A 1 336 ? -9.792 9.592 -29.284 1.00 96.31 336 ARG A CA 1
ATOM 2702 C C . ARG A 1 336 ? -9.059 10.433 -30.333 1.00 96.31 336 ARG A C 1
ATOM 2704 O O . ARG A 1 336 ? -9.010 10.034 -31.494 1.00 96.31 336 ARG A O 1
ATOM 2711 N N . HIS A 1 337 ? -8.495 11.568 -29.932 1.00 95.62 337 HIS A N 1
ATOM 2712 C CA . HIS A 1 337 ? -7.716 12.443 -30.801 1.00 95.62 337 HIS A CA 1
ATOM 2713 C C . HIS A 1 337 ? -6.403 11.778 -31.244 1.00 95.62 337 HIS A C 1
ATOM 2715 O O . HIS A 1 337 ? -6.120 11.741 -32.441 1.00 95.62 337 HIS A O 1
ATOM 2721 N N . LEU A 1 338 ? -5.665 11.157 -30.321 1.00 96.00 338 LEU A N 1
ATOM 2722 C CA . LEU A 1 338 ? -4.442 10.397 -30.598 1.00 96.00 338 LEU A CA 1
ATOM 2723 C C . LEU A 1 338 ? -4.681 9.211 -31.539 1.00 96.00 338 LEU A C 1
ATOM 2725 O O . LEU A 1 338 ? -3.799 8.866 -32.314 1.00 96.00 338 LEU A O 1
ATOM 2729 N N . LEU A 1 339 ? -5.863 8.592 -31.497 1.00 96.44 339 LEU A N 1
ATOM 2730 C CA . LEU A 1 339 ? -6.246 7.499 -32.400 1.00 96.44 339 LEU A CA 1
ATOM 2731 C C . LEU A 1 339 ? -6.680 7.974 -33.797 1.00 96.44 339 LEU A C 1
ATOM 2733 O O . LEU A 1 339 ? -6.985 7.146 -34.658 1.00 96.44 339 LEU A O 1
ATOM 2737 N N . SER A 1 340 ? -6.728 9.285 -34.041 1.00 95.31 340 SER A N 1
ATOM 2738 C CA . SER A 1 340 ? -6.980 9.818 -35.379 1.00 95.31 340 SER A CA 1
ATOM 2739 C C . SER A 1 340 ? -5.802 9.517 -36.324 1.00 95.31 340 SER A C 1
ATOM 2741 O O . SER A 1 340 ? -4.654 9.418 -35.883 1.00 95.31 340 SER A O 1
ATOM 2743 N N . PRO A 1 341 ? -6.045 9.389 -37.642 1.00 93.56 341 PRO A N 1
ATOM 2744 C CA . PRO A 1 341 ? -4.988 9.094 -38.614 1.00 93.56 341 PRO A CA 1
ATOM 2745 C C . PRO A 1 341 ? -3.944 10.216 -38.752 1.00 93.56 341 PRO A C 1
ATOM 2747 O O . PRO A 1 341 ? -2.889 9.988 -39.342 1.00 93.56 341 PRO A O 1
ATOM 2750 N N . ASP A 1 342 ? -4.221 11.403 -38.205 1.00 95.81 342 ASP A N 1
ATOM 2751 C CA . ASP A 1 342 ? -3.318 12.555 -38.216 1.00 95.81 342 ASP A CA 1
ATOM 2752 C C . ASP A 1 342 ? -2.116 12.371 -37.282 1.00 95.81 342 ASP A C 1
ATOM 2754 O O . ASP A 1 342 ? -1.085 13.026 -37.479 1.00 95.81 342 ASP A O 1
ATOM 2758 N N . PHE A 1 343 ? -2.235 11.482 -36.287 1.00 96.38 343 PHE A N 1
ATOM 2759 C CA . PHE A 1 343 ? -1.133 11.083 -35.422 1.00 96.38 343 PHE A CA 1
ATOM 2760 C C . PHE A 1 343 ? -0.436 9.839 -35.953 1.00 96.38 343 PHE A C 1
ATOM 2762 O O . PHE A 1 343 ? -1.033 8.772 -36.115 1.00 96.38 343 PHE A O 1
ATOM 2769 N N . VAL A 1 344 ? 0.876 9.951 -36.136 1.00 94.44 344 VAL A N 1
ATOM 2770 C CA . VAL A 1 344 ? 1.721 8.841 -36.571 1.00 94.44 344 VAL A CA 1
ATOM 2771 C C . VAL A 1 344 ? 2.896 8.634 -35.629 1.00 94.44 344 VAL A C 1
ATOM 2773 O O . VAL A 1 344 ? 3.478 9.589 -35.119 1.00 94.44 344 VAL A O 1
ATOM 2776 N N . ILE A 1 345 ? 3.267 7.372 -35.427 1.00 91.75 345 ILE A N 1
ATOM 2777 C CA . ILE A 1 345 ? 4.425 6.951 -34.637 1.00 91.75 345 ILE A CA 1
ATOM 2778 C C . ILE A 1 345 ? 5.493 6.341 -35.549 1.00 91.75 345 ILE A C 1
ATOM 2780 O O . ILE A 1 345 ? 5.186 5.485 -36.388 1.00 91.75 345 ILE A O 1
ATOM 2784 N N . ARG A 1 346 ? 6.757 6.746 -35.369 1.00 87.94 346 ARG A N 1
ATOM 2785 C CA . ARG A 1 346 ? 7.922 6.117 -36.016 1.00 87.94 346 ARG A CA 1
ATOM 2786 C C . ARG A 1 346 ? 8.637 5.195 -35.029 1.00 87.94 346 ARG A C 1
ATOM 2788 O O . ARG A 1 346 ? 9.204 5.655 -34.040 1.00 87.94 346 ARG A O 1
ATOM 2795 N N . LYS A 1 347 ? 8.620 3.886 -35.308 1.00 78.94 347 LYS A N 1
ATOM 2796 C CA . LYS A 1 347 ? 9.335 2.874 -34.507 1.00 78.94 347 LYS A CA 1
ATOM 2797 C C . LYS A 1 347 ? 10.821 2.794 -34.862 1.00 78.94 347 LYS A C 1
ATOM 2799 O O . LYS A 1 347 ? 11.219 3.126 -35.975 1.00 78.94 347 LYS A O 1
ATOM 2804 N N . ASP A 1 348 ? 11.602 2.301 -33.904 1.00 73.00 348 ASP A N 1
ATOM 2805 C CA . ASP A 1 348 ? 13.067 2.394 -33.868 1.00 73.00 348 ASP A CA 1
ATOM 2806 C C . ASP A 1 348 ? 13.808 1.673 -35.004 1.00 73.00 348 ASP A C 1
ATOM 2808 O O . ASP A 1 348 ? 14.933 2.059 -35.301 1.00 73.00 348 ASP A O 1
ATOM 2812 N N . ASP A 1 349 ? 13.202 0.653 -35.624 1.00 62.66 349 ASP A N 1
ATOM 2813 C CA . ASP A 1 349 ? 13.968 -0.381 -36.342 1.00 62.66 349 ASP A CA 1
ATOM 2814 C C . ASP A 1 349 ? 13.619 -0.538 -37.836 1.00 62.66 349 ASP A C 1
ATOM 2816 O O . ASP A 1 349 ? 14.246 -1.316 -38.545 1.00 62.66 349 ASP A O 1
ATOM 2820 N N . GLN A 1 350 ? 12.608 0.172 -38.360 1.00 58.09 350 GLN A N 1
ATOM 2821 C CA . GLN A 1 350 ? 12.129 -0.082 -39.737 1.00 58.09 350 GLN A CA 1
ATOM 2822 C C . GLN A 1 350 ? 11.787 1.159 -40.564 1.00 58.09 350 GLN A C 1
ATOM 2824 O O . GLN A 1 350 ? 11.214 1.025 -41.643 1.00 58.09 350 GLN A O 1
ATOM 2829 N N . ASN A 1 351 ? 12.068 2.376 -40.078 1.00 66.69 351 ASN A N 1
ATOM 2830 C CA . ASN A 1 351 ? 11.549 3.611 -40.697 1.00 66.69 351 ASN A CA 1
ATOM 2831 C C . ASN A 1 351 ? 10.019 3.562 -40.940 1.00 66.69 351 ASN A C 1
ATOM 2833 O O . ASN A 1 351 ? 9.465 4.338 -41.717 1.00 66.69 351 ASN A O 1
ATOM 2837 N N . SER A 1 352 ? 9.326 2.632 -40.271 1.00 81.00 352 SER A N 1
ATOM 2838 C CA . SER A 1 352 ? 7.920 2.344 -40.479 1.00 81.00 352 SER A CA 1
ATOM 2839 C C . SER A 1 352 ? 7.122 3.390 -39.721 1.00 81.00 352 SER A C 1
ATOM 2841 O O . SER A 1 352 ? 7.104 3.400 -38.484 1.00 81.00 352 SER A O 1
ATOM 2843 N N . VAL A 1 353 ? 6.485 4.274 -40.474 1.00 89.06 353 VAL A N 1
ATOM 2844 C CA . VAL A 1 353 ? 5.537 5.251 -39.954 1.00 89.06 353 VAL A CA 1
ATOM 2845 C C . VAL A 1 353 ? 4.152 4.631 -40.042 1.00 89.06 353 VAL A C 1
ATOM 2847 O O . VAL A 1 353 ? 3.752 4.141 -41.098 1.00 89.06 353 VAL A O 1
ATOM 2850 N N . ARG A 1 354 ? 3.424 4.622 -38.929 1.00 93.12 354 ARG A N 1
ATOM 2851 C CA . ARG A 1 354 ? 2.042 4.135 -38.892 1.00 93.12 354 ARG A CA 1
ATOM 2852 C C . ARG A 1 354 ? 1.181 4.987 -37.963 1.00 93.12 354 ARG A C 1
ATOM 2854 O O . ARG A 1 354 ? 1.743 5.605 -37.058 1.00 93.12 354 ARG A O 1
ATOM 2861 N N . PRO A 1 355 ? -0.152 4.961 -38.117 1.00 95.31 355 PRO A N 1
ATOM 2862 C CA . PRO A 1 355 ? -1.057 5.553 -37.142 1.00 95.31 355 PRO A CA 1
ATOM 2863 C C . PRO A 1 355 ? -0.861 4.966 -35.739 1.00 95.31 355 PRO A C 1
ATOM 2865 O O . PRO A 1 355 ? -0.453 3.800 -35.592 1.00 95.31 355 PRO A O 1
ATOM 2868 N N . ILE A 1 356 ? -1.159 5.764 -34.714 1.00 95.06 356 ILE A N 1
ATOM 2869 C CA . ILE A 1 356 ? -1.243 5.286 -33.329 1.00 95.06 356 ILE A CA 1
ATOM 2870 C C . ILE A 1 356 ? -2.414 4.304 -33.216 1.00 95.06 356 ILE A C 1
ATOM 2872 O O . ILE A 1 356 ? -3.487 4.514 -33.776 1.00 95.06 356 ILE A O 1
ATOM 2876 N N . LEU A 1 357 ? -2.196 3.199 -32.507 1.00 93.81 357 LEU A N 1
ATOM 2877 C CA . LEU A 1 357 ? -3.212 2.180 -32.256 1.00 93.81 357 LEU A CA 1
ATOM 2878 C C . LEU A 1 357 ? -3.517 2.122 -30.760 1.00 93.81 357 LEU A C 1
ATOM 2880 O O . LEU A 1 357 ? -2.670 2.466 -29.941 1.00 93.81 357 LEU A O 1
ATOM 2884 N N . SER A 1 358 ? -4.683 1.591 -30.384 1.00 93.94 358 SER A N 1
ATOM 2885 C CA . SER A 1 358 ? -5.093 1.490 -28.972 1.00 93.94 358 SER A CA 1
ATOM 2886 C C . SER A 1 358 ? -4.070 0.752 -28.100 1.00 93.94 358 SER A C 1
ATOM 2888 O O . SER A 1 358 ? -3.856 1.131 -26.958 1.00 93.94 358 SER A O 1
ATOM 2890 N N . LYS A 1 359 ? -3.365 -0.246 -28.654 1.00 92.88 359 LYS A N 1
ATOM 2891 C CA . LYS A 1 359 ? -2.301 -0.994 -27.955 1.00 92.88 359 LYS A CA 1
ATOM 2892 C C . LYS A 1 359 ? -1.043 -0.177 -27.624 1.00 92.88 359 LYS A C 1
ATOM 2894 O O . LYS A 1 359 ? -0.179 -0.678 -26.915 1.00 92.88 359 LYS A O 1
ATOM 2899 N N . ASP A 1 360 ? -0.902 1.018 -28.194 1.00 92.88 360 ASP A N 1
ATOM 2900 C CA . ASP A 1 360 ? 0.223 1.921 -27.932 1.00 92.88 360 ASP A CA 1
ATOM 2901 C C . ASP A 1 360 ? -0.077 2.905 -26.788 1.00 92.88 360 ASP A C 1
ATOM 2903 O O . ASP A 1 360 ? 0.801 3.671 -26.397 1.00 92.88 360 ASP A O 1
ATOM 2907 N N . ILE A 1 361 ? -1.307 2.902 -26.263 1.00 95.69 361 ILE A N 1
ATOM 2908 C CA . ILE A 1 361 ? -1.784 3.831 -25.237 1.00 95.69 361 ILE A CA 1
ATOM 2909 C C . ILE A 1 361 ? -2.030 3.054 -23.942 1.00 95.69 361 ILE A C 1
ATOM 2911 O O . ILE A 1 361 ? -2.712 2.032 -23.938 1.00 95.69 361 ILE A O 1
ATOM 2915 N N . ALA A 1 362 ? -1.507 3.569 -22.830 1.00 97.25 362 ALA A N 1
ATOM 2916 C CA . ALA A 1 362 ? -1.774 3.058 -21.490 1.00 97.25 362 ALA A CA 1
ATOM 2917 C C . ALA A 1 362 ? -2.202 4.206 -20.569 1.00 97.25 362 ALA A C 1
ATOM 2919 O O . ALA A 1 362 ? -1.616 5.288 -20.608 1.00 97.25 362 ALA A O 1
ATOM 2920 N N . ILE A 1 363 ? -3.203 3.960 -19.720 1.00 97.06 363 ILE A N 1
ATOM 2921 C CA . ILE A 1 363 ? -3.624 4.888 -18.664 1.00 97.06 363 ILE A CA 1
ATOM 2922 C C . ILE A 1 363 ? -3.156 4.319 -17.327 1.00 97.06 363 ILE A C 1
ATOM 2924 O O . ILE A 1 363 ? -3.571 3.232 -16.932 1.00 97.06 363 ILE A O 1
ATOM 2928 N N . LEU A 1 364 ? -2.309 5.062 -16.615 1.00 97.31 364 LEU A N 1
ATOM 2929 C CA . LEU A 1 364 ? -1.854 4.685 -15.278 1.00 97.31 364 LEU A CA 1
ATOM 2930 C C . LEU A 1 364 ? -2.745 5.346 -14.223 1.00 97.31 364 LEU A C 1
ATOM 2932 O O . LEU A 1 364 ? -2.879 6.568 -14.182 1.00 97.31 364 LEU A O 1
ATOM 2936 N N . VAL A 1 365 ? -3.346 4.532 -13.356 1.00 95.75 365 VAL A N 1
ATOM 2937 C CA . VAL A 1 365 ? -4.237 4.969 -12.271 1.00 95.75 365 VAL A CA 1
ATOM 2938 C C . VAL A 1 365 ? -3.847 4.312 -10.951 1.00 95.75 365 VAL A C 1
ATOM 2940 O O . VAL A 1 365 ? -3.141 3.308 -10.925 1.00 95.75 365 VAL A O 1
ATOM 2943 N N . ARG A 1 366 ? -4.310 4.872 -9.828 1.00 93.38 366 ARG A N 1
ATOM 2944 C CA . ARG A 1 366 ? -3.918 4.411 -8.488 1.00 93.38 366 ARG A CA 1
ATOM 2945 C C . ARG A 1 366 ? -4.775 3.258 -7.966 1.00 93.38 366 ARG A C 1
ATOM 2947 O O . ARG A 1 366 ? -4.336 2.538 -7.073 1.00 93.38 366 ARG A O 1
ATOM 2954 N N . SER A 1 367 ? -6.006 3.104 -8.453 1.00 94.25 367 SER A N 1
ATOM 2955 C CA . SER A 1 367 ? -6.933 2.082 -7.957 1.00 94.25 367 SER A CA 1
ATOM 2956 C C . SER A 1 367 ? -7.691 1.368 -9.071 1.00 94.25 367 SER A C 1
ATOM 2958 O O . SER A 1 367 ? -7.953 1.931 -10.132 1.00 94.25 367 SER A O 1
ATOM 2960 N N . HIS A 1 368 ? -8.119 0.137 -8.784 1.00 94.56 368 HIS A N 1
ATOM 2961 C CA . HIS A 1 368 ? -8.972 -0.646 -9.683 1.00 94.56 368 HIS A CA 1
ATOM 2962 C C . HIS A 1 368 ? -10.308 0.052 -9.965 1.00 94.56 368 HIS A C 1
ATOM 2964 O O . HIS A 1 368 ? -10.812 -0.023 -11.077 1.00 94.56 368 HIS A O 1
ATOM 2970 N N . VAL A 1 369 ? -10.851 0.788 -8.988 1.00 94.62 369 VAL A N 1
ATOM 2971 C CA . VAL A 1 369 ? -12.081 1.577 -9.171 1.00 94.62 369 VAL A CA 1
ATOM 2972 C C . VAL A 1 369 ? -11.877 2.667 -10.227 1.00 94.62 369 VAL A C 1
ATOM 2974 O O . VAL A 1 369 ? -12.730 2.856 -11.088 1.00 94.62 369 VAL A O 1
ATOM 2977 N N . GLN A 1 370 ? -10.729 3.357 -10.208 1.00 95.06 370 GLN A N 1
ATOM 2978 C CA . GLN A 1 370 ? -10.389 4.326 -11.254 1.00 95.06 370 GLN A CA 1
ATOM 2979 C C . GLN A 1 370 ? -10.211 3.639 -12.613 1.00 95.06 370 GLN A C 1
ATOM 2981 O O . GLN A 1 370 ? -10.717 4.144 -13.611 1.00 95.06 370 GLN A O 1
ATOM 2986 N N . ALA A 1 371 ? -9.541 2.481 -12.655 1.00 96.62 371 ALA A N 1
ATOM 2987 C CA . ALA A 1 371 ? -9.330 1.729 -13.895 1.00 96.62 371 ALA A CA 1
ATOM 2988 C C . ALA A 1 371 ? -10.662 1.313 -14.537 1.00 96.62 371 ALA A C 1
ATOM 2990 O O . ALA A 1 371 ? -10.868 1.536 -15.727 1.00 96.62 371 ALA A O 1
ATOM 2991 N N . GLN A 1 372 ? -11.596 0.799 -13.731 1.00 96.94 372 GLN A N 1
ATOM 2992 C CA . GLN A 1 372 ? -12.953 0.451 -14.162 1.00 96.94 372 GLN A CA 1
ATOM 2993 C C . GLN A 1 372 ? -13.715 1.659 -14.700 1.00 96.94 372 GLN A C 1
ATOM 2995 O O . GLN A 1 372 ? -14.331 1.566 -15.759 1.00 96.94 372 GLN A O 1
ATOM 3000 N N . ALA A 1 373 ? -13.621 2.807 -14.025 1.00 95.62 373 ALA A N 1
ATOM 3001 C CA . ALA A 1 373 ? -14.259 4.029 -14.495 1.00 95.62 373 ALA A CA 1
ATOM 3002 C C . ALA A 1 373 ? -13.725 4.455 -15.877 1.00 95.62 373 ALA A C 1
ATOM 3004 O O . ALA A 1 373 ? -14.513 4.786 -16.761 1.00 95.62 373 ALA A O 1
ATOM 3005 N N . TYR A 1 374 ? -12.403 4.432 -16.093 1.00 97.12 374 TYR A N 1
ATOM 3006 C CA . TYR A 1 374 ? -11.809 4.745 -17.401 1.00 97.12 374 TYR A CA 1
ATOM 3007 C C . TYR A 1 374 ? -12.168 3.718 -18.475 1.00 97.12 374 TYR A C 1
ATOM 3009 O O . TYR A 1 374 ? -12.497 4.110 -19.592 1.00 97.12 374 TYR A O 1
ATOM 3017 N N . GLN A 1 375 ? -12.143 2.423 -18.148 1.00 97.06 375 GLN A N 1
ATOM 3018 C CA . GLN A 1 375 ? -12.546 1.369 -19.076 1.00 97.06 375 GLN A CA 1
ATOM 3019 C C . GLN A 1 375 ? -13.990 1.573 -19.543 1.00 97.06 375 GLN A C 1
ATOM 3021 O O . GLN A 1 375 ? -14.262 1.504 -20.741 1.00 97.06 375 GLN A O 1
ATOM 3026 N N . GLN A 1 376 ? -14.906 1.854 -18.614 1.00 96.62 376 GLN A N 1
ATOM 3027 C CA . GLN A 1 376 ? -16.300 2.124 -18.940 1.00 96.62 376 GLN A CA 1
ATOM 3028 C C . GLN A 1 376 ? -16.429 3.345 -19.863 1.00 96.62 376 GLN A C 1
ATOM 3030 O O . GLN A 1 376 ? -17.038 3.231 -20.924 1.00 96.62 376 GLN A O 1
ATOM 3035 N N . ALA A 1 377 ? -15.799 4.472 -19.518 1.00 96.62 377 ALA A N 1
ATOM 3036 C CA . ALA A 1 377 ? -15.873 5.702 -20.312 1.00 96.62 377 ALA A CA 1
ATOM 3037 C C . ALA A 1 377 ? -15.283 5.548 -21.733 1.00 96.62 377 ALA A C 1
ATOM 3039 O O . ALA A 1 377 ? -15.810 6.101 -22.703 1.00 96.62 377 ALA A O 1
ATOM 3040 N N . LEU A 1 378 ? -14.204 4.769 -21.880 1.00 96.69 378 LEU A N 1
ATOM 3041 C CA . LEU A 1 378 ? -13.622 4.438 -23.185 1.00 96.69 378 LEU A CA 1
ATOM 3042 C C . LEU A 1 378 ? -14.552 3.540 -24.008 1.00 96.69 378 LEU A C 1
ATOM 3044 O O . LEU A 1 378 ? -14.790 3.834 -25.181 1.00 96.69 378 LEU A O 1
ATOM 3048 N N . ASN A 1 379 ? -15.130 2.504 -23.391 1.00 95.44 379 ASN A N 1
ATOM 3049 C CA . ASN A 1 379 ? -16.069 1.600 -24.056 1.00 95.44 379 ASN A CA 1
ATOM 3050 C C . ASN A 1 379 ? -17.332 2.340 -24.527 1.00 95.44 379 ASN A C 1
ATOM 3052 O O . ASN A 1 379 ? -17.766 2.140 -25.661 1.00 95.44 379 ASN A O 1
ATOM 3056 N N . GLU A 1 380 ? -17.883 3.239 -23.704 1.00 95.38 380 GLU A N 1
ATOM 3057 C CA . GLU A 1 380 ? -19.006 4.121 -24.070 1.00 95.38 380 GLU A CA 1
ATOM 3058 C C . GLU A 1 380 ? -18.661 5.041 -25.255 1.00 95.38 380 GLU A C 1
ATOM 3060 O O . GLU A 1 380 ? -19.530 5.393 -26.051 1.00 95.38 380 GLU A O 1
ATOM 3065 N N . SER A 1 381 ? -17.378 5.369 -25.425 1.00 93.00 381 SER A N 1
ATOM 3066 C CA . SER A 1 381 ? -16.855 6.157 -26.548 1.00 93.00 381 SER A CA 1
ATOM 3067 C C . SER A 1 381 ? -16.445 5.315 -27.767 1.00 93.00 381 SER A C 1
ATOM 3069 O O . SER A 1 381 ? -15.934 5.869 -28.744 1.00 93.00 381 SER A O 1
ATOM 3071 N N . GLY A 1 382 ? -16.662 3.994 -27.732 1.00 93.50 382 GLY A N 1
ATOM 3072 C CA . GLY A 1 382 ? -16.326 3.057 -28.810 1.00 93.50 382 GLY A CA 1
ATOM 3073 C C . GLY A 1 382 ? -14.855 2.627 -28.862 1.00 93.50 382 GLY A C 1
ATOM 3074 O O . GLY A 1 382 ? -14.416 2.093 -29.879 1.00 93.50 382 GLY A O 1
ATOM 3075 N N . ILE A 1 383 ? -14.083 2.859 -27.796 1.00 94.31 383 ILE A N 1
ATOM 3076 C CA . ILE A 1 383 ? -12.661 2.510 -27.699 1.00 94.31 383 ILE A CA 1
ATOM 3077 C C . ILE A 1 383 ? -12.512 1.311 -26.762 1.00 94.31 383 ILE A C 1
ATOM 3079 O O . ILE A 1 383 ? -12.831 1.395 -25.580 1.00 94.31 383 ILE A O 1
ATOM 3083 N N . THR A 1 384 ? -12.000 0.190 -27.272 1.00 92.44 384 THR A N 1
ATOM 3084 C CA . THR A 1 384 ? -11.777 -1.011 -26.456 1.00 92.44 384 THR A CA 1
ATOM 3085 C C . THR A 1 384 ? -10.641 -0.796 -25.457 1.00 92.44 384 THR A C 1
ATOM 3087 O O . THR A 1 384 ? -9.528 -0.443 -25.849 1.00 92.44 384 THR A O 1
ATOM 3090 N N . ALA A 1 385 ? -10.909 -1.072 -24.179 1.00 93.75 385 ALA A N 1
ATOM 3091 C CA . ALA A 1 385 ? -9.933 -0.977 -23.097 1.00 93.75 385 ALA A CA 1
ATOM 3092 C C . ALA A 1 385 ? -9.893 -2.250 -22.234 1.00 93.75 385 ALA A C 1
ATOM 3094 O O . ALA A 1 385 ? -10.917 -2.891 -21.982 1.00 93.75 385 ALA A O 1
ATOM 3095 N N . VAL A 1 386 ? -8.700 -2.592 -21.749 1.00 93.38 386 VAL A N 1
ATOM 3096 C CA . VAL A 1 386 ? -8.433 -3.738 -20.865 1.00 93.38 386 VAL A CA 1
ATOM 3097 C C . VAL A 1 386 ? -7.840 -3.210 -19.557 1.00 93.38 386 VAL A C 1
ATOM 3099 O O . VAL A 1 386 ? -7.108 -2.220 -19.588 1.00 93.38 386 VAL A O 1
ATOM 3102 N N . ILE A 1 387 ? -8.198 -3.840 -18.433 1.00 89.88 387 ILE A N 1
ATOM 3103 C CA . ILE A 1 387 ? -7.656 -3.554 -17.093 1.00 89.88 387 ILE A CA 1
ATOM 3104 C C . ILE A 1 387 ? -6.588 -4.580 -16.757 1.00 89.88 387 ILE A C 1
ATOM 3106 O O . ILE A 1 387 ? -6.865 -5.780 -16.988 1.00 89.88 387 ILE A O 1
#

Sequence (387 aa):
PADVKVLPDYEDLEQNLSDLRRQVESQKPAILLALDILNASLSDGKFKKIFSDGFHANRQAWINWLEQKTSHAPEFSMFTAAGLLGALNGNKFRTSQKNPESSEQQKTAYIQTLGIDAAAFADIQAAVTRLKLTFRRALLHTLREQVDKRLEQLNVLSFDHLISRLDAVLRAEHGQALCHEIRQCYQVALIDEFQDTDESQWFIISTLFHSRQQYLYLIGDPKQAIYKFRGADIHSYFTAQQQAEHCFTLTQNWRSHPGLVSGINSLFSKPKPFYCEQLDFHPVQSARTSAQGEINYQGKHVPPLVIWQLENSESAYWTAGKASVEIQQGVVHEIRHLLSPDFVIRKDDQNSVRPILSKDIAILVRSHVQAQAYQQALNESGITAVI